Protein AF-0000000085928790 (afdb_homodimer)

Radius of gyration: 25.13 Å; Cα contacts (8 Å, |Δi|>4): 1082; chains: 2; bounding box: 43×80×59 Å

Solvent-accessible surface area (backbone atoms only — not comparable to full-atom values): 25815 Å² total; per-residue (Å²): 95,44,25,39,31,41,57,24,36,58,92,37,48,43,69,57,38,50,56,58,53,62,75,43,98,55,47,29,37,28,41,43,35,44,82,54,38,49,70,48,97,84,52,45,66,64,52,40,54,50,29,61,74,63,64,37,49,37,32,36,31,48,63,61,61,83,44,26,47,18,43,84,45,61,65,50,19,49,47,31,46,48,54,49,51,52,45,50,52,52,36,42,75,59,63,32,71,35,35,38,41,72,58,32,47,58,37,74,58,32,65,76,34,54,68,61,26,51,53,40,30,47,51,40,51,47,48,49,36,53,51,29,61,72,64,63,43,51,43,21,43,34,44,28,42,64,46,92,47,53,38,34,44,44,56,68,48,40,52,59,65,35,56,97,48,83,46,29,25,24,46,31,53,33,22,30,39,27,55,77,52,55,59,68,57,35,42,69,76,37,50,95,37,51,61,31,32,37,43,27,13,24,75,39,77,47,88,61,24,30,28,53,86,71,40,66,66,62,54,75,63,51,59,72,64,48,75,99,41,46,32,27,41,47,19,63,33,56,70,27,46,56,48,25,53,52,46,49,54,50,54,56,67,66,98,95,44,25,40,30,42,59,22,37,57,91,37,48,44,68,57,39,50,56,59,53,62,74,44,98,57,47,29,36,28,41,43,34,43,81,54,38,49,70,48,97,86,52,45,66,65,52,41,54,50,28,60,75,63,63,36,47,39,31,37,30,47,66,58,59,82,44,25,48,18,42,82,45,61,66,50,19,48,47,30,46,48,55,49,51,52,44,49,51,51,35,42,76,59,61,32,72,34,35,37,40,71,57,32,46,58,38,74,57,32,64,76,35,53,68,60,24,50,54,40,30,48,52,42,51,47,51,49,37,54,50,28,60,73,65,63,43,49,43,20,44,34,45,28,43,64,47,93,47,52,39,33,42,45,56,68,48,40,51,60,67,36,56,98,51,82,45,29,25,24,46,30,54,32,22,31,38,28,54,75,51,56,58,69,59,36,42,69,76,38,49,95,38,50,61,31,31,37,42,26,13,25,76,39,78,48,88,63,25,30,27,52,85,72,40,65,66,62,55,74,64,50,59,72,64,47,75,98,40,46,33,27,41,48,18,62,32,57,71,27,47,56,49,24,51,52,45,49,53,51,54,57,68,67,97

Nearest PDB structures (foldseek):
  3wqo-assembly1_B  TM=9.405E-01  e=3.758E-26  Methanocaldococcus jannaschii DSM 2661
  3cqj-assembly1_B  TM=8.577E-01  e=1.373E-13  Escherichia coli
  3cqi-assembly1_B  TM=8.218E-01  e=8.563E-13  Escherichia coli
  3ayv-assembly4_D  TM=8.062E-01  e=4.729E-12  Thermus thermophilus HB8
  3cqk-assembly1_B  TM=7.980E-01  e=1.576E-12  Escherichia coli

Structure (mmCIF, N/CA/C/O backbone):
data_AF-0000000085928790-model_v1
#
loop_
_entity.id
_entity.type
_entity.pdbx_description
1 polymer 'Sugar phosphate isomerase/epimerase'
#
loop_
_atom_site.group_PDB
_atom_site.id
_atom_site.type_symbol
_atom_site.label_atom_id
_atom_site.label_alt_id
_atom_site.label_comp_id
_atom_site.label_asym_id
_atom_site.label_entity_id
_atom_site.label_seq_id
_atom_site.pdbx_PDB_ins_code
_atom_site.Cartn_x
_atom_site.Cartn_y
_atom_site.Cartn_z
_atom_site.occupancy
_atom_site.B_iso_or_equiv
_atom_site.auth_seq_id
_atom_site.auth_comp_id
_atom_site.auth_asym_id
_atom_site.auth_atom_id
_atom_site.pdbx_PDB_model_num
ATOM 1 N N . MET A 1 1 ? -2.896 31.156 12.695 1 95.62 1 MET A N 1
ATOM 2 C CA . MET A 1 1 ? -1.543 30.641 12.883 1 95.62 1 MET A CA 1
ATOM 3 C C . MET A 1 1 ? -1.057 29.922 11.625 1 95.62 1 MET A C 1
ATOM 5 O O . MET A 1 1 ? -1.808 29.172 11 1 95.62 1 MET A O 1
ATOM 9 N N . ILE A 1 2 ? 0.132 30.25 11.219 1 97.5 2 ILE A N 1
ATOM 10 C CA . ILE A 1 2 ? 0.727 29.656 10.023 1 97.5 2 ILE A CA 1
ATOM 11 C C . ILE A 1 2 ? 1.924 28.797 10.422 1 97.5 2 ILE A C 1
ATOM 13 O O . ILE A 1 2 ? 2.73 29.203 11.266 1 97.5 2 ILE A O 1
ATOM 17 N N . GLY A 1 3 ? 1.96 27.578 9.898 1 98.62 3 GLY A N 1
ATOM 18 C CA . GLY A 1 3 ? 3.086 26.688 10.109 1 98.62 3 GLY A CA 1
ATOM 19 C C . GLY A 1 3 ? 3.643 26.125 8.812 1 98.62 3 GLY A C 1
ATOM 20 O O . GLY A 1 3 ? 3.197 26.484 7.727 1 98.62 3 GLY A O 1
ATOM 21 N N . VAL A 1 4 ? 4.703 25.344 8.969 1 98.81 4 VAL A N 1
ATOM 22 C CA . VAL A 1 4 ? 5.387 24.734 7.832 1 98.81 4 VAL A CA 1
ATOM 23 C C . VAL A 1 4 ? 5.551 23.234 8.07 1 98.81 4 VAL A C 1
ATOM 25 O O . VAL A 1 4 ? 5.973 22.812 9.148 1 98.81 4 VAL A O 1
ATOM 28 N N . SER A 1 5 ? 5.176 22.469 7.062 1 98.88 5 SER A N 1
ATOM 29 C CA . SER A 1 5 ? 5.41 21.031 7.102 1 98.88 5 SER A CA 1
ATOM 30 C C . SER A 1 5 ? 6.863 20.703 6.789 1 98.88 5 SER A C 1
ATOM 32 O O . SER A 1 5 ? 7.453 21.281 5.871 1 98.88 5 SER A O 1
ATOM 34 N N . THR A 1 6 ? 7.375 19.734 7.496 1 98.81 6 THR A N 1
ATOM 35 C CA . THR A 1 6 ? 8.758 19.344 7.273 1 98.81 6 THR A CA 1
ATOM 36 C C . THR A 1 6 ? 8.891 18.562 5.965 1 98.81 6 THR A C 1
ATOM 38 O O . THR A 1 6 ? 10.008 18.25 5.531 1 98.81 6 THR A O 1
ATOM 41 N N . GLN A 1 7 ? 7.781 18.375 5.312 1 97.69 7 GLN A N 1
ATOM 42 C CA . GLN A 1 7 ? 7.797 17.703 4.016 1 97.69 7 GLN A CA 1
ATOM 43 C C . GLN A 1 7 ? 8.695 18.422 3.027 1 97.69 7 GLN A C 1
ATOM 45 O O . GLN A 1 7 ? 9.344 17.797 2.188 1 97.69 7 GLN A O 1
ATOM 50 N N . ALA A 1 8 ? 8.805 19.703 3.162 1 98.44 8 ALA A N 1
ATOM 51 C CA . ALA A 1 8 ? 9.594 20.531 2.256 1 98.44 8 ALA A CA 1
ATOM 52 C C . ALA A 1 8 ? 11.086 20.297 2.457 1 98.44 8 ALA A C 1
ATOM 54 O O . ALA A 1 8 ? 11.906 20.719 1.63 1 98.44 8 ALA A O 1
ATOM 55 N N . LEU A 1 9 ? 11.43 19.562 3.525 1 98.69 9 LEU A N 1
ATOM 56 C CA . LEU A 1 9 ? 12.812 19.297 3.893 1 98.69 9 LEU A CA 1
ATOM 57 C C . LEU A 1 9 ? 13.023 17.812 4.203 1 98.69 9 LEU A C 1
ATOM 59 O O . LEU A 1 9 ? 13.758 17.469 5.129 1 98.69 9 LEU A O 1
ATOM 63 N N . TYR A 1 10 ? 12.367 16.953 3.438 1 98 10 TYR A N 1
ATOM 64 C CA . TYR A 1 10 ? 12.305 15.523 3.725 1 98 10 TYR A CA 1
ATOM 65 C C . TYR A 1 10 ? 13.688 14.891 3.639 1 98 10 TYR A C 1
ATOM 67 O O . TYR A 1 10 ? 13.938 13.844 4.23 1 98 10 TYR A O 1
ATOM 75 N N . ASP A 1 11 ? 14.625 15.508 2.908 1 97.5 11 ASP A N 1
ATOM 76 C CA . ASP A 1 11 ? 15.938 14.93 2.648 1 97.5 11 ASP A CA 1
ATOM 77 C C . ASP A 1 11 ? 16.969 15.414 3.668 1 97.5 11 ASP A C 1
ATOM 79 O O . ASP A 1 11 ? 18.156 15.156 3.523 1 97.5 11 ASP A O 1
ATOM 83 N N . LYS A 1 12 ? 16.5 16.125 4.684 1 98.38 12 LYS A N 1
ATOM 84 C CA . LYS A 1 12 ? 17.328 16.594 5.793 1 98.38 12 LYS A CA 1
ATOM 85 C C . LYS A 1 12 ? 16.953 15.891 7.094 1 98.38 12 LYS A C 1
ATOM 87 O O . LYS A 1 12 ? 15.836 15.367 7.223 1 98.38 12 LYS A O 1
ATOM 92 N N . SER A 1 13 ? 17.922 15.898 7.988 1 98 13 SER A N 1
ATOM 93 C CA . SER A 1 13 ? 17.562 15.422 9.32 1 98 13 SER A CA 1
ATOM 94 C C . SER A 1 13 ? 16.5 16.312 9.945 1 98 13 SER A C 1
ATOM 96 O O . SER A 1 13 ? 16.359 17.484 9.594 1 98 13 SER A O 1
ATOM 98 N N . LEU A 1 14 ? 15.742 15.797 10.844 1 98.25 14 LEU A N 1
ATOM 99 C CA . LEU A 1 14 ? 14.703 16.578 11.5 1 98.25 14 LEU A CA 1
ATOM 100 C C . LEU A 1 14 ? 15.305 17.797 12.211 1 98.25 14 LEU A C 1
ATOM 102 O O . LEU A 1 14 ? 14.742 18.891 12.156 1 98.25 14 LEU A O 1
ATOM 106 N N . SER A 1 15 ? 16.438 17.594 12.852 1 97.62 15 SER A N 1
ATOM 107 C CA . SER A 1 15 ? 17.109 18.703 13.539 1 97.62 15 SER A CA 1
ATOM 108 C C . SER A 1 15 ? 17.422 19.844 12.578 1 97.62 15 SER A C 1
ATOM 110 O O . SER A 1 15 ? 17.172 21.016 12.898 1 97.62 15 SER A O 1
ATOM 112 N N . LEU A 1 16 ? 17.938 19.5 11.469 1 98.12 16 LEU A N 1
ATOM 113 C CA . LEU A 1 16 ? 18.281 20.516 10.484 1 98.12 16 LEU A CA 1
ATOM 114 C C . LEU A 1 16 ? 17.016 21.172 9.922 1 98.12 16 LEU A C 1
ATOM 116 O O . LEU A 1 16 ? 17 22.375 9.68 1 98.12 16 LEU A O 1
ATOM 120 N N . ALA A 1 17 ? 16 20.375 9.672 1 98.56 17 ALA A N 1
ATOM 121 C CA . ALA A 1 17 ? 14.734 20.922 9.195 1 98.56 17 ALA A CA 1
ATOM 122 C C . ALA A 1 17 ? 14.156 21.922 10.188 1 98.56 17 ALA A C 1
ATOM 124 O O . ALA A 1 17 ? 13.734 23.016 9.797 1 98.56 17 ALA A O 1
ATOM 125 N N . LEU A 1 18 ? 14.188 21.531 11.43 1 98.19 18 LEU A N 1
ATOM 126 C CA . LEU A 1 18 ? 13.664 22.406 12.477 1 98.19 18 LEU A CA 1
ATOM 127 C C . LEU A 1 18 ? 14.484 23.688 12.578 1 98.19 18 LEU A C 1
ATOM 129 O O . LEU A 1 18 ? 13.93 24.766 12.773 1 98.19 18 LEU A O 1
ATOM 133 N N . TYR A 1 19 ? 15.734 23.547 12.445 1 97.56 19 TYR A N 1
ATOM 134 C CA . TYR A 1 19 ? 16.625 24.719 12.484 1 97.56 19 TYR A CA 1
ATOM 135 C C . TYR A 1 19 ? 16.297 25.688 11.359 1 97.56 19 TYR A C 1
ATOM 137 O O . TYR A 1 19 ? 16.219 26.906 11.578 1 97.56 19 TYR A O 1
ATOM 145 N N . LYS A 1 20 ? 16.078 25.188 10.211 1 98.38 20 LYS A N 1
ATOM 146 C CA . LYS A 1 20 ? 15.75 26.031 9.062 1 98.38 20 LYS A CA 1
ATOM 147 C C . LYS A 1 20 ? 14.391 26.688 9.242 1 98.38 20 LYS A C 1
ATOM 149 O O . LYS A 1 20 ? 14.219 27.875 8.938 1 98.38 20 LYS A O 1
ATOM 154 N N . ILE A 1 21 ? 13.438 25.969 9.711 1 98.25 21 ILE A N 1
ATOM 155 C CA . ILE A 1 21 ? 12.07 26.469 9.828 1 98.25 21 ILE A CA 1
ATOM 156 C C . ILE A 1 21 ? 11.992 27.516 10.93 1 98.25 21 ILE A C 1
ATOM 158 O O . ILE A 1 21 ? 11.25 28.5 10.812 1 98.25 21 ILE A O 1
ATOM 162 N N . ARG A 1 22 ? 12.781 27.344 12.008 1 96.75 22 ARG A N 1
ATOM 163 C CA . ARG A 1 22 ? 12.758 28.297 13.117 1 96.75 22 ARG A CA 1
ATOM 164 C C . ARG A 1 22 ? 13.18 29.688 12.656 1 96.75 22 ARG A C 1
ATOM 166 O O . ARG A 1 22 ? 12.836 30.688 13.297 1 96.75 22 ARG A O 1
ATOM 173 N N . GLN A 1 23 ? 13.945 29.734 11.594 1 96.94 23 GLN A N 1
ATOM 174 C CA . GLN A 1 23 ? 14.414 31.016 11.078 1 96.94 23 GLN A CA 1
ATOM 175 C C . GLN A 1 23 ? 13.297 31.781 10.375 1 96.94 23 GLN A C 1
ATOM 177 O O . GLN A 1 23 ? 13.438 32.969 10.078 1 96.94 23 GLN A O 1
ATOM 182 N N . LEU A 1 24 ? 12.234 31.062 10.148 1 97.06 24 LEU A N 1
ATOM 183 C CA . LEU A 1 24 ? 11.086 31.672 9.484 1 97.06 24 LEU A CA 1
ATOM 184 C C . LEU A 1 24 ? 10.133 32.281 10.508 1 97.06 24 LEU A C 1
ATOM 186 O O . LEU A 1 24 ? 10.156 31.922 11.68 1 97.06 24 LEU A O 1
ATOM 190 N N . LYS A 1 25 ? 9.398 33.312 10.117 1 92.94 25 LYS A N 1
ATOM 191 C CA . LYS A 1 25 ? 8.375 33.906 10.961 1 92.94 25 LYS A CA 1
ATOM 192 C C . LYS A 1 25 ? 7.074 33.125 10.906 1 92.94 25 LYS A C 1
ATOM 194 O O . LYS A 1 25 ? 6.074 33.594 10.367 1 92.94 25 LYS A O 1
ATOM 199 N N . VAL A 1 26 ? 7.086 31.906 11.555 1 97.75 26 VAL A N 1
ATOM 200 C CA . VAL A 1 26 ? 5.91 31.031 11.562 1 97.75 26 VAL A CA 1
ATOM 201 C C . VAL A 1 26 ? 5.578 30.641 13 1 97.75 26 VAL A C 1
ATOM 203 O O . VAL A 1 26 ? 6.383 30.828 13.914 1 97.75 26 VAL A O 1
ATOM 206 N N . ASN A 1 27 ? 4.418 30.109 13.188 1 98 27 ASN A N 1
ATOM 207 C CA . ASN A 1 27 ? 3.889 29.859 14.523 1 98 27 ASN A CA 1
ATOM 208 C C . ASN A 1 27 ? 4.148 28.422 14.961 1 98 27 ASN A C 1
ATOM 210 O O . ASN A 1 27 ? 4.258 28.141 16.156 1 98 27 ASN A O 1
ATOM 214 N N . PHE A 1 28 ? 4.215 27.484 14.023 1 98.69 28 PHE A N 1
ATOM 215 C CA . PHE A 1 28 ? 4.371 26.078 14.383 1 98.69 28 PHE A CA 1
ATOM 216 C C . PHE A 1 28 ? 4.996 25.297 13.242 1 98.69 28 PHE A C 1
ATOM 218 O O . PHE A 1 28 ? 5.141 25.812 12.133 1 98.69 28 PHE A O 1
ATOM 225 N N . VAL A 1 29 ? 5.461 24.109 13.547 1 98.81 29 VAL A N 1
ATOM 226 C CA . VAL A 1 29 ? 5.988 23.156 12.57 1 98.81 29 VAL A CA 1
ATOM 227 C C . VAL A 1 29 ? 5.129 21.891 12.555 1 98.81 29 VAL A C 1
ATOM 229 O O . VAL A 1 29 ? 4.684 21.438 13.602 1 98.81 29 VAL A O 1
ATOM 232 N N . GLU A 1 30 ? 4.82 21.422 11.367 1 98.94 30 GLU A N 1
ATOM 233 C CA . GLU A 1 30 ? 4.223 20.094 11.211 1 98.94 30 GLU A CA 1
ATOM 234 C C . GLU A 1 30 ? 5.285 19.047 10.875 1 98.94 30 GLU A C 1
ATOM 236 O O . GLU A 1 30 ? 5.828 19.047 9.766 1 98.94 30 GLU A O 1
ATOM 241 N N . ILE A 1 31 ? 5.5 18.172 11.75 1 98.88 31 ILE A N 1
ATOM 242 C CA . ILE A 1 31 ? 6.516 17.141 11.562 1 98.88 31 ILE A CA 1
ATOM 243 C C . ILE A 1 31 ? 5.895 15.93 10.891 1 98.88 31 ILE A C 1
ATOM 245 O O . ILE A 1 31 ? 4.996 15.289 11.445 1 98.88 31 ILE A O 1
ATOM 249 N N . VAL A 1 32 ? 6.328 15.648 9.68 1 98.81 32 VAL A N 1
ATOM 250 C CA . VAL A 1 32 ? 5.91 14.422 9.008 1 98.81 32 VAL A CA 1
ATOM 251 C C . VAL A 1 32 ? 6.684 13.234 9.57 1 98.81 32 VAL A C 1
ATOM 253 O O . VAL A 1 32 ? 7.867 13.055 9.273 1 98.81 32 VAL A O 1
ATOM 256 N N . ASN A 1 33 ? 6.02 12.445 10.297 1 98.62 33 ASN A N 1
ATOM 257 C CA . ASN A 1 33 ? 6.633 11.375 11.078 1 98.62 33 ASN A CA 1
ATOM 258 C C . ASN A 1 33 ? 7.016 10.188 10.203 1 98.62 33 ASN A C 1
ATOM 260 O O . ASN A 1 33 ? 6.539 9.07 10.422 1 98.62 33 ASN A O 1
ATOM 264 N N . GLU A 1 34 ? 7.957 10.398 9.242 1 97.44 34 GLU A N 1
ATOM 265 C CA . GLU A 1 34 ? 8.484 9.391 8.336 1 97.44 34 GLU A CA 1
ATOM 266 C C . GLU A 1 34 ? 9.953 9.664 8 1 97.44 34 GLU A C 1
ATOM 268 O O . GLU A 1 34 ? 10.414 10.797 8.094 1 97.44 34 GLU A O 1
ATOM 273 N N . GLY A 1 35 ? 10.641 8.586 7.539 1 97.06 35 GLY A N 1
ATOM 274 C CA . GLY A 1 35 ? 12 8.75 7.043 1 97.06 35 GLY A CA 1
ATOM 275 C C . GLY A 1 35 ? 12.922 9.414 8.047 1 97.06 35 GLY A C 1
ATOM 276 O O . GLY A 1 35 ? 12.992 8.992 9.203 1 97.06 35 GLY A O 1
ATOM 277 N N . TYR A 1 36 ? 13.586 10.492 7.621 1 97.44 36 TYR A N 1
ATOM 278 C CA . TYR A 1 36 ? 14.562 11.188 8.453 1 97.44 36 TYR A CA 1
ATOM 279 C C . TYR A 1 36 ? 13.875 11.984 9.555 1 97.44 36 TYR A C 1
ATOM 281 O O . TYR A 1 36 ? 14.531 12.484 10.469 1 97.44 36 TYR A O 1
ATOM 289 N N . HIS A 1 37 ? 12.547 12.055 9.5 1 98.5 37 HIS A N 1
ATOM 290 C CA . HIS A 1 37 ? 11.82 12.867 10.469 1 98.5 37 HIS A CA 1
ATOM 291 C C . HIS A 1 37 ? 11.031 11.992 11.438 1 98.5 37 HIS A C 1
ATOM 293 O O . HIS A 1 37 ? 10.219 12.5 12.219 1 98.5 37 HIS A O 1
ATOM 299 N N . ALA A 1 38 ? 11.25 10.68 11.312 1 98.25 38 ALA A N 1
ATOM 300 C CA . ALA A 1 38 ? 10.531 9.75 12.18 1 98.25 38 ALA A CA 1
ATOM 301 C C . ALA A 1 38 ? 10.828 10.031 13.648 1 98.25 38 ALA A C 1
ATOM 303 O O . ALA A 1 38 ? 11.977 10.273 14.023 1 98.25 38 ALA A O 1
ATOM 304 N N . LEU A 1 39 ? 9.773 9.984 14.414 1 98.19 39 LEU A N 1
ATOM 305 C CA . LEU A 1 39 ? 9.859 10.18 15.859 1 98.19 39 LEU A CA 1
ATOM 306 C C . LEU A 1 39 ? 9.695 8.852 16.594 1 98.19 39 LEU A C 1
ATOM 308 O O . LEU A 1 39 ? 8.93 7.988 16.172 1 98.19 39 LEU A O 1
ATOM 312 N N . ASN A 1 40 ? 10.422 8.656 17.641 1 94.81 40 ASN A N 1
ATOM 313 C CA . ASN A 1 40 ? 10.305 7.496 18.5 1 94.81 40 ASN A CA 1
ATOM 314 C C . ASN A 1 40 ? 10.641 7.84 19.953 1 94.81 40 ASN A C 1
ATOM 316 O O . ASN A 1 40 ? 10.938 8.992 20.266 1 94.81 40 ASN A O 1
ATOM 320 N N . LYS A 1 41 ? 10.539 6.812 20.812 1 94 41 LYS A N 1
ATOM 321 C CA . LYS A 1 41 ? 10.703 7.008 22.25 1 94 41 LYS A CA 1
ATOM 322 C C . LYS A 1 41 ? 12.125 7.453 22.578 1 94 41 LYS A C 1
ATOM 324 O O . LYS A 1 41 ? 12.367 8 23.656 1 94 41 LYS A O 1
ATOM 329 N N . TYR A 1 42 ? 12.977 7.324 21.609 1 93.62 42 TYR A N 1
ATOM 330 C CA . TYR A 1 42 ? 14.383 7.578 21.906 1 93.62 42 TYR A CA 1
ATOM 331 C C . TYR A 1 42 ? 14.797 8.977 21.453 1 93.62 42 TYR A C 1
ATOM 333 O O . TYR A 1 42 ? 15.812 9.508 21.891 1 93.62 42 TYR A O 1
ATOM 341 N N . ASN A 1 43 ? 13.984 9.57 20.531 1 95.31 43 ASN A N 1
ATOM 342 C CA . ASN A 1 43 ? 14.531 10.797 19.938 1 95.31 43 ASN A CA 1
ATOM 343 C C . ASN A 1 43 ? 13.594 11.984 20.141 1 95.31 43 ASN A C 1
ATOM 345 O O . ASN A 1 43 ? 14 13.133 19.984 1 95.31 43 ASN A O 1
ATOM 349 N N . TYR A 1 44 ? 12.336 11.766 20.562 1 96.81 44 TYR A N 1
ATOM 350 C CA . TYR A 1 44 ? 11.367 12.852 20.562 1 96.81 44 TYR A CA 1
ATOM 351 C C . TYR A 1 44 ? 11.766 13.938 21.562 1 96.81 44 TYR A C 1
ATOM 353 O O . TYR A 1 44 ? 11.484 15.117 21.344 1 96.81 44 TYR A O 1
ATOM 361 N N . LYS A 1 45 ? 12.453 13.68 22.672 1 96.5 45 LYS A N 1
ATOM 362 C CA . LYS A 1 45 ? 12.781 14.617 23.734 1 96.5 45 LYS A CA 1
ATOM 363 C C . LYS A 1 45 ? 13.688 15.734 23.234 1 96.5 45 LYS A C 1
ATOM 365 O O . LYS A 1 45 ? 13.531 16.891 23.625 1 96.5 45 LYS A O 1
ATOM 370 N N . THR A 1 46 ? 14.625 15.32 22.422 1 95.62 46 THR A N 1
ATOM 371 C CA . THR A 1 46 ? 15.539 16.312 21.875 1 95.62 46 THR A CA 1
ATOM 372 C C . THR A 1 46 ? 14.781 17.344 21.047 1 95.62 46 THR A C 1
ATOM 374 O O . THR A 1 46 ? 15.125 18.531 21.062 1 95.62 46 THR A O 1
ATOM 377 N N . HIS A 1 47 ? 13.797 16.922 20.375 1 96.06 47 HIS A N 1
ATOM 378 C CA . HIS A 1 47 ? 13.047 17.828 19.516 1 96.06 47 HIS A CA 1
ATOM 379 C C . HIS A 1 47 ? 12.078 18.688 20.328 1 96.06 47 HIS A C 1
ATOM 381 O O . HIS A 1 47 ? 11.805 19.828 19.969 1 96.06 47 HIS A O 1
ATOM 387 N N . VAL A 1 48 ? 11.617 18.172 21.453 1 96.94 48 VAL A N 1
ATOM 388 C CA . VAL A 1 48 ? 10.789 18.969 22.359 1 96.94 48 VAL A CA 1
ATOM 389 C C . VAL A 1 48 ? 11.578 20.172 22.875 1 96.94 48 VAL A C 1
ATOM 391 O O . VAL A 1 48 ? 11.078 21.297 22.859 1 96.94 48 VAL A O 1
ATOM 394 N N . GLU A 1 49 ? 12.758 19.953 23.297 1 96.5 49 GLU A N 1
ATOM 395 C CA . GLU A 1 49 ? 13.609 21.031 23.812 1 96.5 49 GLU A CA 1
ATOM 396 C C . GLU A 1 49 ? 13.867 22.094 22.75 1 96.5 49 GLU A C 1
ATOM 398 O O . GLU A 1 49 ? 13.797 23.281 23.047 1 96.5 49 GLU A O 1
ATOM 403 N N . PHE A 1 50 ? 14.156 21.609 21.641 1 96.31 50 PHE A N 1
ATOM 404 C CA . PHE A 1 50 ? 14.406 22.531 20.547 1 96.31 50 PHE A CA 1
ATOM 405 C C . PHE A 1 50 ? 13.18 23.406 20.281 1 96.31 50 PHE A C 1
ATOM 407 O O . PHE A 1 50 ? 13.297 24.625 20.109 1 96.31 50 PHE A O 1
ATOM 414 N N . LEU A 1 51 ? 12.008 22.781 20.172 1 97.56 51 LEU A N 1
ATOM 415 C CA . LEU A 1 51 ? 10.758 23.469 19.875 1 97.56 51 LEU A CA 1
ATOM 416 C C . LEU A 1 51 ? 10.445 24.5 20.953 1 97.56 51 LEU A C 1
ATOM 418 O O . LEU A 1 51 ? 9.992 25.609 20.641 1 97.56 51 LEU A O 1
ATOM 422 N N . GLU A 1 52 ? 10.688 24.156 22.188 1 96.81 52 GLU A N 1
ATOM 423 C CA . GLU A 1 52 ? 10.469 25.078 23.297 1 96.81 52 GLU A CA 1
ATOM 424 C C . GLU A 1 52 ? 11.375 26.297 23.188 1 96.81 52 GLU A C 1
ATOM 426 O O . GLU A 1 52 ? 10.914 27.438 23.328 1 96.81 52 GLU A O 1
ATOM 431 N N . GLU A 1 53 ? 12.562 26.062 22.891 1 96.06 53 GLU A N 1
ATOM 432 C CA . GLU A 1 53 ? 13.531 27.141 22.75 1 96.06 53 GLU A CA 1
ATOM 433 C C . GLU A 1 53 ? 13.172 28.047 21.578 1 96.06 53 GLU A C 1
ATOM 435 O O . GLU A 1 53 ? 13.352 29.266 21.656 1 96.06 53 GLU A O 1
ATOM 440 N N . ALA A 1 54 ? 12.68 27.469 20.578 1 95.94 54 ALA A N 1
ATOM 441 C CA . ALA A 1 54 ? 12.367 28.188 19.359 1 95.94 54 ALA A CA 1
ATOM 442 C C . ALA A 1 54 ? 10.984 28.828 19.438 1 95.94 54 ALA A C 1
ATOM 444 O O . ALA A 1 54 ? 10.586 29.594 18.547 1 95.94 54 ALA A O 1
ATOM 445 N N . LYS A 1 55 ? 10.234 28.469 20.484 1 96.06 55 LYS A N 1
ATOM 446 C CA . LYS A 1 55 ? 8.859 28.938 20.656 1 96.06 55 LYS A CA 1
ATOM 447 C C . LYS A 1 55 ? 7.996 28.562 19.469 1 96.06 55 LYS A C 1
ATOM 449 O O . LYS A 1 55 ? 7.273 29.391 18.922 1 96.06 55 LYS A O 1
ATOM 454 N N . LEU A 1 56 ? 8.195 27.375 19.031 1 97.62 56 LEU A N 1
ATOM 455 C CA . LEU A 1 56 ? 7.406 26.781 17.953 1 97.62 56 LEU A CA 1
ATOM 456 C C . LEU A 1 56 ? 6.477 25.703 18.5 1 97.62 56 LEU A C 1
ATOM 458 O O . LEU A 1 56 ? 6.906 24.828 19.234 1 97.62 56 LEU A O 1
ATOM 462 N N . LYS A 1 57 ? 5.207 25.812 18.219 1 98.44 57 LYS A N 1
ATOM 463 C CA . LYS A 1 57 ? 4.289 24.703 18.469 1 98.44 57 LYS A CA 1
ATOM 464 C C . LYS A 1 57 ? 4.484 23.594 17.438 1 98.44 57 LYS A C 1
ATOM 466 O O . LYS A 1 57 ? 5.215 23.75 16.469 1 98.44 57 LYS A O 1
ATOM 471 N N . SER A 1 58 ? 3.908 22.422 17.734 1 98.62 58 SER A N 1
ATOM 472 C CA . SER A 1 58 ? 4.102 21.328 16.797 1 98.62 58 SER A CA 1
ATOM 473 C C . SER A 1 58 ? 2.783 20.641 16.469 1 98.62 58 SER A C 1
ATOM 475 O O . SER A 1 58 ? 1.867 20.625 17.297 1 98.62 58 SER A O 1
ATOM 477 N N . VAL A 1 59 ? 2.648 20.203 15.289 1 98.88 59 VAL A N 1
ATOM 478 C CA . VAL A 1 59 ? 1.689 19.219 14.781 1 98.88 59 VAL A CA 1
ATOM 479 C C . VAL A 1 59 ? 2.432 18 14.25 1 98.88 59 VAL A C 1
ATOM 481 O O . VAL A 1 59 ? 3.539 18.125 13.719 1 98.88 59 VAL A O 1
ATOM 484 N N . ILE A 1 60 ? 1.883 16.844 14.43 1 98.94 60 ILE A N 1
ATOM 485 C CA . ILE A 1 60 ? 2.527 15.664 13.875 1 98.94 60 ILE A CA 1
ATOM 486 C C . ILE A 1 60 ? 1.646 15.062 12.781 1 98.94 60 ILE A C 1
ATOM 488 O O . ILE A 1 60 ? 0.456 14.82 13 1 98.94 60 ILE A O 1
ATOM 492 N N . HIS A 1 61 ? 2.166 14.984 11.617 1 98.94 61 HIS A N 1
ATOM 493 C CA . HIS A 1 61 ? 1.572 14.156 10.57 1 98.94 61 HIS A CA 1
ATOM 494 C C . HIS A 1 61 ? 1.993 12.703 10.719 1 98.94 61 HIS A C 1
ATOM 496 O O . HIS A 1 61 ? 3.154 12.359 10.492 1 98.94 61 HIS A O 1
ATOM 502 N N . ALA A 1 62 ? 1.076 11.875 11.055 1 98.88 62 ALA A N 1
ATOM 503 C CA . ALA A 1 62 ? 1.39 10.469 11.273 1 98.88 62 ALA A CA 1
ATOM 504 C C . ALA A 1 62 ? 1.948 9.82 10.016 1 98.88 62 ALA A C 1
ATOM 506 O O . ALA A 1 62 ? 1.721 10.312 8.906 1 98.88 62 ALA A O 1
ATOM 507 N N . PRO A 1 63 ? 2.709 8.742 10.25 1 98.5 63 PRO A N 1
ATOM 508 C CA . PRO A 1 63 ? 3.166 8.031 9.047 1 98.5 63 PRO A CA 1
ATOM 509 C C . PRO A 1 63 ? 2.014 7.582 8.156 1 98.5 63 PRO A C 1
ATOM 511 O O . PRO A 1 63 ? 0.95 7.207 8.648 1 98.5 63 PRO A O 1
ATOM 514 N N . PHE A 1 64 ? 2.279 7.621 6.844 1 98.31 64 PHE A N 1
ATOM 515 C CA . PHE A 1 64 ? 1.198 7.262 5.938 1 98.31 64 PHE A CA 1
ATOM 516 C C . PHE A 1 64 ? 1.711 6.363 4.816 1 98.31 64 PHE A C 1
ATOM 518 O O . PHE A 1 64 ? 0.921 5.793 4.059 1 98.31 64 PHE A O 1
ATOM 525 N N . SER A 1 65 ? 3.031 6.203 4.699 1 98.19 65 SER A N 1
ATOM 526 C CA . SER A 1 65 ? 3.578 5.297 3.695 1 98.19 65 SER A CA 1
ATOM 527 C C . SER A 1 65 ? 3.428 3.84 4.125 1 98.19 65 SER A C 1
ATOM 529 O O . SER A 1 65 ? 3.938 3.441 5.172 1 98.19 65 SER A O 1
ATOM 531 N N . ASP A 1 66 ? 2.701 3.055 3.336 1 97.94 66 ASP A N 1
ATOM 532 C CA . ASP A 1 66 ? 2.512 1.621 3.529 1 97.94 66 ASP A CA 1
ATOM 533 C C . ASP A 1 66 ? 1.595 1.344 4.719 1 97.94 66 ASP A C 1
ATOM 535 O O . ASP A 1 66 ? 1.514 0.21 5.195 1 97.94 66 ASP A O 1
ATOM 539 N N . ILE A 1 67 ? 0.953 2.422 5.219 1 98.38 67 ILE A N 1
ATOM 540 C CA . ILE A 1 67 ? 0.006 2.307 6.32 1 98.38 67 ILE A CA 1
ATOM 541 C C . ILE A 1 67 ? -1.411 2.16 5.773 1 98.38 67 ILE A C 1
ATOM 543 O O . ILE A 1 67 ? -1.813 2.898 4.871 1 98.38 67 ILE A O 1
ATOM 547 N N . ASN A 1 68 ? -2.131 1.155 6.27 1 98.75 68 ASN A N 1
ATOM 548 C CA . ASN A 1 68 ? -3.512 1 5.82 1 98.75 68 ASN A CA 1
ATOM 549 C C . ASN A 1 68 ? -4.418 0.538 6.957 1 98.75 68 ASN A C 1
ATOM 551 O O . ASN A 1 68 ? -4.477 -0.654 7.266 1 98.75 68 ASN A O 1
ATOM 555 N N . ILE A 1 69 ? -5.215 1.41 7.449 1 98.94 69 ILE A N 1
ATOM 556 C CA . ILE A 1 69 ? -6.074 1.124 8.594 1 98.94 69 ILE A CA 1
ATOM 557 C C . ILE A 1 69 ? -7.324 0.386 8.125 1 98.94 69 ILE A C 1
ATOM 559 O O . ILE A 1 69 ? -8.141 -0.049 8.945 1 98.94 69 ILE A O 1
ATOM 563 N N . GLY A 1 70 ? -7.504 0.267 6.824 1 98.81 70 GLY A N 1
ATOM 564 C CA . GLY A 1 70 ? -8.609 -0.486 6.262 1 98.81 70 GLY A CA 1
ATOM 565 C C . GLY A 1 70 ? -8.188 -1.821 5.676 1 98.81 70 GLY A C 1
ATOM 566 O O . GLY A 1 70 ? -8.945 -2.445 4.93 1 98.81 70 GLY A O 1
ATOM 567 N N . SER A 1 71 ? -6.957 -2.242 5.969 1 98.75 71 SER A N 1
ATOM 568 C CA . SER A 1 71 ? -6.465 -3.514 5.445 1 98.75 71 SER A CA 1
ATOM 569 C C . SER A 1 71 ? -7.324 -4.68 5.93 1 98.75 71 SER A C 1
ATOM 571 O O . SER A 1 71 ? -7.676 -4.75 7.109 1 98.75 71 SER A O 1
ATOM 573 N N . LEU A 1 72 ? -7.609 -5.594 5.027 1 98.44 72 LEU A N 1
ATOM 574 C CA . LEU A 1 72 ? -8.344 -6.801 5.406 1 98.44 72 LEU A CA 1
ATOM 575 C C . LEU A 1 72 ? -7.387 -7.883 5.902 1 98.44 72 LEU A C 1
ATOM 577 O O . LEU A 1 72 ? -7.824 -8.945 6.352 1 98.44 72 LEU A O 1
ATOM 581 N N . ASN A 1 73 ? -6.129 -7.617 5.805 1 97.19 73 ASN A N 1
ATOM 582 C CA . ASN A 1 73 ? -5.113 -8.398 6.5 1 97.19 73 ASN A CA 1
ATOM 583 C C . ASN A 1 73 ? -4.891 -7.898 7.922 1 97.19 73 ASN A C 1
ATOM 585 O O . ASN A 1 73 ? -4.297 -6.84 8.125 1 97.19 73 ASN A O 1
ATOM 589 N N . GLU A 1 74 ? -5.297 -8.648 8.828 1 97 74 GLU A N 1
ATOM 590 C CA . GLU A 1 74 ? -5.34 -8.195 10.219 1 97 74 GLU A CA 1
ATOM 591 C C . GLU A 1 74 ? -3.943 -7.855 10.734 1 97 74 GLU A C 1
ATOM 593 O O . GLU A 1 74 ? -3.779 -6.918 11.516 1 97 74 GLU A O 1
ATOM 598 N N . LYS A 1 75 ? -2.941 -8.586 10.375 1 96.88 75 LYS A N 1
ATOM 599 C CA . LYS A 1 75 ? -1.581 -8.305 10.828 1 96.88 75 LYS A CA 1
ATOM 600 C C . LYS A 1 75 ? -1.107 -6.941 10.328 1 96.88 75 LYS A C 1
ATOM 602 O O . LYS A 1 75 ? -0.456 -6.199 11.062 1 96.88 75 LYS A O 1
ATOM 607 N N . ILE A 1 76 ? -1.451 -6.672 9.094 1 98.5 76 ILE A N 1
ATOM 608 C CA . ILE A 1 76 ? -1.062 -5.391 8.516 1 98.5 76 ILE A CA 1
ATOM 609 C C . ILE A 1 76 ? -1.865 -4.266 9.164 1 98.5 76 ILE A C 1
ATOM 611 O O . ILE A 1 76 ? -1.314 -3.213 9.5 1 98.5 76 ILE A O 1
ATOM 615 N N . ARG A 1 77 ? -3.168 -4.477 9.359 1 98.62 77 ARG A N 1
ATOM 616 C CA . ARG A 1 77 ? -4.008 -3.48 10.008 1 98.62 77 ARG A CA 1
ATOM 617 C C . ARG A 1 77 ? -3.496 -3.166 11.414 1 98.62 77 ARG A C 1
ATOM 619 O O . ARG A 1 77 ? -3.373 -1.997 11.781 1 98.62 77 ARG A O 1
ATOM 626 N N . ARG A 1 78 ? -3.133 -4.203 12.125 1 98.44 78 ARG A N 1
ATOM 627 C CA . ARG A 1 78 ? -2.668 -4.027 13.492 1 98.44 78 ARG A CA 1
ATOM 628 C C . ARG A 1 78 ? -1.339 -3.279 13.531 1 98.44 78 ARG A C 1
ATOM 630 O O . ARG A 1 78 ? -1.136 -2.402 14.367 1 98.44 78 ARG A O 1
ATOM 637 N N . ALA A 1 79 ? -0.45 -3.66 12.656 1 98.62 79 ALA A N 1
ATOM 638 C CA . ALA A 1 79 ? 0.819 -2.941 12.578 1 98.62 79 ALA A CA 1
ATOM 639 C C . ALA A 1 79 ? 0.595 -1.467 12.258 1 98.62 79 ALA A C 1
ATOM 641 O O . ALA A 1 79 ? 1.268 -0.596 12.82 1 98.62 79 ALA A O 1
ATOM 642 N N . SER A 1 80 ? -0.353 -1.199 11.367 1 98.81 80 SER A N 1
ATOM 643 C CA . SER A 1 80 ? -0.698 0.171 11 1 98.81 80 SER A CA 1
ATOM 644 C C . SER A 1 80 ? -1.237 0.944 12.203 1 98.81 80 SER A C 1
ATOM 646 O O . SER A 1 80 ? -0.792 2.059 12.477 1 98.81 80 SER A O 1
ATOM 648 N N . LEU A 1 81 ? -2.111 0.297 12.938 1 98.88 81 LEU A N 1
ATOM 649 C CA . LEU A 1 81 ? -2.707 0.938 14.109 1 98.88 81 LEU A CA 1
ATOM 650 C C . LEU A 1 81 ? -1.662 1.162 15.195 1 98.88 81 LEU A C 1
ATOM 652 O O . LEU A 1 81 ? -1.653 2.209 15.844 1 98.88 81 LEU A O 1
ATOM 656 N N . GLU A 1 82 ? -0.823 0.24 15.344 1 98.56 82 GLU A N 1
ATOM 657 C CA . GLU A 1 82 ? 0.219 0.375 16.359 1 98.56 82 GLU A CA 1
ATOM 658 C C . GLU A 1 82 ? 1.114 1.577 16.078 1 98.56 82 GLU A C 1
ATOM 660 O O . GLU A 1 82 ? 1.484 2.312 16.984 1 98.56 82 GLU A O 1
ATOM 665 N N . LEU A 1 83 ? 1.431 1.745 14.836 1 98.56 83 LEU A N 1
ATOM 666 C CA . LEU A 1 83 ? 2.244 2.891 14.445 1 98.56 83 LEU A CA 1
ATOM 667 C C . LEU A 1 83 ? 1.522 4.199 14.75 1 98.56 83 LEU A C 1
ATOM 669 O O . LEU A 1 83 ? 2.137 5.156 15.227 1 98.56 83 LEU A O 1
ATOM 673 N N . LEU A 1 84 ? 0.245 4.203 14.523 1 98.81 84 LEU A N 1
ATOM 674 C CA . LEU A 1 84 ? -0.546 5.395 14.812 1 98.81 84 LEU A CA 1
ATOM 675 C C . LEU A 1 84 ? -0.639 5.637 16.312 1 98.81 84 LEU A C 1
ATOM 677 O O . LEU A 1 84 ? -0.514 6.773 16.766 1 98.81 84 LEU A O 1
ATOM 681 N N . PHE A 1 85 ? -0.804 4.594 17.078 1 98.81 85 PHE A N 1
ATOM 682 C CA . PHE A 1 85 ? -0.905 4.719 18.531 1 98.81 85 PHE A CA 1
ATOM 683 C C . PHE A 1 85 ? 0.407 5.223 19.125 1 98.81 85 PHE A C 1
ATOM 685 O O . PHE A 1 85 ? 0.406 6.07 20.016 1 98.81 85 PHE A O 1
ATOM 692 N N . GLU A 1 86 ? 1.484 4.711 18.594 1 98.56 86 GLU A N 1
ATOM 693 C CA . GLU A 1 86 ? 2.789 5.207 19.016 1 98.56 86 GLU A CA 1
ATOM 694 C C . GLU A 1 86 ? 2.943 6.691 18.703 1 98.56 86 GLU A C 1
ATOM 696 O O . GLU A 1 86 ? 3.484 7.449 19.516 1 98.56 86 GLU A O 1
ATOM 701 N N . THR A 1 87 ? 2.463 7.07 17.562 1 98.81 87 THR A N 1
ATOM 702 C CA . THR A 1 87 ? 2.521 8.469 17.156 1 98.81 87 THR A CA 1
ATOM 703 C C 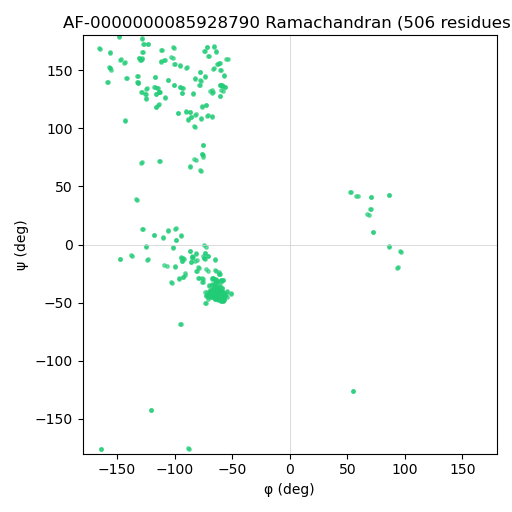. THR A 1 87 ? 1.682 9.344 18.078 1 98.81 87 THR A C 1
ATOM 705 O O . THR A 1 87 ? 2.109 10.43 18.469 1 98.81 87 THR A O 1
ATOM 708 N N . LEU A 1 88 ? 0.501 8.852 18.453 1 98.81 88 LEU A N 1
ATOM 709 C CA . LEU A 1 88 ? -0.368 9.594 19.359 1 98.81 88 LEU A CA 1
ATOM 710 C C . LEU A 1 88 ? 0.308 9.797 20.719 1 98.81 88 LEU A C 1
ATOM 712 O O . LEU A 1 88 ? 0.248 10.898 21.281 1 98.81 88 LEU A O 1
ATOM 716 N N . LYS A 1 89 ? 0.942 8.82 21.188 1 98.62 89 LYS A N 1
ATOM 717 C CA . LYS A 1 89 ? 1.635 8.914 22.469 1 98.62 89 LYS A CA 1
ATOM 718 C C . LYS A 1 89 ? 2.773 9.922 22.406 1 98.62 89 LYS A C 1
ATOM 720 O O . LYS A 1 89 ? 2.922 10.758 23.312 1 98.62 89 LYS A O 1
ATOM 725 N N . ILE A 1 90 ? 3.52 9.82 21.344 1 98.69 90 ILE A N 1
ATOM 726 C CA . ILE A 1 90 ? 4.641 10.742 21.172 1 98.69 90 ILE A CA 1
ATOM 727 C C . ILE A 1 90 ? 4.125 12.172 21.078 1 98.69 90 ILE A C 1
ATOM 729 O O . ILE A 1 90 ? 4.699 13.086 21.672 1 98.69 90 ILE A O 1
ATOM 733 N N . ALA A 1 91 ? 3.057 12.328 20.312 1 98.75 91 ALA A N 1
ATOM 734 C CA . ALA A 1 91 ? 2.457 13.656 20.172 1 98.75 91 ALA A CA 1
ATOM 735 C C . ALA A 1 91 ? 2.021 14.219 21.516 1 98.75 91 ALA A C 1
ATOM 737 O O . ALA A 1 91 ? 2.199 15.406 21.781 1 98.75 91 ALA A O 1
ATOM 738 N N . HIS A 1 92 ? 1.453 13.383 22.328 1 98.44 92 HIS A N 1
ATOM 739 C CA . HIS A 1 92 ? 1.047 13.781 23.672 1 98.44 92 HIS A CA 1
ATOM 740 C C . HIS A 1 92 ? 2.244 14.242 24.5 1 98.44 92 HIS A C 1
ATOM 742 O O . HIS A 1 92 ? 2.205 15.312 25.109 1 98.44 92 HIS A O 1
ATOM 748 N N . TYR A 1 93 ? 3.281 13.477 24.453 1 97.94 93 TYR A N 1
ATOM 749 C CA . TYR A 1 93 ? 4.477 13.797 25.219 1 97.94 93 TYR A CA 1
ATOM 750 C C . TYR A 1 93 ? 5.113 15.086 24.734 1 97.94 93 TYR A C 1
ATOM 752 O O . TYR A 1 93 ? 5.691 15.836 25.516 1 97.94 93 TYR A O 1
ATOM 760 N N . MET A 1 94 ? 4.977 15.375 23.5 1 98.31 94 MET A N 1
ATOM 761 C CA . MET A 1 94 ? 5.59 16.562 22.906 1 98.31 94 MET A CA 1
ATOM 762 C C . MET A 1 94 ? 4.707 17.797 23.094 1 98.31 94 MET A C 1
ATOM 764 O O . MET A 1 94 ? 5.141 18.922 22.844 1 98.31 94 MET A O 1
ATOM 768 N N . GLY A 1 95 ? 3.502 17.531 23.531 1 98.06 95 GLY A N 1
ATOM 769 C CA . GLY A 1 95 ? 2.566 18.641 23.656 1 98.06 95 GLY A CA 1
ATOM 770 C C . GLY A 1 95 ? 2.119 19.188 22.312 1 98.06 95 GLY A C 1
ATOM 771 O O . GLY A 1 95 ? 1.884 20.391 22.172 1 98.06 95 GLY A O 1
ATOM 772 N N . SER A 1 96 ? 2.072 18.312 21.328 1 98.75 96 SER A N 1
ATOM 773 C CA . SER A 1 96 ? 1.658 18.719 19.984 1 98.75 96 SER A CA 1
ATOM 774 C C . SER A 1 96 ? 0.191 19.125 19.953 1 98.75 96 SER A C 1
ATOM 776 O O . SER A 1 96 ? -0.612 18.625 20.75 1 98.75 96 SER A O 1
ATOM 778 N N . MET A 1 97 ? -0.128 20.016 19.062 1 98.81 97 MET A N 1
ATOM 779 C CA . MET A 1 97 ? -1.487 20.531 18.969 1 98.81 97 MET A CA 1
ATOM 780 C C . MET A 1 97 ? -2.459 19.438 18.516 1 98.81 97 MET A C 1
ATOM 782 O O . MET A 1 97 ? -3.592 19.375 19 1 98.81 97 MET A O 1
ATOM 786 N N . LEU A 1 98 ? -2.066 18.641 17.578 1 98.88 98 LEU A N 1
ATOM 787 C CA . LEU A 1 98 ? -2.893 17.578 17.031 1 98.88 98 LEU A CA 1
ATOM 788 C C . LEU A 1 98 ? -2.049 16.594 16.219 1 98.88 98 LEU A C 1
ATOM 790 O O . LEU A 1 98 ? -0.865 16.844 15.977 1 98.88 98 LEU A O 1
ATOM 794 N N . VAL A 1 99 ? -2.621 15.484 15.875 1 98.94 99 VAL A N 1
ATOM 795 C CA . VAL A 1 99 ? -2.043 14.516 14.953 1 98.94 99 VAL A CA 1
ATOM 796 C C . VAL A 1 99 ? -2.914 14.398 13.703 1 98.94 99 VAL A C 1
ATOM 798 O O . VAL A 1 99 ? -4.137 14.266 13.797 1 98.94 99 VAL A O 1
ATOM 801 N N . VAL A 1 100 ? -2.275 14.508 12.531 1 99 100 VAL A N 1
ATOM 802 C CA . VAL A 1 100 ? -2.953 14.305 11.258 1 99 100 VAL A CA 1
ATOM 803 C C . VAL A 1 100 ? -2.805 12.852 10.812 1 99 100 VAL A C 1
ATOM 805 O O . VAL A 1 100 ? -1.716 12.281 10.891 1 99 100 VAL A O 1
ATOM 808 N N . ILE A 1 101 ? -3.895 12.258 10.367 1 98.94 101 ILE A N 1
ATOM 809 C CA . ILE A 1 101 ? -3.834 10.898 9.836 1 98.94 101 ILE A CA 1
ATOM 810 C C . ILE A 1 101 ? -4.516 10.844 8.469 1 98.94 101 ILE A C 1
ATOM 812 O O . ILE A 1 101 ? -5.316 11.727 8.133 1 98.94 101 ILE A O 1
ATOM 816 N N . HIS A 1 102 ? -4.172 9.836 7.699 1 98.94 102 HIS A N 1
ATOM 817 C CA . HIS A 1 102 ? -4.844 9.555 6.438 1 98.94 102 HIS A CA 1
ATOM 818 C C . HIS A 1 102 ? -5.945 8.516 6.621 1 98.94 102 HIS A C 1
ATOM 820 O O . HIS A 1 102 ? -5.871 7.68 7.523 1 98.94 102 HIS A O 1
ATOM 826 N N . PRO A 1 103 ? -6.973 8.586 5.703 1 98.88 103 PRO A N 1
ATOM 827 C CA . PRO A 1 103 ? -7.879 7.434 5.609 1 98.88 103 PRO A CA 1
ATOM 828 C C . PRO A 1 103 ? -7.184 6.176 5.09 1 98.88 103 PRO A C 1
ATOM 830 O O . PRO A 1 103 ? -6.012 6.23 4.703 1 98.88 103 PRO A O 1
ATOM 833 N N . ALA A 1 104 ? -7.895 5.117 5.184 1 98.81 104 ALA A N 1
ATOM 834 C CA . ALA A 1 104 ? -7.449 3.879 4.547 1 98.81 104 ALA A CA 1
ATOM 835 C C . ALA A 1 104 ? -7.402 4.031 3.027 1 98.81 104 ALA A C 1
ATOM 837 O O . ALA A 1 104 ? -7.867 5.035 2.484 1 98.81 104 ALA A O 1
ATOM 838 N N . HIS A 1 105 ? -6.758 3.082 2.381 1 98.44 105 HIS A N 1
ATOM 839 C CA . HIS A 1 105 ? -6.773 3.025 0.923 1 98.44 105 HIS A CA 1
ATOM 840 C C . HIS A 1 105 ? -7.113 1.623 0.43 1 98.44 105 HIS A C 1
ATOM 842 O O . HIS A 1 105 ? -7.012 0.653 1.185 1 98.44 105 HIS A O 1
ATOM 848 N N . HIS A 1 106 ? -7.52 1.521 -0.765 1 97.5 106 HIS A N 1
ATOM 849 C CA . HIS A 1 106 ? -7.93 0.245 -1.339 1 97.5 106 HIS A CA 1
ATOM 850 C C . HIS A 1 106 ? -6.723 -0.604 -1.721 1 97.5 106 HIS A C 1
ATOM 852 O O . HIS A 1 106 ? -5.66 -0.069 -2.047 1 97.5 106 HIS A O 1
ATOM 858 N N . SER A 1 107 ? -6.902 -1.876 -1.625 1 97.06 107 SER A N 1
ATOM 859 C CA . SER A 1 107 ? -5.973 -2.906 -2.08 1 97.06 107 SER A CA 1
ATOM 860 C C . SER A 1 107 ? -6.668 -3.916 -2.986 1 97.06 107 SER A C 1
ATOM 862 O O . SER A 1 107 ? -7.891 -3.869 -3.154 1 97.06 107 SER A O 1
ATOM 864 N N . PRO A 1 108 ? -5.918 -4.859 -3.621 1 96.06 108 PRO A N 1
ATOM 865 C CA . PRO A 1 108 ? -6.59 -5.875 -4.434 1 96.06 108 PRO A CA 1
ATOM 866 C C . PRO A 1 108 ? -7.672 -6.629 -3.662 1 96.06 108 PRO A C 1
ATOM 868 O O . PRO A 1 108 ? -8.773 -6.84 -4.18 1 96.06 108 PRO A O 1
ATOM 871 N N . LEU A 1 109 ? -7.406 -6.945 -2.455 1 97.75 109 LEU A N 1
ATOM 872 C CA . LEU A 1 109 ? -8.359 -7.711 -1.658 1 97.75 109 LEU A CA 1
ATOM 873 C C . LEU A 1 109 ? -9.547 -6.848 -1.253 1 97.75 109 LEU A C 1
ATOM 875 O O . LEU A 1 109 ? -10.703 -7.242 -1.441 1 97.75 109 LEU A O 1
ATOM 879 N N . SER A 1 110 ? -9.227 -5.684 -0.708 1 97.5 110 SER A N 1
ATOM 880 C CA . SER A 1 110 ? -10.328 -4.852 -0.223 1 97.5 110 SER A CA 1
ATOM 881 C C . SER A 1 110 ? -11.188 -4.344 -1.375 1 97.5 110 SER A C 1
ATOM 883 O O . SER A 1 110 ? -12.383 -4.102 -1.203 1 97.5 110 SER A O 1
ATOM 885 N N . GLY A 1 111 ? -10.594 -4.164 -2.547 1 96.44 111 GLY A N 1
ATOM 886 C CA . GLY A 1 111 ? -11.375 -3.811 -3.721 1 96.44 111 GLY A CA 1
ATOM 887 C C . GLY A 1 111 ? -12.43 -4.844 -4.07 1 96.44 111 GLY A C 1
ATOM 888 O O . GLY A 1 111 ? -13.492 -4.5 -4.594 1 96.44 111 GLY A O 1
ATOM 889 N N . ARG A 1 112 ? -12.156 -6.113 -3.76 1 96.31 112 ARG A N 1
ATOM 890 C CA . ARG A 1 112 ? -13.078 -7.207 -4.039 1 96.31 112 ARG A CA 1
ATOM 891 C C . ARG A 1 112 ? -14.164 -7.293 -2.971 1 96.31 112 ARG A C 1
ATOM 893 O O . ARG A 1 112 ? -15.227 -7.883 -3.197 1 96.31 112 ARG A O 1
ATOM 900 N N . PHE A 1 113 ? -13.828 -6.742 -1.799 1 97.88 113 PHE A N 1
ATOM 901 C CA . PHE A 1 113 ? -14.75 -6.824 -0.67 1 97.88 113 PHE A CA 1
ATOM 902 C C . PHE A 1 113 ? -14.984 -5.449 -0.059 1 97.88 113 PHE A C 1
ATOM 904 O O . PHE A 1 113 ? -14.648 -5.215 1.104 1 97.88 113 PHE A O 1
ATOM 911 N N . PRO A 1 114 ? -15.719 -4.562 -0.776 1 97.5 114 PRO A N 1
ATOM 912 C CA . PRO A 1 114 ? -15.859 -3.172 -0.339 1 97.5 114 PRO A CA 1
ATOM 913 C C . PRO A 1 114 ? -16.625 -3.041 0.977 1 97.5 114 PRO A C 1
ATOM 915 O O . PRO A 1 114 ? -16.328 -2.152 1.78 1 97.5 114 PRO A O 1
ATOM 918 N N . LYS A 1 115 ? -17.578 -3.879 1.237 1 98.25 115 LYS A N 1
ATOM 919 C CA . LYS A 1 115 ? -18.344 -3.801 2.484 1 98.25 115 LYS A CA 1
ATOM 920 C C . LYS A 1 115 ? -17.469 -4.148 3.682 1 98.25 115 LYS A C 1
ATOM 922 O O . LYS A 1 115 ? -17.531 -3.496 4.723 1 98.25 115 LYS A O 1
ATOM 927 N N . ALA A 1 116 ? -16.656 -5.203 3.504 1 98.5 116 ALA A N 1
ATOM 928 C CA . ALA A 1 116 ? -15.711 -5.566 4.566 1 98.5 116 ALA A CA 1
ATOM 929 C C . ALA A 1 116 ? -14.703 -4.449 4.809 1 98.5 116 ALA A C 1
ATOM 931 O O . ALA A 1 116 ? -14.383 -4.129 5.957 1 98.5 116 ALA A O 1
ATOM 932 N N . TYR A 1 117 ? -14.273 -3.881 3.742 1 98.69 117 TYR A N 1
ATOM 933 C CA . TYR A 1 117 ? -13.352 -2.752 3.805 1 98.69 117 TYR A CA 1
ATOM 934 C C . TYR A 1 117 ? -13.945 -1.608 4.617 1 98.69 117 TYR A C 1
ATOM 936 O O . TYR A 1 117 ? -13.289 -1.062 5.508 1 98.69 117 TYR A O 1
ATOM 944 N N . GLU A 1 118 ? -15.156 -1.264 4.324 1 98.62 118 GLU A N 1
ATOM 945 C CA . GLU A 1 118 ? -15.844 -0.181 5.023 1 98.62 118 GLU A CA 1
ATOM 946 C C . GLU A 1 118 ? -15.945 -0.462 6.52 1 98.62 118 GLU A C 1
ATOM 948 O O . GLU A 1 118 ? -15.656 0.41 7.34 1 98.62 118 GLU A O 1
ATOM 953 N N . LYS A 1 119 ? -16.312 -1.621 6.828 1 98.75 119 LYS A N 1
ATOM 954 C CA . LYS A 1 119 ? -16.484 -2.002 8.227 1 98.75 119 LYS A CA 1
ATOM 955 C C . LYS A 1 119 ? -15.164 -1.945 8.984 1 98.75 119 LYS A C 1
ATOM 957 O O . LYS A 1 119 ? -15.102 -1.443 10.102 1 98.75 119 LYS A O 1
ATOM 962 N N . ILE A 1 120 ? -14.148 -2.412 8.328 1 98.88 120 ILE A N 1
ATOM 963 C CA . ILE A 1 120 ? -12.844 -2.502 8.977 1 98.88 120 ILE A CA 1
ATOM 964 C C . ILE A 1 120 ? -12.266 -1.103 9.164 1 98.88 120 ILE A C 1
ATOM 966 O O . ILE A 1 120 ? -11.719 -0.789 10.227 1 98.88 120 ILE A O 1
ATOM 970 N N . GLN A 1 121 ? -12.367 -0.254 8.18 1 98.88 121 GLN A N 1
ATOM 971 C CA . GLN A 1 121 ? -11.852 1.105 8.328 1 98.88 121 GLN A CA 1
ATOM 972 C C . GLN A 1 121 ? -12.594 1.86 9.422 1 98.88 121 GLN A C 1
ATOM 974 O O . GLN A 1 121 ? -11.977 2.574 10.219 1 98.88 121 GLN A O 1
ATOM 979 N N . LYS A 1 122 ? -13.883 1.702 9.469 1 98.75 122 LYS A N 1
ATOM 980 C CA . LYS A 1 122 ? -14.664 2.367 10.508 1 98.75 122 LYS A CA 1
ATOM 981 C C . LYS A 1 122 ? -14.25 1.894 11.898 1 98.75 122 LYS A C 1
ATOM 983 O O . LYS A 1 122 ? -14.102 2.703 12.812 1 98.75 122 LYS A O 1
ATOM 988 N N . ARG A 1 123 ? -14.078 0.641 12.031 1 98.81 123 ARG A N 1
ATOM 989 C CA . ARG A 1 123 ? -13.625 0.087 13.305 1 98.81 123 ARG A CA 1
ATOM 990 C C . ARG A 1 123 ? -12.266 0.662 13.695 1 98.81 123 ARG A C 1
ATOM 992 O O . ARG A 1 123 ? -12.031 0.986 14.859 1 98.81 123 ARG A O 1
ATOM 999 N N . SER A 1 124 ? -11.359 0.718 12.727 1 98.94 124 SER A N 1
ATOM 1000 C CA . SER A 1 124 ? -10.039 1.276 12.977 1 98.94 124 SER A CA 1
ATOM 1001 C C . SER A 1 124 ? -10.125 2.734 13.414 1 98.94 124 SER A C 1
ATOM 1003 O O . SER A 1 124 ? -9.43 3.152 14.344 1 98.94 124 SER A O 1
ATOM 1005 N N . LEU A 1 125 ? -10.992 3.488 12.773 1 98.94 125 LEU A N 1
ATOM 1006 C CA . LEU A 1 125 ? -11.164 4.891 13.141 1 98.94 125 LEU A CA 1
ATOM 1007 C C . LEU A 1 125 ? -11.734 5.016 14.547 1 98.94 125 LEU A C 1
ATOM 1009 O O . LEU A 1 125 ? -11.336 5.898 15.312 1 98.94 125 LEU A O 1
ATOM 1013 N N . GLU A 1 126 ? -12.633 4.137 14.875 1 98.88 126 GLU A N 1
ATOM 1014 C CA . GLU A 1 126 ? -13.18 4.117 16.234 1 98.88 126 GLU A CA 1
ATOM 1015 C C . GLU A 1 126 ? -12.094 3.795 17.266 1 98.88 126 GLU A C 1
ATOM 1017 O O . GLU A 1 126 ? -12.039 4.41 18.328 1 98.88 126 GLU A O 1
ATOM 1022 N N . GLU A 1 127 ? -11.273 2.848 16.938 1 98.88 127 GLU A N 1
ATOM 1023 C CA . GLU A 1 127 ? -10.172 2.486 17.828 1 98.88 127 GLU A CA 1
ATOM 1024 C C . GLU A 1 127 ? -9.203 3.648 18 1 98.88 127 GLU A C 1
ATOM 1026 O O . GLU A 1 127 ? -8.742 3.922 19.109 1 98.88 127 GLU A O 1
ATOM 1031 N N . ILE A 1 128 ? -8.898 4.293 16.922 1 98.94 128 ILE A N 1
ATOM 1032 C CA . ILE A 1 128 ? -8 5.441 16.969 1 98.94 128 ILE A CA 1
ATOM 1033 C C . ILE A 1 128 ? -8.609 6.539 17.828 1 98.94 128 ILE A C 1
ATOM 1035 O O . ILE A 1 128 ? -7.918 7.137 18.656 1 98.94 128 ILE A O 1
ATOM 1039 N N . ASP A 1 129 ? -9.883 6.785 17.656 1 98.88 129 ASP A N 1
ATOM 1040 C CA . ASP A 1 129 ? -10.594 7.797 18.422 1 98.88 129 ASP A CA 1
ATOM 1041 C C . ASP A 1 129 ? -10.516 7.496 19.922 1 98.88 129 ASP A C 1
ATOM 1043 O O . ASP A 1 129 ? -10.203 8.383 20.719 1 98.88 129 ASP A O 1
ATOM 1047 N N . LYS A 1 130 ? -10.766 6.273 20.281 1 98.88 130 LYS A N 1
ATOM 1048 C CA . LYS A 1 130 ? -10.742 5.867 21.688 1 98.88 130 LYS A CA 1
ATOM 1049 C C . LYS A 1 130 ? -9.352 6.059 22.281 1 98.88 130 LYS A C 1
ATOM 1051 O O . LYS A 1 130 ? -9.219 6.582 23.391 1 98.88 130 LYS A O 1
ATOM 1056 N N . VAL A 1 131 ? -8.359 5.672 21.562 1 98.88 131 VAL A N 1
ATOM 1057 C CA . VAL A 1 131 ? -6.992 5.789 22.062 1 98.88 131 VAL A CA 1
ATOM 1058 C C . VAL A 1 131 ? -6.602 7.262 22.156 1 98.88 131 VAL A C 1
ATOM 1060 O O . VAL A 1 131 ? -5.941 7.672 23.109 1 98.88 131 VAL A O 1
ATOM 1063 N N . ALA A 1 132 ? -6.996 8.016 21.156 1 98.88 132 ALA A N 1
ATOM 1064 C CA . ALA A 1 132 ? -6.703 9.453 21.156 1 98.88 132 ALA A CA 1
ATOM 1065 C C . ALA A 1 132 ? -7.316 10.133 22.391 1 98.88 132 ALA A C 1
ATOM 1067 O O . ALA A 1 132 ? -6.676 10.977 23.016 1 98.88 132 ALA A O 1
ATOM 1068 N N . GLN A 1 133 ? -8.531 9.789 22.75 1 98.56 133 GLN A N 1
ATOM 1069 C CA . GLN A 1 133 ? -9.211 10.336 23.906 1 98.56 133 GLN A CA 1
ATOM 1070 C C . GLN A 1 133 ? -8.484 9.961 25.203 1 98.56 133 GLN A C 1
ATOM 1072 O O . GLN A 1 133 ? -8.289 10.805 26.078 1 98.56 133 GLN A O 1
ATOM 1077 N N . LYS A 1 134 ? -8.078 8.773 25.234 1 98.69 134 LYS A N 1
ATOM 1078 C CA . LYS A 1 134 ? -7.371 8.297 26.422 1 98.69 134 LYS A CA 1
ATOM 1079 C C . LYS A 1 134 ? -6.031 9.008 26.578 1 98.69 134 LYS A C 1
ATOM 1081 O O . LYS A 1 134 ? -5.641 9.367 27.688 1 98.69 134 LYS A O 1
ATOM 1086 N N . VAL A 1 135 ? -5.348 9.188 25.484 1 98.31 135 VAL A N 1
ATOM 1087 C CA . VAL A 1 135 ? -4.027 9.805 25.469 1 98.31 135 VAL A CA 1
ATOM 1088 C C . VAL A 1 135 ? -4.16 11.312 25.672 1 98.31 135 VAL A C 1
ATOM 1090 O O . VAL A 1 135 ? -3.27 11.953 26.234 1 98.31 135 VAL A O 1
ATOM 1093 N N . GLY A 1 136 ? -5.262 11.867 25.234 1 98.38 136 GLY A N 1
ATOM 1094 C CA . GLY A 1 136 ? -5.508 13.297 25.344 1 98.38 136 GLY A CA 1
ATOM 1095 C C . GLY A 1 136 ? -4.926 14.086 24.188 1 98.38 136 GLY A C 1
ATOM 1096 O O . GLY A 1 136 ? -4.281 15.125 24.391 1 98.38 136 GLY A O 1
ATOM 1097 N N . ILE A 1 137 ? -5.059 13.609 23.016 1 98.69 137 ILE A N 1
ATOM 1098 C CA . ILE A 1 137 ? -4.566 14.297 21.828 1 98.69 137 ILE A CA 1
ATOM 1099 C C . ILE A 1 137 ? -5.66 14.336 20.766 1 98.69 137 ILE A C 1
ATOM 1101 O O . ILE A 1 137 ? -6.426 13.383 20.625 1 98.69 137 ILE A O 1
ATOM 1105 N N . LYS A 1 138 ? -5.793 15.445 20.078 1 98.81 138 LYS A N 1
ATOM 1106 C CA . LYS A 1 138 ? -6.742 15.562 18.969 1 98.81 138 LYS A CA 1
ATOM 1107 C C . LYS A 1 138 ? -6.199 14.898 17.719 1 98.81 138 LYS A C 1
ATOM 1109 O O . LYS A 1 138 ? -5.008 15.016 17.406 1 98.81 138 LYS A O 1
ATOM 1114 N N . VAL A 1 139 ? -7.07 14.188 17.062 1 98.94 139 VAL A N 1
ATOM 1115 C CA . VAL A 1 139 ? -6.738 13.562 15.781 1 98.94 139 VAL A CA 1
ATOM 1116 C C . VAL A 1 139 ? -7.582 14.18 14.672 1 98.94 139 VAL A C 1
ATOM 1118 O O . VAL A 1 139 ? -8.773 14.422 14.852 1 98.94 139 VAL A O 1
ATOM 1121 N N . ALA A 1 140 ? -6.961 14.5 13.555 1 98.94 140 ALA A N 1
ATOM 1122 C CA . ALA A 1 140 ? -7.668 15.062 12.414 1 98.94 140 ALA A CA 1
ATOM 1123 C C . ALA A 1 140 ? -7.43 14.234 11.156 1 98.94 140 ALA A C 1
ATOM 1125 O O . ALA A 1 140 ? -6.281 13.984 10.773 1 98.94 140 ALA A O 1
ATOM 1126 N N . LEU A 1 141 ? -8.477 13.797 10.523 1 98.94 141 LEU A N 1
ATOM 1127 C CA . LEU A 1 141 ? -8.445 13.016 9.289 1 98.94 141 LEU A CA 1
ATOM 1128 C C . LEU A 1 141 ? -8.32 13.922 8.07 1 98.94 141 LEU A C 1
ATOM 1130 O O . LEU A 1 141 ? -9.102 14.859 7.91 1 98.94 141 LEU A O 1
ATOM 1134 N N . GLU A 1 142 ? -7.402 13.625 7.23 1 98.94 142 GLU A N 1
ATOM 1135 C CA . GLU A 1 142 ? -7.086 14.461 6.07 1 98.94 142 GLU A CA 1
ATOM 1136 C C . GLU A 1 142 ? -7.816 13.969 4.824 1 98.94 142 GLU A C 1
ATOM 1138 O O . GLU A 1 142 ? -7.859 12.773 4.551 1 98.94 142 GLU A O 1
ATOM 1143 N N . ASN A 1 143 ? -8.398 14.922 4.055 1 98.88 143 ASN A N 1
ATOM 1144 C CA . ASN A 1 143 ? -8.938 14.508 2.762 1 98.88 143 ASN A CA 1
ATOM 1145 C C . ASN A 1 143 ? -7.828 14.242 1.752 1 98.88 143 ASN A C 1
ATOM 1147 O O . ASN A 1 143 ? -6.812 14.945 1.739 1 98.88 143 ASN A O 1
ATOM 1151 N N . MET A 1 144 ? -8.062 13.242 0.906 1 98.81 144 MET A N 1
ATOM 1152 C CA . MET A 1 144 ? -7.012 12.742 0.021 1 98.81 144 MET A CA 1
ATOM 1153 C C . MET A 1 144 ? -7.168 13.312 -1.385 1 98.81 144 MET A C 1
ATOM 1155 O O . MET A 1 144 ? -8.258 13.758 -1.763 1 98.81 144 MET A O 1
ATOM 1159 N N . PRO A 1 145 ? -6.07 13.359 -2.121 1 98.5 145 PRO A N 1
ATOM 1160 C CA . PRO A 1 145 ? -6.16 13.789 -3.52 1 98.5 145 PRO A CA 1
ATOM 1161 C C . PRO A 1 145 ? -6.82 12.742 -4.414 1 98.5 145 PRO A C 1
ATOM 1163 O O . PRO A 1 145 ? -7.043 11.609 -3.984 1 98.5 145 PRO A O 1
ATOM 1166 N N . SER A 1 146 ? -7.078 13.195 -5.586 1 97.56 146 SER A N 1
ATOM 1167 C CA . SER A 1 146 ? -7.648 12.273 -6.562 1 97.56 146 SER A CA 1
ATOM 1168 C C . SER A 1 146 ? -6.648 11.195 -6.953 1 97.56 146 SER A C 1
ATOM 1170 O O . SER A 1 146 ? -5.586 11.492 -7.5 1 97.56 146 SER A O 1
ATOM 1172 N N . PHE A 1 147 ? -6.949 10.016 -6.535 1 93.94 147 PHE A N 1
ATOM 1173 C CA . PHE A 1 147 ? -6.211 8.805 -6.887 1 93.94 147 PHE A CA 1
ATOM 1174 C C . PHE A 1 147 ? -7.07 7.566 -6.68 1 93.94 147 PHE A C 1
ATOM 1176 O O . PHE A 1 147 ? -7.789 7.465 -5.684 1 93.94 147 PHE A O 1
ATOM 1183 N N . TRP A 1 148 ? -7.02 6.645 -7.508 1 90.75 148 TRP A N 1
ATOM 1184 C CA . TRP A 1 148 ? -8.039 5.609 -7.613 1 90.75 148 TRP A CA 1
ATOM 1185 C C . TRP A 1 148 ? -8.055 4.727 -6.371 1 90.75 148 TRP A C 1
ATOM 1187 O O . TRP A 1 148 ? -9.102 4.191 -5.996 1 90.75 148 TRP A O 1
ATOM 1197 N N . ILE A 1 149 ? -6.887 4.621 -5.758 1 94.06 149 ILE A N 1
ATOM 1198 C CA . ILE A 1 149 ? -6.891 3.68 -4.645 1 94.06 149 ILE A CA 1
ATOM 1199 C C . ILE A 1 149 ? -7.188 4.422 -3.342 1 94.06 149 ILE A C 1
ATOM 1201 O O . ILE A 1 149 ? -7.434 3.799 -2.307 1 94.06 149 ILE A O 1
ATOM 1205 N N . LEU A 1 150 ? -7.109 5.727 -3.355 1 97.81 150 LEU A N 1
ATOM 1206 C CA . LEU A 1 150 ? -7.242 6.484 -2.119 1 97.81 150 LEU A CA 1
ATOM 1207 C C . LEU A 1 150 ? -8.711 6.695 -1.767 1 97.81 150 LEU A C 1
ATOM 1209 O O . LEU A 1 150 ? -9.547 6.871 -2.654 1 97.81 150 LEU A O 1
ATOM 1213 N N . ASP A 1 151 ? -8.961 6.629 -0.508 1 98.44 151 ASP A N 1
ATOM 1214 C CA . ASP A 1 151 ? -10.273 6.91 0.052 1 98.44 151 ASP A CA 1
ATOM 1215 C C . ASP A 1 151 ? -10.328 8.32 0.644 1 98.44 151 ASP A C 1
ATOM 1217 O O . ASP A 1 151 ? -9.32 9.023 0.682 1 98.44 151 ASP A O 1
ATOM 1221 N N . GLY A 1 152 ? -11.539 8.773 0.985 1 98.62 152 GLY A N 1
ATOM 1222 C CA . GLY A 1 152 ? -11.688 10.047 1.675 1 98.62 152 GLY A CA 1
ATOM 1223 C C . GLY A 1 152 ? -11.375 11.242 0.796 1 98.62 152 GLY A C 1
ATOM 1224 O O . GLY A 1 152 ? -10.719 12.188 1.235 1 98.62 152 GLY A O 1
ATOM 1225 N N . GLN A 1 153 ? -11.805 11.227 -0.44 1 98.62 153 GLN A N 1
ATOM 1226 C CA . GLN A 1 153 ? -11.414 12.258 -1.398 1 98.62 153 GLN A CA 1
ATOM 1227 C C . GLN A 1 153 ? -12.43 13.398 -1.418 1 98.62 153 GLN A C 1
ATOM 1229 O O . GLN A 1 153 ? -12.078 14.539 -1.724 1 98.62 153 GLN A O 1
ATOM 1234 N N . THR A 1 154 ? -13.703 13.094 -1.089 1 98.12 154 THR A N 1
ATOM 1235 C CA . THR A 1 154 ? -14.773 14.078 -1.189 1 98.12 154 THR A CA 1
ATOM 1236 C C . THR A 1 154 ? -15.25 14.508 0.197 1 98.12 154 THR A C 1
ATOM 1238 O O . THR A 1 154 ? -15.023 13.797 1.181 1 98.12 154 THR A O 1
ATOM 1241 N N . PRO A 1 155 ? -15.883 15.68 0.218 1 97.81 155 PRO A N 1
ATOM 1242 C CA . PRO A 1 155 ? -16.406 16.125 1.508 1 97.81 155 PRO A CA 1
ATOM 1243 C C . PRO A 1 155 ? -17.391 15.125 2.121 1 97.81 155 PRO A C 1
ATOM 1245 O O . PRO A 1 155 ? -17.344 14.867 3.326 1 97.81 155 PRO A O 1
ATOM 1248 N N . GLU A 1 156 ? -18.266 14.547 1.3 1 98.19 156 GLU A N 1
ATOM 1249 C CA . GLU A 1 156 ? -19.25 13.602 1.793 1 98.19 156 GLU A CA 1
ATOM 1250 C C . GLU A 1 156 ? -18.594 12.352 2.375 1 98.19 156 GLU A C 1
ATOM 1252 O O . GLU A 1 156 ? -19.016 11.852 3.416 1 98.19 156 GLU A O 1
ATOM 1257 N N . ARG A 1 157 ? -17.578 11.945 1.699 1 98.5 157 ARG A N 1
ATOM 1258 C CA . ARG A 1 157 ? -16.906 10.727 2.145 1 98.5 157 ARG A CA 1
ATOM 1259 C C . ARG A 1 157 ? -16.156 10.961 3.457 1 98.5 157 ARG A C 1
ATOM 1261 O O . ARG A 1 157 ? -16.188 10.117 4.352 1 98.5 157 ARG A O 1
ATOM 1268 N N . ILE A 1 158 ? -15.523 12.086 3.578 1 98.75 158 ILE A N 1
ATOM 1269 C CA . ILE A 1 158 ? -14.844 12.438 4.82 1 98.75 158 ILE A CA 1
ATOM 1270 C C . ILE A 1 158 ? -15.859 12.516 5.961 1 98.75 158 ILE A C 1
ATOM 1272 O O . ILE A 1 158 ? -15.609 12.008 7.059 1 98.75 158 ILE A O 1
ATOM 1276 N N . LYS A 1 159 ? -16.969 13.172 5.691 1 98.56 159 LYS A N 1
ATOM 1277 C CA . LYS A 1 159 ? -18.016 13.273 6.699 1 98.56 159 LYS A CA 1
ATOM 1278 C C . LYS A 1 159 ? -18.453 11.891 7.18 1 98.56 159 LYS A C 1
ATOM 1280 O O . LYS A 1 159 ? -18.594 11.664 8.383 1 98.56 159 LYS A O 1
ATOM 1285 N N . GLU A 1 160 ? -18.625 11.016 6.234 1 98.69 160 GLU A N 1
ATOM 1286 C CA . GLU A 1 160 ? -19.031 9.648 6.559 1 98.69 160 GLU A CA 1
ATOM 1287 C C . GLU A 1 160 ? -17.984 8.969 7.438 1 98.69 160 GLU A C 1
ATOM 1289 O O . GLU A 1 160 ? -18.328 8.266 8.391 1 98.69 160 GLU A O 1
ATOM 1294 N N . LEU A 1 161 ? -16.75 9.133 7.129 1 98.81 161 LEU A N 1
ATOM 1295 C CA . LEU A 1 161 ? -15.664 8.445 7.812 1 98.81 161 LEU A CA 1
ATOM 1296 C C . LEU A 1 161 ? -15.539 8.922 9.258 1 98.81 161 LEU A C 1
ATOM 1298 O O . LEU A 1 161 ? -15.242 8.125 10.148 1 98.81 161 LEU A O 1
ATOM 1302 N N . VAL A 1 162 ? -15.805 10.188 9.523 1 98.56 162 VAL A N 1
ATOM 1303 C CA . VAL A 1 162 ? -15.562 10.703 10.867 1 98.56 162 VAL A CA 1
ATOM 1304 C C . VAL A 1 162 ? -16.844 10.617 11.688 1 98.56 162 VAL A C 1
ATOM 1306 O O . VAL A 1 162 ? -16.828 10.828 12.906 1 98.56 162 VAL A O 1
ATOM 1309 N N . GLU A 1 163 ? -17.953 10.328 11.016 1 97.88 163 GLU A N 1
ATOM 1310 C CA . GLU A 1 163 ? -19.219 10.242 11.719 1 97.88 163 GLU A CA 1
ATOM 1311 C C . GLU A 1 163 ? -19.156 9.227 12.852 1 97.88 163 GLU A C 1
ATOM 1313 O O . GLU A 1 163 ? -18.609 8.133 12.688 1 97.88 163 GLU A O 1
ATOM 1318 N N . GLY A 1 164 ? -19.672 9.57 14.008 1 97.56 164 GLY A N 1
ATOM 1319 C CA . GLY A 1 164 ? -19.719 8.664 15.141 1 97.56 164 GLY A CA 1
ATOM 1320 C C . GLY A 1 164 ? -18.469 8.68 15.977 1 97.56 164 GLY A C 1
ATOM 1321 O O . GLY A 1 164 ? -18.344 7.945 16.953 1 97.56 164 GLY A O 1
ATOM 1322 N N . THR A 1 165 ? -17.484 9.453 15.578 1 98.62 165 THR A N 1
ATOM 1323 C CA . THR A 1 165 ? -16.25 9.602 16.344 1 98.62 165 THR A CA 1
ATOM 1324 C C . THR A 1 165 ? -16 11.07 16.688 1 98.62 165 THR A C 1
ATOM 1326 O O . THR A 1 165 ? -16.719 11.953 16.234 1 98.62 165 THR A O 1
ATOM 1329 N N . ASP A 1 166 ? -15.016 11.305 17.5 1 98.5 166 ASP A N 1
ATOM 1330 C CA . ASP A 1 166 ? -14.602 12.664 17.828 1 98.5 166 ASP A CA 1
ATOM 1331 C C . ASP A 1 166 ? -13.391 13.086 17 1 98.5 166 ASP A C 1
ATOM 1333 O O . ASP A 1 166 ? -12.688 14.031 17.344 1 98.5 166 ASP A O 1
ATOM 1337 N N . ILE A 1 167 ? -13.117 12.297 15.961 1 98.88 167 ILE A N 1
ATOM 1338 C CA . ILE A 1 167 ? -12.031 12.633 15.055 1 98.88 167 ILE A CA 1
ATOM 1339 C C . ILE A 1 167 ? -12.375 13.898 14.273 1 98.88 167 ILE A C 1
ATOM 1341 O O . ILE A 1 167 ? -13.5 14.039 13.781 1 98.88 167 ILE A O 1
ATOM 1345 N N . PHE A 1 168 ? -11.453 14.82 14.258 1 98.94 168 PHE A N 1
ATOM 1346 C CA . PHE A 1 168 ? -11.594 16.062 13.516 1 98.94 168 PHE A CA 1
ATOM 1347 C C . PHE A 1 168 ? -11.109 15.906 12.086 1 98.94 168 PHE A C 1
ATOM 1349 O O . PHE A 1 168 ? -10.844 14.789 11.633 1 98.94 168 PHE A O 1
ATOM 1356 N N . VAL A 1 169 ? -11.133 17.078 11.359 1 98.88 169 VAL A N 1
ATOM 1357 C CA . VAL A 1 169 ? -10.781 17.016 9.945 1 98.88 169 VAL A CA 1
ATOM 1358 C C . VAL A 1 169 ? -9.648 17.984 9.648 1 98.88 169 VAL A C 1
ATOM 1360 O O . VAL A 1 169 ? -9.656 19.125 10.141 1 98.88 169 VAL A O 1
ATOM 1363 N N . THR A 1 170 ? -8.609 17.5 8.992 1 98.88 170 THR A N 1
ATOM 1364 C CA . THR A 1 170 ? -7.652 18.344 8.289 1 98.88 170 THR A CA 1
ATOM 1365 C C . THR A 1 170 ? -8.117 18.641 6.867 1 98.88 170 THR A C 1
ATOM 1367 O O . THR A 1 170 ? -8.258 17.719 6.059 1 98.88 170 THR A O 1
ATOM 1370 N N . PHE A 1 171 ? -8.398 19.891 6.688 1 98.75 171 PHE A N 1
ATOM 1371 C CA . PHE A 1 171 ? -8.781 20.297 5.34 1 98.75 171 PHE A CA 1
ATOM 1372 C C . PHE A 1 171 ? -7.551 20.547 4.477 1 98.75 171 PHE A C 1
ATOM 1374 O O . PHE A 1 171 ? -6.898 21.578 4.59 1 98.75 171 PHE A O 1
ATOM 1381 N N . ASP A 1 172 ? -7.234 19.578 3.611 1 98.81 172 ASP A N 1
ATOM 1382 C CA . ASP A 1 172 ? -6.18 19.781 2.625 1 98.81 172 ASP A CA 1
ATOM 1383 C C . ASP A 1 172 ? -6.738 20.406 1.348 1 98.81 172 ASP A C 1
ATOM 1385 O O . ASP A 1 172 ? -7.34 19.719 0.525 1 98.81 172 ASP A O 1
ATOM 1389 N N . ILE A 1 173 ? -6.434 21.609 1.172 1 98.5 173 ILE A N 1
ATOM 1390 C CA . ILE A 1 173 ? -7.012 22.422 0.097 1 98.5 173 ILE A CA 1
ATOM 1391 C C . ILE A 1 173 ? -6.461 21.953 -1.248 1 98.5 173 ILE A C 1
ATOM 1393 O O . ILE A 1 173 ? -7.215 21.797 -2.213 1 98.5 173 ILE A O 1
ATOM 1397 N N . GLY A 1 174 ? -5.16 21.734 -1.328 1 98.56 174 GLY A N 1
ATOM 1398 C CA . GLY A 1 174 ? -4.566 21.234 -2.557 1 98.56 174 GLY A CA 1
ATOM 1399 C C . GLY A 1 174 ? -5.133 19.891 -2.988 1 98.56 174 GLY A C 1
ATOM 1400 O O . GLY A 1 174 ? -5.383 19.672 -4.176 1 98.56 174 GLY A O 1
ATOM 1401 N N . HIS A 1 175 ? -5.316 18.984 -2.035 1 98.81 175 HIS A N 1
ATOM 1402 C CA . HIS A 1 175 ? -5.91 17.688 -2.348 1 98.81 175 HIS A CA 1
ATOM 1403 C C . HIS A 1 175 ? -7.289 17.859 -2.977 1 98.81 175 HIS A C 1
ATOM 1405 O O . HIS A 1 175 ? -7.586 17.25 -4.004 1 98.81 175 HIS A O 1
ATOM 1411 N N . LEU A 1 176 ? -8.102 18.672 -2.375 1 98.69 176 LEU A N 1
ATOM 1412 C CA . LEU A 1 176 ? -9.469 18.828 -2.861 1 98.69 176 LEU A CA 1
ATOM 1413 C C . LEU A 1 176 ? -9.484 19.422 -4.266 1 98.69 176 LEU A C 1
ATOM 1415 O O . LEU A 1 176 ? -10.344 19.094 -5.078 1 98.69 176 LEU A O 1
ATOM 1419 N N . ASN A 1 177 ? -8.516 20.266 -4.555 1 98.69 177 ASN A N 1
ATOM 1420 C CA . ASN A 1 177 ? -8.414 20.859 -5.883 1 98.69 177 ASN A CA 1
ATOM 1421 C C . ASN A 1 177 ? -8.234 19.797 -6.965 1 98.69 177 ASN A C 1
ATOM 1423 O O . ASN A 1 177 ? -8.664 19.984 -8.102 1 98.69 177 ASN A O 1
ATOM 1427 N N . THR A 1 178 ? -7.699 18.641 -6.637 1 98.69 178 THR A N 1
ATOM 1428 C CA . THR A 1 178 ? -7.469 17.562 -7.605 1 98.69 178 THR A CA 1
ATOM 1429 C C . THR A 1 178 ? -8.719 16.703 -7.766 1 98.69 178 THR A C 1
ATOM 1431 O O . THR A 1 178 ? -8.781 15.852 -8.648 1 98.69 178 THR A O 1
ATOM 1434 N N . VAL A 1 179 ? -9.641 16.812 -6.906 1 97.88 179 VAL A N 1
ATOM 1435 C CA . VAL A 1 179 ? -10.812 15.945 -6.891 1 97.88 179 VAL A CA 1
ATOM 1436 C C . VAL A 1 179 ? -11.961 16.625 -7.637 1 97.88 179 VAL A C 1
ATOM 1438 O O . VAL A 1 179 ? -12.266 16.25 -8.773 1 97.88 179 VAL A O 1
ATOM 1441 N N . ASN A 1 180 ? -12.508 17.734 -7.055 1 93 180 ASN A N 1
ATOM 1442 C CA . ASN A 1 180 ? -13.648 18.422 -7.66 1 93 180 ASN A CA 1
ATOM 1443 C C . ASN A 1 180 ? -13.602 19.922 -7.395 1 93 180 ASN A C 1
ATOM 1445 O O . ASN A 1 180 ? -14.398 20.672 -7.945 1 93 180 ASN A O 1
ATOM 1449 N N . GLY A 1 181 ? -12.781 20.359 -6.516 1 92.31 181 GLY A N 1
ATOM 1450 C CA . GLY A 1 181 ? -12.625 21.766 -6.211 1 92.31 181 GLY A CA 1
ATOM 1451 C C . GLY A 1 181 ? -13.844 22.359 -5.527 1 92.31 181 GLY A C 1
ATOM 1452 O O . GLY A 1 181 ? -14.102 23.562 -5.641 1 92.31 181 GLY A O 1
ATOM 1453 N N . GLU A 1 182 ? -14.586 21.562 -4.875 1 94.75 182 GLU A N 1
ATOM 1454 C CA . GLU A 1 182 ? -15.781 22.031 -4.18 1 94.75 182 GLU A CA 1
ATOM 1455 C C . GLU A 1 182 ? -15.445 22.531 -2.781 1 94.75 182 GLU A C 1
ATOM 1457 O O . GLU A 1 182 ? -15.945 22.016 -1.786 1 94.75 182 GLU A O 1
ATOM 1462 N N . PHE A 1 183 ? -14.711 23.609 -2.781 1 97.81 183 PHE A N 1
ATOM 1463 C CA . PHE A 1 183 ? -14.188 24.156 -1.538 1 97.81 183 PHE A CA 1
ATOM 1464 C C . PHE A 1 183 ? -15.328 24.609 -0.624 1 97.81 183 PHE A C 1
ATOM 1466 O O . PHE A 1 183 ? -15.336 24.281 0.566 1 97.81 183 PHE A O 1
ATOM 1473 N N . THR A 1 184 ? -16.281 25.297 -1.176 1 97.31 184 THR A N 1
ATOM 1474 C CA . THR A 1 184 ? -17.406 25.812 -0.391 1 97.31 184 THR A CA 1
ATOM 1475 C C . THR A 1 184 ? -18.188 24.672 0.256 1 97.31 184 THR A C 1
ATOM 1477 O O . THR A 1 184 ? -18.547 24.75 1.432 1 97.31 184 THR A O 1
ATOM 1480 N N . GLU A 1 185 ? -18.391 23.656 -0.505 1 97.06 185 GLU A N 1
ATOM 1481 C CA . GLU A 1 185 ? -19.141 22.5 0.008 1 97.06 185 GLU A CA 1
ATOM 1482 C C . GLU A 1 185 ? -18.375 21.812 1.127 1 97.06 185 GLU A C 1
ATOM 1484 O O . GLU A 1 185 ? -18.953 21.391 2.127 1 97.06 185 GLU A O 1
ATOM 1489 N N . PHE A 1 186 ? -17.078 21.641 0.923 1 98.12 186 PHE A N 1
ATOM 1490 C CA . PHE A 1 186 ? -16.25 21.016 1.941 1 98.12 186 PHE A CA 1
ATOM 1491 C C . PHE A 1 186 ? -16.344 21.766 3.262 1 98.12 186 PHE A C 1
ATOM 1493 O O . PHE A 1 186 ? -16.562 21.172 4.312 1 98.12 186 PHE A O 1
ATOM 1500 N N . ILE A 1 187 ? -16.234 23.062 3.191 1 97.81 187 ILE A N 1
ATOM 1501 C CA . ILE A 1 187 ? -16.219 23.922 4.371 1 97.81 187 ILE A CA 1
ATOM 1502 C C . ILE A 1 187 ? -17.594 23.938 5.023 1 97.81 187 ILE A C 1
ATOM 1504 O O . ILE A 1 187 ? -17.719 23.797 6.246 1 97.81 187 ILE A O 1
ATOM 1508 N N . LYS A 1 188 ? -18.594 24.031 4.227 1 97.12 188 LYS A N 1
ATOM 1509 C CA . LYS A 1 188 ? -19.969 24.094 4.75 1 97.12 188 LYS A CA 1
ATOM 1510 C C . LYS A 1 188 ? -20.328 22.781 5.457 1 97.12 188 LYS A C 1
ATOM 1512 O O . LYS A 1 188 ? -20.906 22.812 6.547 1 97.12 188 LYS A O 1
ATOM 1517 N N . LEU A 1 189 ? -19.984 21.703 4.895 1 97.75 189 LEU A N 1
ATOM 1518 C CA . LEU A 1 189 ? -20.391 20.391 5.387 1 97.75 189 LEU A CA 1
ATOM 1519 C C . LEU A 1 189 ? -19.594 20 6.629 1 97.75 189 LEU A C 1
ATOM 1521 O O . LEU A 1 189 ? -20.109 19.312 7.508 1 97.75 189 LEU A O 1
ATOM 1525 N N . LEU A 1 190 ? -18.312 20.453 6.715 1 98 190 LEU A N 1
ATOM 1526 C CA . LEU A 1 190 ? -17.406 19.938 7.734 1 98 190 LEU A CA 1
ATOM 1527 C C . LEU A 1 190 ? -16.953 21.031 8.68 1 98 190 LEU A C 1
ATOM 1529 O O . LEU A 1 190 ? -16.047 20.828 9.484 1 98 190 LEU A O 1
ATOM 1533 N N . LYS A 1 191 ? -17.531 22.188 8.578 1 92.69 191 LYS A N 1
ATOM 1534 C CA . LYS A 1 191 ? -17.047 23.391 9.25 1 92.69 191 LYS A CA 1
ATOM 1535 C C . LYS A 1 191 ? -16.812 23.141 10.734 1 92.69 191 LYS A C 1
ATOM 1537 O O . LYS A 1 191 ? -15.773 23.531 11.281 1 92.69 191 LYS A O 1
ATOM 1542 N N . ASP A 1 192 ? -17.672 22.453 11.398 1 95.25 192 ASP A N 1
ATOM 1543 C CA . ASP A 1 192 ? -17.562 22.234 12.836 1 95.25 192 ASP A CA 1
ATOM 1544 C C . ASP A 1 192 ? -16.484 21.203 13.164 1 95.25 192 ASP A C 1
ATOM 1546 O O . ASP A 1 192 ? -16.062 21.094 14.312 1 95.25 192 ASP A O 1
ATOM 1550 N N . ARG A 1 193 ? -15.977 20.531 12.102 1 98.12 193 ARG A N 1
ATOM 1551 C CA . ARG A 1 193 ? -15.008 19.469 12.328 1 98.12 193 ARG A CA 1
ATOM 1552 C C . ARG A 1 193 ? -13.617 19.891 11.867 1 98.12 193 ARG A C 1
ATOM 1554 O O . ARG A 1 193 ? -12.617 19.281 12.25 1 98.12 193 ARG A O 1
ATOM 1561 N N . ILE A 1 194 ? -13.555 20.891 11.062 1 98.69 194 ILE A N 1
ATOM 1562 C CA . ILE A 1 194 ? -12.266 21.328 10.547 1 98.69 194 ILE A CA 1
ATOM 1563 C C . ILE A 1 194 ? -11.477 22.016 11.656 1 98.69 194 ILE A C 1
ATOM 1565 O O . ILE A 1 194 ? -11.906 23.047 12.18 1 98.69 194 ILE A O 1
ATOM 1569 N N . ILE A 1 195 ? -10.281 21.469 11.992 1 98.75 195 ILE A N 1
ATOM 1570 C CA . ILE A 1 195 ? -9.508 22.109 13.047 1 98.75 195 ILE A CA 1
ATOM 1571 C C . ILE A 1 195 ? -8.109 22.453 12.531 1 98.75 195 ILE A C 1
ATOM 1573 O O . ILE A 1 195 ? -7.277 22.984 13.273 1 98.75 195 ILE A O 1
ATOM 1577 N N . TYR A 1 196 ? -7.836 22.094 11.312 1 98.75 196 TYR A N 1
ATOM 1578 C CA . TYR A 1 196 ? -6.516 22.219 10.711 1 98.75 196 TYR A CA 1
ATOM 1579 C C . TYR A 1 196 ? -6.613 22.281 9.188 1 98.75 196 TYR A C 1
ATOM 1581 O O . TYR A 1 196 ? -7.57 21.766 8.602 1 98.75 196 TYR A O 1
ATOM 1589 N N . ALA A 1 197 ? -5.652 22.938 8.516 1 98.69 197 ALA A N 1
ATOM 1590 C CA . ALA A 1 197 ? -5.684 22.969 7.055 1 98.69 197 ALA A CA 1
ATOM 1591 C C . ALA A 1 197 ? -4.277 22.859 6.473 1 98.69 197 ALA A C 1
ATOM 1593 O O . ALA A 1 197 ? -3.316 23.359 7.059 1 98.69 197 ALA A O 1
ATOM 1594 N N . HIS A 1 198 ? -4.18 22.156 5.359 1 98.81 198 HIS A N 1
ATOM 1595 C CA . HIS A 1 198 ? -2.967 22.109 4.555 1 98.81 198 HIS A CA 1
ATOM 1596 C C . HIS A 1 198 ? -3.07 23.031 3.342 1 98.81 198 HIS A C 1
ATOM 1598 O O . HIS A 1 198 ? -4.094 23.047 2.656 1 98.81 198 HIS A O 1
ATOM 1604 N N . LEU A 1 199 ? -1.961 23.734 3.102 1 98.5 199 LEU A N 1
ATOM 1605 C CA . LEU A 1 199 ? -1.898 24.641 1.958 1 98.5 199 LEU A CA 1
ATOM 1606 C C . LEU A 1 199 ? -0.834 24.188 0.964 1 98.5 199 LEU A C 1
ATOM 1608 O O . LEU A 1 199 ? 0.347 24.094 1.309 1 98.5 199 LEU A O 1
ATOM 1612 N N . SER A 1 200 ? -1.183 23.891 -0.16 1 98.69 200 SER A N 1
ATOM 1613 C CA . SER A 1 200 ? -0.338 23.672 -1.331 1 98.69 200 SER A CA 1
ATOM 1614 C C . SER A 1 200 ? -1.112 23.906 -2.623 1 98.69 200 SER A C 1
ATOM 1616 O O . SER A 1 200 ? -2.34 23.812 -2.643 1 98.69 200 SER A O 1
ATOM 1618 N N . ASP A 1 201 ? -0.422 24.328 -3.656 1 98.69 201 ASP A N 1
ATOM 1619 C CA . ASP A 1 201 ? -1.068 24.594 -4.938 1 98.69 201 ASP A CA 1
ATOM 1620 C C . ASP A 1 201 ? -0.829 23.453 -5.926 1 98.69 201 ASP A C 1
ATOM 1622 O O . ASP A 1 201 ? -0.031 22.547 -5.66 1 98.69 201 ASP A O 1
ATOM 1626 N N . ASN A 1 202 ? -1.651 23.375 -6.945 1 98.62 202 ASN A N 1
ATOM 1627 C CA . ASN A 1 202 ? -1.487 22.438 -8.047 1 98.62 202 ASN A CA 1
ATOM 1628 C C . ASN A 1 202 ? -2.328 22.828 -9.258 1 98.62 202 ASN A C 1
ATOM 1630 O O . ASN A 1 202 ? -2.98 23.875 -9.25 1 98.62 202 ASN A O 1
ATOM 1634 N N . ASP A 1 203 ? -2.342 22.016 -10.312 1 98 203 ASP A N 1
ATOM 1635 C CA . ASP A 1 203 ? -3.01 22.375 -11.562 1 98 203 ASP A CA 1
ATOM 1636 C C . ASP A 1 203 ? -4.391 21.734 -11.648 1 98 203 ASP A C 1
ATOM 1638 O O . ASP A 1 203 ? -5.051 21.781 -12.688 1 98 203 ASP A O 1
ATOM 1642 N N . GLY A 1 204 ? -4.809 21.062 -10.625 1 97.81 204 GLY A N 1
ATOM 1643 C CA . GLY A 1 204 ? -6.109 20.406 -10.617 1 97.81 204 GLY A CA 1
ATOM 1644 C C . GLY A 1 204 ? -6.055 18.953 -11.047 1 97.81 204 GLY A C 1
ATOM 1645 O O . GLY A 1 204 ? -6.969 18.172 -10.75 1 97.81 204 GLY A O 1
ATOM 1646 N N . ALA A 1 205 ? -5.004 18.594 -11.727 1 96.19 205 ALA A N 1
ATOM 1647 C CA . ALA A 1 205 ? -4.887 17.234 -12.266 1 96.19 205 ALA A CA 1
ATOM 1648 C C . ALA A 1 205 ? -3.941 16.391 -11.422 1 96.19 205 ALA A C 1
ATOM 1650 O O . ALA A 1 205 ? -4.145 15.18 -11.273 1 96.19 205 ALA A O 1
ATOM 1651 N N . HIS A 1 206 ? -2.955 17.031 -10.867 1 96.19 206 HIS A N 1
ATOM 1652 C CA . HIS A 1 206 ? -1.912 16.312 -10.148 1 96.19 206 HIS A CA 1
ATOM 1653 C C . HIS A 1 206 ? -1.648 16.953 -8.781 1 96.19 206 HIS A C 1
ATOM 1655 O O . HIS A 1 206 ? -1.638 18.172 -8.656 1 96.19 206 HIS A O 1
ATOM 1661 N N . ASP A 1 207 ? -1.461 16.172 -7.789 1 97.19 207 ASP A N 1
ATOM 1662 C CA . ASP A 1 207 ? -1.097 16.609 -6.449 1 97.19 207 ASP A CA 1
ATOM 1663 C C . ASP A 1 207 ? 0.374 17.016 -6.387 1 97.19 207 ASP A C 1
ATOM 1665 O O . ASP A 1 207 ? 1.181 16.359 -5.734 1 97.19 207 ASP A O 1
ATOM 1669 N N . SER A 1 208 ? 0.717 18.172 -6.91 1 97.81 208 SER A N 1
ATOM 1670 C CA . SER A 1 208 ? 2.102 18.547 -7.18 1 97.81 208 SER A CA 1
ATOM 1671 C C . SER A 1 208 ? 2.715 19.297 -6 1 97.81 208 SER A C 1
ATOM 1673 O O . SER A 1 208 ? 3.934 19.484 -5.945 1 97.81 208 SER A O 1
ATOM 1675 N N . HIS A 1 209 ? 1.907 19.734 -5.023 1 98.5 209 HIS A N 1
ATOM 1676 C CA . HIS A 1 209 ? 2.377 20.453 -3.846 1 98.5 209 HIS A CA 1
ATOM 1677 C C . HIS A 1 209 ? 3.23 21.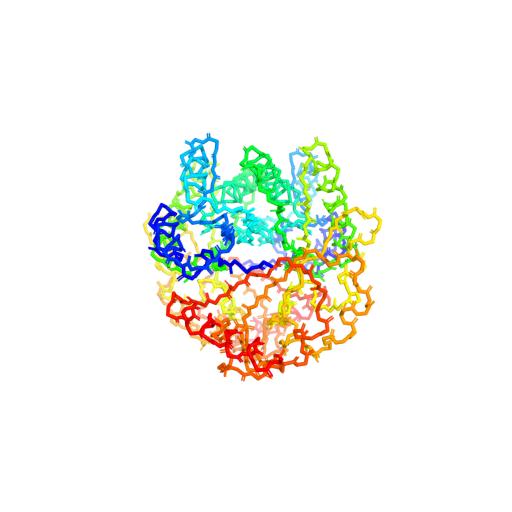656 -4.238 1 98.5 209 HIS A C 1
ATOM 1679 O O . HIS A 1 209 ? 4.281 21.891 -3.645 1 98.5 209 HIS A O 1
ATOM 1685 N N . LEU A 1 210 ? 2.754 22.391 -5.207 1 98.75 210 LEU A N 1
ATOM 1686 C CA . LEU A 1 210 ? 3.426 23.609 -5.652 1 98.75 210 LEU A CA 1
ATOM 1687 C C . LEU A 1 210 ? 3.311 24.719 -4.602 1 98.75 210 LEU A C 1
ATOM 1689 O O . LEU A 1 210 ? 2.471 24.641 -3.703 1 98.75 210 LEU A O 1
ATOM 1693 N N . ALA A 1 211 ? 4.168 25.703 -4.73 1 98.75 211 ALA A N 1
ATOM 1694 C CA . ALA A 1 211 ? 4.027 26.922 -3.93 1 98.75 211 ALA A CA 1
ATOM 1695 C C . ALA A 1 211 ? 2.697 27.609 -4.211 1 98.75 211 ALA A C 1
ATOM 1697 O O . ALA A 1 211 ? 2.154 27.5 -5.312 1 98.75 211 ALA A O 1
ATOM 1698 N N . LEU A 1 212 ? 2.217 28.297 -3.166 1 98.5 212 LEU A N 1
ATOM 1699 C CA . LEU A 1 212 ? 0.978 29.047 -3.352 1 98.5 212 LEU A CA 1
ATOM 1700 C C . LEU A 1 212 ? 1.121 30.062 -4.477 1 98.5 212 LEU A C 1
ATOM 1702 O O . LEU A 1 212 ? 2.135 30.766 -4.562 1 98.5 212 LEU A O 1
ATOM 1706 N N . GLY A 1 213 ? 0.1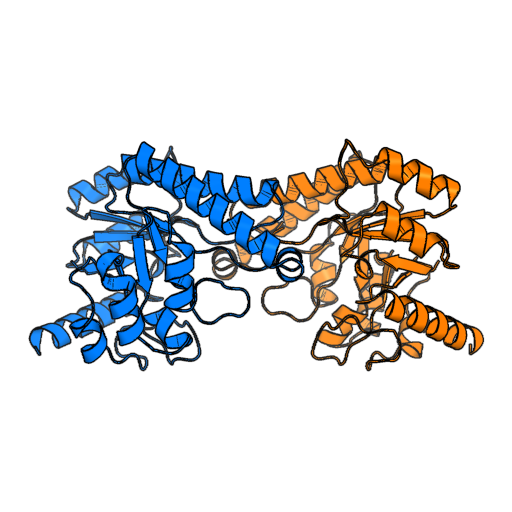48 30.078 -5.352 1 97.62 213 GLY A N 1
ATOM 1707 C CA . GLY A 1 213 ? 0.151 31.016 -6.465 1 97.62 213 GLY A CA 1
ATOM 1708 C C . GLY A 1 213 ? 0.716 30.422 -7.738 1 97.62 213 GLY A C 1
ATOM 1709 O O . GLY A 1 213 ? 0.633 31.031 -8.805 1 97.62 213 GLY A O 1
ATOM 1710 N N . GLU A 1 214 ? 1.237 29.188 -7.684 1 98.44 214 GLU A N 1
ATOM 1711 C CA . GLU A 1 214 ? 1.878 28.578 -8.844 1 98.44 214 GLU A CA 1
ATOM 1712 C C . GLU A 1 214 ? 0.949 27.578 -9.531 1 98.44 214 GLU A C 1
ATOM 1714 O O . GLU A 1 214 ? 1.339 26.922 -10.5 1 98.44 214 GLU A O 1
ATOM 1719 N N . GLY A 1 215 ? -0.173 27.391 -8.984 1 98.25 215 GLY A N 1
ATOM 1720 C CA . GLY A 1 215 ? -1.182 26.531 -9.578 1 98.25 215 GLY A CA 1
ATOM 1721 C C . GLY A 1 215 ? -2.48 27.25 -9.883 1 98.25 215 GLY A C 1
ATOM 1722 O O . GLY A 1 215 ? -2.467 28.375 -10.375 1 98.25 215 GLY A O 1
ATOM 1723 N N . ASN A 1 216 ? -3.658 26.594 -9.688 1 98.31 216 ASN A N 1
ATOM 1724 C CA . ASN A 1 216 ? -4.922 27.219 -10.062 1 98.31 216 ASN A CA 1
ATOM 1725 C C . ASN A 1 216 ? -5.922 27.203 -8.906 1 98.31 216 ASN A C 1
ATOM 1727 O O . ASN A 1 216 ? -7.121 27.391 -9.117 1 98.31 216 ASN A O 1
ATOM 1731 N N . VAL A 1 217 ? -5.477 26.906 -7.723 1 98.19 217 VAL A N 1
ATOM 1732 C CA . VAL A 1 217 ? -6.348 27.031 -6.559 1 98.19 217 VAL A CA 1
ATOM 1733 C C . VAL A 1 217 ? -6.797 28.484 -6.402 1 98.19 217 VAL A C 1
ATOM 1735 O O . VAL A 1 217 ? -5.977 29.391 -6.43 1 98.19 217 VAL A O 1
ATOM 1738 N N . PRO A 1 218 ? -8.062 28.719 -6.293 1 97 218 PRO A N 1
ATOM 1739 C CA . PRO A 1 218 ? -8.531 30.094 -6.066 1 97 218 PRO A CA 1
ATOM 1740 C C . PRO A 1 218 ? -8.32 30.562 -4.629 1 97 218 PRO A C 1
ATOM 1742 O O . PRO A 1 218 ? -9.281 30.703 -3.875 1 97 218 PRO A O 1
ATOM 1745 N N . TRP A 1 219 ? -7.145 30.922 -4.273 1 96.88 219 TRP A N 1
ATOM 1746 C CA . TRP A 1 219 ? -6.691 31.109 -2.898 1 96.88 219 TRP A CA 1
ATOM 1747 C C . TRP A 1 219 ? -7.492 32.219 -2.219 1 96.88 219 TRP A C 1
ATOM 1749 O O . TRP A 1 219 ? -7.895 32.094 -1.062 1 96.88 219 TRP A O 1
ATOM 1759 N N . LYS A 1 220 ? -7.703 33.344 -2.859 1 93.31 220 LYS A N 1
ATOM 1760 C CA . LYS A 1 220 ? -8.43 34.438 -2.244 1 93.31 220 LYS A CA 1
ATOM 1761 C C . LYS A 1 220 ? -9.797 34 -1.751 1 93.31 220 LYS A C 1
ATOM 1763 O O . LYS A 1 220 ? -10.18 34.281 -0.611 1 93.31 220 LYS A O 1
ATOM 1768 N N . ASP A 1 221 ? -10.453 33.25 -2.564 1 93.75 221 ASP A N 1
ATOM 1769 C CA . ASP A 1 221 ? -11.789 32.781 -2.227 1 93.75 221 ASP A CA 1
ATOM 1770 C C . ASP A 1 221 ? -11.742 31.703 -1.149 1 93.75 221 ASP A C 1
ATOM 1772 O O . ASP A 1 221 ? -12.531 31.719 -0.206 1 93.75 221 ASP A O 1
ATOM 1776 N N . VAL A 1 222 ? -10.82 30.781 -1.278 1 94.94 222 VAL A N 1
ATOM 1777 C CA . VAL A 1 222 ? -10.758 29.625 -0.39 1 94.94 222 VAL A CA 1
ATOM 1778 C C . VAL A 1 222 ? -10.344 30.078 1.012 1 94.94 222 VAL A C 1
ATOM 1780 O O . VAL A 1 222 ? -10.938 29.641 2.006 1 94.94 222 VAL A O 1
ATOM 1783 N N . ILE A 1 223 ? -9.391 30.891 1.078 1 91.19 223 ILE A N 1
ATOM 1784 C CA . ILE A 1 223 ? -8.883 31.328 2.375 1 91.19 223 ILE A CA 1
ATOM 1785 C C . ILE A 1 223 ? -9.945 32.156 3.105 1 91.19 223 ILE A C 1
ATOM 1787 O O . ILE A 1 223 ? -10.102 32.031 4.324 1 91.19 223 ILE A O 1
ATOM 1791 N N . ARG A 1 224 ? -10.664 32.938 2.385 1 91.06 224 ARG A N 1
ATOM 1792 C CA . ARG A 1 224 ? -11.727 33.75 2.967 1 91.06 224 ARG A CA 1
ATOM 1793 C C . ARG A 1 224 ? -12.805 32.875 3.602 1 91.06 224 ARG A C 1
ATOM 1795 O O . ARG A 1 224 ? -13.398 33.25 4.617 1 91.06 224 ARG A O 1
ATOM 1802 N N . GLN A 1 225 ? -12.992 31.719 3.047 1 94.25 225 GLN A N 1
ATOM 1803 C CA . GLN A 1 225 ? -14.07 30.844 3.492 1 94.25 225 GLN A CA 1
ATOM 1804 C C . GLN A 1 225 ? -13.594 29.906 4.586 1 94.25 225 GLN A C 1
ATOM 1806 O O . GLN A 1 225 ? -14.406 29.328 5.324 1 94.25 225 GLN A O 1
ATOM 1811 N N . THR A 1 226 ? -12.328 29.641 4.57 1 93.12 226 THR A N 1
ATOM 1812 C CA . THR A 1 226 ? -11.781 28.656 5.5 1 93.12 226 THR A CA 1
ATOM 1813 C C . THR A 1 226 ? -11.859 29.172 6.938 1 93.12 226 THR A C 1
ATOM 1815 O O . THR A 1 226 ? -11.555 30.328 7.207 1 93.12 226 THR A O 1
ATOM 1818 N N . PRO A 1 227 ? -12.359 28.281 7.812 1 93.5 227 PRO A N 1
ATOM 1819 C CA . PRO A 1 227 ? -12.383 28.703 9.219 1 93.5 227 PRO A CA 1
ATOM 1820 C C . PRO A 1 227 ? -11.008 29.125 9.727 1 93.5 227 PRO A C 1
ATOM 1822 O O . PRO A 1 227 ? -9.984 28.766 9.133 1 93.5 227 PRO A O 1
ATOM 1825 N N . ASN A 1 228 ? -11.055 29.938 10.875 1 95.44 228 ASN A N 1
ATOM 1826 C CA . ASN A 1 228 ? -9.812 30.375 11.5 1 95.44 228 ASN A CA 1
ATOM 1827 C C . ASN A 1 228 ? -9.148 29.25 12.281 1 95.44 228 ASN A C 1
ATOM 1829 O O . ASN A 1 228 ? -9.359 29.109 13.484 1 95.44 228 ASN A O 1
ATOM 1833 N N . VAL A 1 229 ? -8.375 28.453 11.648 1 97.94 229 VAL A N 1
ATOM 1834 C CA . VAL A 1 229 ? -7.652 27.312 12.219 1 97.94 229 VAL A CA 1
ATOM 1835 C C . VAL A 1 229 ? -6.176 27.406 11.844 1 97.94 229 VAL A C 1
ATOM 1837 O O . VAL A 1 229 ? -5.809 28.125 10.914 1 97.94 229 VAL A O 1
ATOM 1840 N N . PRO A 1 230 ? -5.324 26.703 12.594 1 98.44 230 PRO A N 1
ATOM 1841 C CA . PRO A 1 230 ? -3.93 26.641 12.148 1 98.44 230 PRO A CA 1
ATOM 1842 C C . PRO A 1 230 ? -3.783 26.047 10.742 1 98.44 230 PRO A C 1
ATOM 1844 O O . PRO A 1 230 ? -4.484 25.109 10.391 1 98.44 230 PRO A O 1
ATOM 1847 N N . MET A 1 231 ? -2.941 26.672 9.93 1 98.31 231 MET A N 1
ATOM 1848 C CA . MET A 1 231 ? -2.727 26.25 8.555 1 98.31 231 MET A CA 1
ATOM 1849 C C . MET A 1 231 ? -1.248 25.984 8.289 1 98.31 231 MET A C 1
ATOM 1851 O O . MET A 1 231 ? -0.39 26.766 8.711 1 98.31 231 MET A O 1
ATOM 1855 N N . SER A 1 232 ? -1.008 24.875 7.648 1 98.75 232 SER A N 1
ATOM 1856 C CA . SER A 1 232 ? 0.378 24.5 7.387 1 98.75 232 SER A CA 1
ATOM 1857 C C . SER A 1 232 ? 0.692 24.547 5.895 1 98.75 232 SER A C 1
ATOM 1859 O O . SER A 1 232 ? -0.064 24.016 5.078 1 98.75 232 SER A O 1
ATOM 1861 N N . LEU A 1 233 ? 1.812 25.203 5.551 1 98.81 233 LEU A N 1
ATOM 1862 C CA . LEU A 1 233 ? 2.357 25.094 4.203 1 98.81 233 LEU A CA 1
ATOM 1863 C C . LEU A 1 233 ? 2.959 23.719 3.967 1 98.81 233 LEU A C 1
ATOM 1865 O O . LEU A 1 233 ? 3.975 23.359 4.57 1 98.81 233 LEU A O 1
ATOM 1869 N N . GLU A 1 234 ? 2.336 22.969 3.141 1 98.75 234 GLU A N 1
ATOM 1870 C CA . GLU A 1 234 ? 2.803 21.641 2.764 1 98.75 234 GLU A CA 1
ATOM 1871 C C . GLU A 1 234 ? 3.217 21.594 1.296 1 98.75 234 GLU A C 1
ATOM 1873 O O . GLU A 1 234 ? 2.543 20.969 0.472 1 98.75 234 GLU A O 1
ATOM 1878 N N . VAL A 1 235 ? 4.328 22.219 1.005 1 98.62 235 VAL A N 1
ATOM 1879 C CA . VAL A 1 235 ? 4.809 22.359 -0.367 1 98.62 235 VAL A CA 1
ATOM 1880 C C . VAL A 1 235 ? 6.074 21.531 -0.56 1 98.62 235 VAL A C 1
ATOM 1882 O O . VAL A 1 235 ? 6.664 21.047 0.412 1 98.62 235 VAL A O 1
ATOM 1885 N N . LYS A 1 236 ? 6.477 21.344 -1.773 1 97.19 236 LYS A N 1
ATOM 1886 C CA . LYS A 1 236 ? 7.422 20.297 -2.135 1 97.19 236 LYS A CA 1
ATOM 1887 C C . LYS A 1 236 ? 8.852 20.703 -1.812 1 97.19 236 LYS A C 1
ATOM 1889 O O . LYS A 1 236 ? 9.742 19.859 -1.688 1 97.19 236 LYS A O 1
ATOM 1894 N N . SER A 1 237 ? 9.148 22.062 -1.624 1 98.12 237 SER A N 1
ATOM 1895 C CA . SER A 1 237 ? 10.516 22.516 -1.408 1 98.12 237 SER A CA 1
ATOM 1896 C C . SER A 1 237 ? 10.57 23.688 -0.425 1 98.12 237 SER A C 1
ATOM 1898 O O . SER A 1 237 ? 9.562 24.359 -0.198 1 98.12 237 SER A O 1
ATOM 1900 N N . PHE A 1 238 ? 11.727 23.797 0.151 1 98.62 238 PHE A N 1
ATOM 1901 C CA . PHE A 1 238 ? 11.906 24.922 1.074 1 98.62 238 PHE A CA 1
ATOM 1902 C C . PHE A 1 238 ? 11.758 26.25 0.349 1 98.62 238 PHE A C 1
ATOM 1904 O O . PHE A 1 238 ? 11.195 27.203 0.897 1 98.62 238 PHE A O 1
ATOM 1911 N N . ASP A 1 239 ? 12.266 26.312 -0.94 1 98.5 239 ASP A N 1
ATOM 1912 C CA . ASP A 1 239 ? 12.039 27.5 -1.753 1 98.5 239 ASP A CA 1
ATOM 1913 C C . ASP A 1 239 ? 10.547 27.766 -1.929 1 98.5 239 ASP A C 1
ATOM 1915 O O . ASP A 1 239 ? 10.109 28.922 -1.923 1 98.5 239 ASP A O 1
ATOM 1919 N N . GLY A 1 240 ? 9.805 26.703 -2.066 1 98.69 240 GLY A N 1
ATOM 1920 C CA . GLY A 1 240 ? 8.359 26.844 -2.166 1 98.69 240 GLY A CA 1
ATOM 1921 C C . GLY A 1 240 ? 7.723 27.406 -0.912 1 98.69 240 GLY A C 1
ATOM 1922 O O . GLY A 1 240 ? 6.719 28.125 -0.986 1 98.69 240 GLY A O 1
ATOM 1923 N N . VAL A 1 241 ? 8.32 27.094 0.223 1 98.81 241 VAL A N 1
ATOM 1924 C CA . VAL A 1 241 ? 7.84 27.641 1.489 1 98.81 241 VAL A CA 1
ATOM 1925 C C . VAL A 1 241 ? 8.031 29.156 1.506 1 98.81 241 VAL A C 1
ATOM 1927 O O . VAL A 1 241 ? 7.109 29.891 1.837 1 98.81 241 VAL A O 1
ATOM 1930 N N . LEU A 1 242 ? 9.203 29.562 1.108 1 98.56 242 LEU A N 1
ATOM 1931 C CA . LEU A 1 242 ? 9.523 30.984 1.105 1 98.56 242 LEU A CA 1
ATOM 1932 C C . LEU A 1 242 ? 8.594 31.75 0.164 1 98.56 242 LEU A C 1
ATOM 1934 O O . LEU A 1 242 ? 8.047 32.781 0.531 1 98.56 242 LEU A O 1
ATOM 1938 N N . LYS A 1 243 ? 8.406 31.188 -0.983 1 98.38 243 LYS A N 1
ATOM 1939 C CA . LYS A 1 243 ? 7.516 31.797 -1.961 1 98.38 243 LYS A CA 1
ATOM 1940 C C . LYS A 1 243 ? 6.086 31.859 -1.434 1 98.38 243 LYS A C 1
ATOM 1942 O O . LYS A 1 243 ? 5.379 32.844 -1.653 1 98.38 243 LYS A O 1
ATOM 1947 N N . SER A 1 244 ? 5.719 30.844 -0.765 1 98.5 244 SER A N 1
ATOM 1948 C CA . SER A 1 244 ? 4.355 30.75 -0.249 1 98.5 244 SER A CA 1
ATOM 1949 C C . SER A 1 244 ? 4.129 31.766 0.873 1 98.5 244 SER A C 1
ATOM 1951 O O . SER A 1 244 ? 3.049 32.344 0.976 1 98.5 244 SER A O 1
ATOM 1953 N N . LEU A 1 245 ? 5.117 31.922 1.738 1 98.06 245 LEU A N 1
ATOM 1954 C CA . LEU A 1 245 ? 5.016 32.906 2.807 1 98.06 245 LEU A CA 1
ATOM 1955 C C . LEU A 1 245 ? 4.891 34.312 2.234 1 98.06 245 LEU A C 1
ATOM 1957 O O . LEU A 1 245 ? 4.102 35.125 2.729 1 98.06 245 LEU A O 1
ATOM 1961 N N . GLU A 1 246 ? 5.645 34.562 1.2 1 97 246 GLU A N 1
ATOM 1962 C CA . GLU A 1 246 ? 5.543 35.875 0.522 1 97 246 GLU A CA 1
ATOM 1963 C C . GLU A 1 246 ? 4.156 36.062 -0.083 1 97 246 GLU A C 1
ATOM 1965 O O . GLU A 1 246 ? 3.584 37.156 0.005 1 97 246 GLU A O 1
ATOM 1970 N N . PHE A 1 247 ? 3.701 35.062 -0.684 1 97.19 247 PHE A N 1
ATOM 1971 C CA . PHE A 1 247 ? 2.379 35.062 -1.3 1 97.19 247 PHE A CA 1
ATOM 1972 C C . PHE A 1 247 ? 1.305 35.375 -0.264 1 97.19 247 PHE A C 1
ATOM 1974 O O . PHE A 1 247 ? 0.415 36.188 -0.512 1 97.19 247 PHE A O 1
ATOM 1981 N N . LEU A 1 248 ? 1.37 34.75 0.913 1 95.31 248 LEU A N 1
ATOM 1982 C CA . LEU A 1 248 ? 0.399 34.938 1.983 1 95.31 248 LEU A CA 1
ATOM 1983 C C . LEU A 1 248 ? 0.48 36.344 2.537 1 95.31 248 LEU A C 1
ATOM 1985 O O . LEU A 1 248 ? -0.541 36.938 2.898 1 95.31 248 LEU A O 1
ATOM 1989 N N . ASP A 1 249 ? 1.695 36.844 2.631 1 92.62 249 ASP A N 1
ATOM 1990 C CA . ASP A 1 249 ? 1.894 38.219 3.119 1 92.62 249 ASP A CA 1
ATOM 1991 C C . ASP A 1 249 ? 1.206 39.219 2.209 1 92.62 249 ASP A C 1
ATOM 1993 O O . ASP A 1 249 ? 0.616 40.188 2.689 1 92.62 249 ASP A O 1
ATOM 1997 N N . VAL A 1 250 ? 1.274 38.938 0.963 1 89.81 250 VAL A N 1
ATOM 1998 C CA . VAL A 1 250 ? 0.675 39.844 -0.02 1 89.81 250 VAL A CA 1
ATOM 1999 C C . VAL A 1 250 ? -0.847 39.719 0.031 1 89.81 250 VAL A C 1
ATOM 2001 O O . VAL A 1 250 ? -1.558 40.719 -0.066 1 89.81 250 VAL A O 1
ATOM 2004 N N . MET A 1 251 ? -1.339 38.531 0.169 1 86.06 251 MET A N 1
ATOM 2005 C CA . MET A 1 251 ? -2.775 38.281 0.193 1 86.06 251 MET A CA 1
ATOM 2006 C C . MET A 1 251 ? -3.416 38.906 1.436 1 86.06 251 MET A C 1
ATOM 2008 O O . MET A 1 251 ? -4.5 39.469 1.359 1 86.06 251 MET A O 1
ATOM 2012 N N . ILE A 1 252 ? -2.816 38.719 2.543 1 73.19 252 ILE A N 1
ATOM 2013 C CA . ILE A 1 252 ? -3.344 39.219 3.803 1 73.19 252 ILE A CA 1
ATOM 2014 C C . ILE A 1 252 ? -3.291 40.75 3.801 1 73.19 252 ILE A C 1
ATOM 2016 O O . ILE A 1 252 ? -4.227 41.406 4.258 1 73.19 252 ILE A O 1
ATOM 2020 N N . ASN A 1 253 ? -2.225 41.25 3.348 1 67.81 253 ASN A N 1
ATOM 2021 C CA . ASN A 1 253 ? -2.096 42.688 3.299 1 67.81 253 ASN A CA 1
ATOM 2022 C C . ASN A 1 253 ? -2.994 43.312 2.229 1 67.81 253 ASN A C 1
ATOM 2024 O O . ASN A 1 253 ? -3.252 44.5 2.238 1 67.81 253 ASN A O 1
ATOM 2028 N N . ALA A 1 254 ? -3.252 42.469 1.392 1 61.03 254 ALA A N 1
ATOM 2029 C CA . ALA A 1 254 ? -4.141 43 0.349 1 61.03 254 ALA A CA 1
ATOM 2030 C C . ALA A 1 254 ? -5.594 43 0.815 1 61.03 254 ALA A C 1
ATOM 2032 O O . ALA A 1 254 ? -6.449 43.625 0.208 1 61.03 254 ALA A O 1
ATOM 2033 N N . VAL A 1 255 ? -5.926 42.375 1.816 1 50.03 255 VAL A N 1
ATOM 2034 C CA . VAL A 1 255 ? -7.289 42.406 2.332 1 50.03 255 VAL A CA 1
ATOM 2035 C C . VAL A 1 255 ? -7.406 43.5 3.398 1 50.03 255 VAL A C 1
ATOM 2037 O O . VAL A 1 255 ? -6.465 43.719 4.164 1 50.03 255 VAL A O 1
ATOM 2040 N N . MET B 1 1 ? 2.068 -29.781 -16.703 1 95.75 1 MET B N 1
ATOM 2041 C CA . MET B 1 1 ? 1.003 -29.812 -15.711 1 95.75 1 MET B CA 1
ATOM 2042 C C . MET B 1 1 ? 0.204 -28.516 -15.734 1 95.75 1 MET B C 1
ATOM 2044 O O . MET B 1 1 ? 0.778 -27.422 -15.836 1 95.75 1 MET B O 1
ATOM 2048 N N . ILE B 1 2 ? -1.078 -28.656 -15.75 1 97.56 2 ILE B N 1
ATOM 2049 C CA . ILE B 1 2 ? -1.97 -27.5 -15.773 1 97.56 2 ILE B CA 1
ATOM 2050 C C . ILE B 1 2 ? -2.754 -27.422 -14.461 1 97.56 2 ILE B C 1
ATOM 2052 O O . ILE B 1 2 ? -3.23 -28.453 -13.961 1 97.56 2 ILE B O 1
ATOM 2056 N N . GLY B 1 3 ? -2.768 -26.25 -13.859 1 98.62 3 GLY B N 1
ATOM 2057 C CA . GLY B 1 3 ? -3.547 -26 -12.656 1 98.62 3 GLY B CA 1
ATOM 2058 C C . GLY B 1 3 ? -4.441 -24.781 -12.766 1 98.62 3 GLY B C 1
ATOM 2059 O O . GLY B 1 3 ? -4.516 -24.156 -13.82 1 98.62 3 GLY B O 1
ATOM 2060 N N . VAL B 1 4 ? -5.199 -24.578 -11.711 1 98.81 4 VAL B N 1
ATOM 2061 C CA . VAL B 1 4 ? -6.145 -23.469 -11.648 1 98.81 4 VAL B CA 1
ATOM 2062 C C . VAL B 1 4 ? -5.934 -22.672 -10.359 1 98.81 4 VAL B C 1
ATOM 2064 O O . VAL B 1 4 ? -5.828 -23.25 -9.281 1 98.81 4 VAL B O 1
ATOM 2067 N N . SER B 1 5 ? -5.844 -21.375 -10.523 1 98.88 5 SER B N 1
ATOM 2068 C CA . SER B 1 5 ? -5.785 -20.484 -9.367 1 98.88 5 SER B CA 1
ATOM 2069 C C . SER B 1 5 ? -7.164 -20.297 -8.742 1 98.88 5 SER B C 1
ATOM 2071 O O . SER B 1 5 ? -8.148 -20.109 -9.453 1 98.88 5 SER B O 1
ATOM 2073 N N . THR B 1 6 ? -7.184 -20.266 -7.445 1 98.75 6 THR B N 1
ATOM 2074 C CA . THR B 1 6 ? -8.453 -20.078 -6.75 1 98.75 6 THR B CA 1
ATOM 2075 C C . THR B 1 6 ? -8.938 -18.641 -6.887 1 98.75 6 THR B C 1
ATOM 2077 O O . THR B 1 6 ? -10.055 -18.312 -6.48 1 98.75 6 THR B O 1
ATOM 2080 N N . GLN B 1 7 ? -8.148 -17.844 -7.543 1 97.62 7 GLN B N 1
ATOM 2081 C CA . GLN B 1 7 ? -8.547 -16.453 -7.785 1 97.62 7 GLN B CA 1
ATOM 2082 C C . GLN B 1 7 ? -9.875 -16.391 -8.539 1 97.62 7 GLN B C 1
ATOM 2084 O O . GLN B 1 7 ? -10.672 -15.477 -8.312 1 97.62 7 GLN B O 1
ATOM 2089 N N . ALA B 1 8 ? -10.148 -17.344 -9.336 1 98.5 8 ALA B N 1
ATOM 2090 C CA . ALA B 1 8 ? -11.359 -17.391 -10.156 1 98.5 8 ALA B CA 1
ATOM 2091 C C . ALA B 1 8 ? -12.594 -17.641 -9.305 1 98.5 8 ALA B C 1
ATOM 2093 O O . ALA B 1 8 ? -13.719 -17.469 -9.766 1 98.5 8 ALA B O 1
ATOM 2094 N N . LEU B 1 9 ? -12.359 -17.984 -8.023 1 98.69 9 LEU B N 1
ATOM 2095 C CA . LEU B 1 9 ? -13.43 -18.328 -7.086 1 98.69 9 LEU B CA 1
ATOM 2096 C C . LEU B 1 9 ? -13.227 -17.609 -5.754 1 98.69 9 LEU B C 1
ATOM 2098 O O . LEU B 1 9 ? -13.484 -18.188 -4.691 1 98.69 9 LEU B O 1
ATOM 2102 N N . TYR B 1 10 ? -12.781 -16.344 -5.824 1 98 10 TYR B N 1
ATOM 2103 C CA . TYR B 1 10 ? -12.359 -15.594 -4.645 1 98 10 TYR B CA 1
ATOM 2104 C C . TYR B 1 10 ? -13.539 -15.359 -3.703 1 98 10 TYR B C 1
ATOM 2106 O O . TYR B 1 10 ? -13.344 -15.133 -2.506 1 98 10 TYR B O 1
ATOM 2114 N N . ASP B 1 11 ? -14.766 -15.414 -4.195 1 97.5 11 ASP B N 1
ATOM 2115 C CA . ASP B 1 11 ? -15.953 -15.078 -3.414 1 97.5 11 ASP B CA 1
ATOM 2116 C C . ASP B 1 11 ? -16.578 -16.328 -2.795 1 97.5 11 ASP B C 1
ATOM 2118 O O . ASP B 1 11 ? -17.672 -16.266 -2.229 1 97.5 11 ASP B O 1
ATOM 2122 N N . LYS B 1 12 ? -15.891 -17.438 -2.916 1 98.38 12 LYS B N 1
ATOM 2123 C CA . LYS B 1 12 ? -16.297 -18.703 -2.303 1 98.38 12 LYS B CA 1
ATOM 2124 C C . LYS B 1 12 ? -15.328 -19.109 -1.199 1 98.38 12 LYS B C 1
ATOM 2126 O O . LYS B 1 12 ? -14.18 -18.672 -1.18 1 98.38 12 LYS B O 1
ATOM 2131 N N . SER B 1 13 ? -15.867 -19.953 -0.321 1 97.94 13 SER B N 1
ATOM 2132 C CA . SER B 1 13 ? -14.938 -20.531 0.641 1 97.94 13 SER B CA 1
ATOM 2133 C C . SER B 1 13 ? -13.891 -21.391 -0.057 1 97.94 13 SER B C 1
ATOM 2135 O O . SER B 1 13 ? -14.117 -21.891 -1.16 1 97.94 13 SER B O 1
ATOM 2137 N N . LEU B 1 14 ? -12.773 -21.562 0.535 1 98.19 14 LEU B N 1
ATOM 2138 C CA . LEU B 1 14 ? -11.727 -22.391 -0.061 1 98.19 14 LEU B CA 1
ATOM 2139 C C . LEU B 1 14 ? -12.219 -23.812 -0.304 1 98.19 14 LEU B C 1
ATOM 2141 O O . LEU B 1 14 ? -11.922 -24.406 -1.345 1 98.19 14 LEU B O 1
ATOM 2145 N N . SER B 1 15 ? -12.961 -24.344 0.644 1 97.56 15 SER B N 1
ATOM 2146 C CA . SER B 1 15 ? -13.5 -25.703 0.49 1 97.56 15 SER B CA 1
ATOM 2147 C C . SER B 1 15 ? -14.352 -25.812 -0.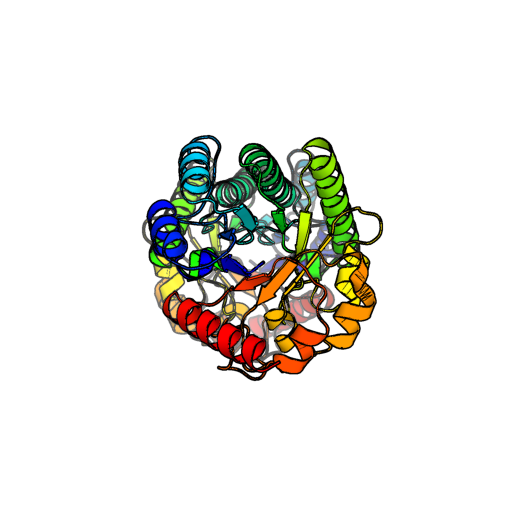768 1 97.56 15 SER B C 1
ATOM 2149 O O . SER B 1 15 ? -14.211 -26.766 -1.535 1 97.56 15 SER B O 1
ATOM 2151 N N . LEU B 1 16 ? -15.188 -24.859 -0.943 1 98.12 16 LEU B N 1
ATOM 2152 C CA . LEU B 1 16 ? -16.062 -24.891 -2.117 1 98.12 16 LEU B CA 1
ATOM 2153 C C . LEU B 1 16 ? -15.25 -24.688 -3.395 1 98.12 16 LEU B C 1
ATOM 2155 O O . LEU B 1 16 ? -15.539 -25.312 -4.418 1 98.12 16 LEU B O 1
ATOM 2159 N N . ALA B 1 17 ? -14.289 -23.812 -3.352 1 98.56 17 ALA B N 1
ATOM 2160 C CA . ALA B 1 17 ? -13.422 -23.594 -4.504 1 98.56 17 ALA B CA 1
ATOM 2161 C C . ALA B 1 17 ? -12.688 -24.875 -4.895 1 98.56 17 ALA B C 1
ATOM 2163 O O . ALA B 1 17 ? -12.656 -25.25 -6.07 1 98.56 17 ALA B O 1
ATOM 2164 N N . LEU B 1 18 ? -12.172 -25.531 -3.885 1 98.19 18 LEU B N 1
ATOM 2165 C CA . LEU B 1 18 ? -11.445 -26.766 -4.129 1 98.19 18 LEU B CA 1
ATOM 2166 C C . LEU B 1 18 ? -12.383 -27.844 -4.684 1 98.19 18 LEU B C 1
ATOM 2168 O O . LEU B 1 18 ? -12 -28.609 -5.578 1 98.19 18 LEU B O 1
ATOM 2172 N N . TYR B 1 19 ? -13.547 -27.875 -4.191 1 97.56 19 TYR B N 1
ATOM 2173 C CA . TYR B 1 19 ? -14.539 -28.828 -4.672 1 97.56 19 TYR B CA 1
ATOM 2174 C C . TYR B 1 19 ? -14.844 -28.609 -6.148 1 97.56 19 TYR B C 1
ATOM 2176 O O . TYR B 1 19 ? -14.922 -29.562 -6.926 1 97.56 19 TYR B O 1
ATOM 2184 N N . LYS B 1 20 ? -15.008 -27.391 -6.512 1 98.38 20 LYS B N 1
ATOM 2185 C CA . LYS B 1 20 ? -15.297 -27.062 -7.902 1 98.38 20 LYS B CA 1
ATOM 2186 C C . LYS B 1 20 ? -14.109 -27.391 -8.805 1 98.38 20 LYS B C 1
ATOM 2188 O O . LYS B 1 20 ? -14.289 -27.922 -9.898 1 98.38 20 LYS B O 1
ATOM 2193 N N . ILE B 1 21 ? -12.953 -27.094 -8.391 1 98.25 21 ILE B N 1
ATOM 2194 C CA . ILE B 1 21 ? -11.75 -27.25 -9.203 1 98.25 21 ILE B CA 1
ATOM 2195 C C . ILE B 1 21 ? -11.453 -28.75 -9.375 1 98.25 21 ILE B C 1
ATOM 2197 O O . ILE B 1 21 ? -11 -29.172 -10.438 1 98.25 21 ILE B O 1
ATOM 2201 N N . ARG B 1 22 ? -11.719 -29.547 -8.328 1 96.75 22 ARG B N 1
ATOM 2202 C CA . ARG B 1 22 ? -11.43 -30.984 -8.398 1 96.75 22 ARG B CA 1
ATOM 2203 C C . ARG B 1 22 ? -12.242 -31.641 -9.508 1 96.75 22 ARG B C 1
ATOM 2205 O O . ARG B 1 22 ? -11.867 -32.719 -9.992 1 96.75 22 ARG B O 1
ATOM 2212 N N . GLN B 1 23 ? -13.344 -31.031 -9.859 1 96.94 23 GLN B N 1
ATOM 2213 C CA . GLN B 1 23 ? -14.203 -31.594 -10.898 1 96.94 23 GLN B CA 1
ATOM 2214 C C . GLN B 1 23 ? -13.594 -31.391 -12.281 1 96.94 23 GLN B C 1
ATOM 2216 O O . GLN B 1 23 ? -14.047 -31.984 -13.258 1 96.94 23 GLN B O 1
ATOM 2221 N N . LEU B 1 24 ? -12.602 -30.578 -12.305 1 97.06 24 LEU B N 1
ATOM 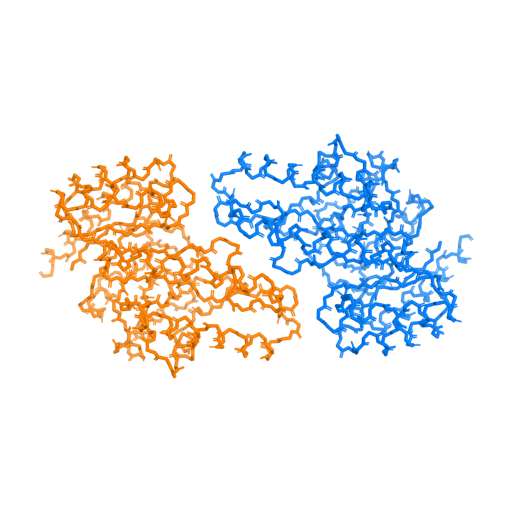2222 C CA . LEU B 1 24 ? -11.922 -30.297 -13.562 1 97.06 24 LEU B CA 1
ATOM 2223 C C . LEU B 1 24 ? -10.781 -31.281 -13.797 1 97.06 24 LEU B C 1
ATOM 2225 O O . LEU B 1 24 ? -10.281 -31.891 -12.852 1 97.06 24 LEU B O 1
ATOM 2229 N N . LYS B 1 25 ? -10.438 -31.531 -15.031 1 93.12 25 LYS B N 1
ATOM 2230 C CA . LYS B 1 25 ? -9.289 -32.375 -15.375 1 93.12 25 LYS B CA 1
ATOM 2231 C C . LYS B 1 25 ? -7.992 -31.562 -15.328 1 93.12 25 LYS B C 1
ATOM 2233 O O . LYS B 1 25 ? -7.379 -31.297 -16.375 1 93.12 25 LYS B O 1
ATOM 2238 N N . VAL B 1 26 ? -7.535 -31.234 -14.078 1 97.75 26 VAL B N 1
ATOM 2239 C CA . VAL B 1 26 ? -6.316 -30.453 -13.898 1 97.75 26 VAL B CA 1
ATOM 2240 C C . VAL B 1 26 ? -5.391 -31.172 -12.914 1 97.75 26 VAL B C 1
ATOM 2242 O O . VAL B 1 26 ? -5.809 -32.094 -12.227 1 97.75 26 VAL B O 1
ATOM 2245 N N . ASN B 1 27 ? -4.176 -30.75 -12.883 1 98 27 ASN B N 1
ATOM 2246 C CA . ASN B 1 27 ? -3.139 -31.469 -12.141 1 98 27 ASN B CA 1
ATOM 2247 C C . ASN B 1 27 ? -2.949 -30.875 -10.75 1 98 27 ASN B C 1
ATOM 2249 O O . ASN B 1 27 ? -2.537 -31.578 -9.82 1 98 27 ASN B O 1
ATOM 2253 N N . PHE B 1 28 ? -3.207 -29.594 -10.578 1 98.69 28 PHE B N 1
ATOM 2254 C CA . PHE B 1 28 ? -2.955 -28.953 -9.289 1 98.69 28 PHE B CA 1
ATOM 2255 C C . PHE B 1 28 ? -3.824 -27.703 -9.125 1 98.69 28 PHE B C 1
ATOM 2257 O O . PHE B 1 28 ? -4.473 -27.266 -10.078 1 98.69 28 PHE B O 1
ATOM 2264 N N . VAL B 1 29 ? -3.908 -27.219 -7.902 1 98.81 29 VAL B N 1
ATOM 2265 C CA . VAL B 1 29 ? -4.594 -25.969 -7.57 1 98.81 29 VAL B CA 1
ATOM 2266 C C . VAL B 1 29 ? -3.594 -24.969 -6.992 1 98.81 29 VAL B C 1
ATOM 2268 O O . VAL B 1 29 ? -2.699 -25.344 -6.23 1 98.81 29 VAL B O 1
ATOM 2271 N N . GLU B 1 30 ? -3.689 -23.734 -7.449 1 98.94 30 GLU B N 1
ATOM 2272 C CA . GLU B 1 30 ? -2.973 -22.641 -6.805 1 98.94 30 GLU B CA 1
ATOM 2273 C C . GLU B 1 30 ? -3.873 -21.891 -5.828 1 98.94 30 GLU B C 1
ATOM 2275 O O . GLU B 1 30 ? -4.785 -21.172 -6.246 1 98.94 30 GLU B O 1
ATOM 2280 N N . ILE B 1 31 ? -3.578 -21.984 -4.613 1 98.88 31 ILE B N 1
ATOM 2281 C CA . ILE B 1 31 ? -4.383 -21.344 -3.578 1 98.88 31 ILE B CA 1
ATOM 2282 C C . ILE B 1 31 ? -3.865 -19.938 -3.318 1 98.88 31 ILE B C 1
ATOM 2284 O O . ILE B 1 31 ? -2.723 -19.75 -2.885 1 98.88 31 ILE B O 1
ATOM 2288 N N . VAL B 1 32 ? -4.672 -18.953 -3.639 1 98.81 32 VAL B N 1
ATOM 2289 C CA . VAL B 1 32 ? -4.336 -17.578 -3.293 1 98.81 32 VAL B CA 1
ATOM 2290 C C . VAL B 1 32 ? -4.609 -17.328 -1.812 1 98.81 32 VAL B C 1
ATOM 2292 O O . VAL B 1 32 ? -5.766 -17.203 -1.398 1 98.81 32 VAL B O 1
ATOM 2295 N N . ASN B 1 33 ? -3.592 -17.203 -1.084 1 98.62 33 ASN B N 1
ATOM 2296 C CA . ASN B 1 33 ? -3.658 -17.172 0.374 1 98.62 33 ASN B CA 1
ATOM 2297 C C . ASN B 1 33 ? -4.129 -15.82 0.884 1 98.62 33 ASN B C 1
ATOM 2299 O O . ASN B 1 33 ? -3.408 -15.148 1.627 1 98.62 33 ASN B O 1
ATOM 2303 N N . GLU B 1 34 ? -5.398 -15.438 0.548 1 97.31 34 GLU B N 1
ATOM 2304 C CA . GLU B 1 34 ? -6.043 -14.195 0.967 1 97.31 34 GLU B CA 1
ATOM 2305 C C . GLU B 1 34 ? -7.547 -14.391 1.144 1 97.31 34 GLU B C 1
ATOM 2307 O O . GLU B 1 34 ? -8.133 -15.297 0.549 1 97.31 34 GLU B O 1
ATOM 2312 N N . GLY B 1 35 ? -8.156 -13.469 1.932 1 97 35 GLY B N 1
ATOM 2313 C CA . GLY B 1 35 ? -9.602 -13.461 2.055 1 97 35 GLY B CA 1
ATOM 2314 C C . GLY B 1 35 ? -10.18 -14.789 2.5 1 97 35 GLY B C 1
ATOM 2315 O O . GLY B 1 35 ? -9.719 -15.367 3.49 1 97 35 GLY B O 1
ATOM 2316 N N . TYR B 1 36 ? -11.125 -15.312 1.727 1 97.44 36 TYR B N 1
ATOM 2317 C CA . TYR B 1 36 ? -11.812 -16.547 2.072 1 97.44 36 TYR B CA 1
ATOM 2318 C C . TYR B 1 36 ? -10.906 -17.766 1.855 1 97.44 36 TYR B C 1
ATOM 2320 O O . TYR B 1 36 ? -11.234 -18.875 2.275 1 97.44 36 TYR B O 1
ATOM 2328 N N . HIS B 1 37 ? -9.742 -17.531 1.265 1 98.44 37 HIS B N 1
ATOM 2329 C CA . HIS B 1 37 ? -8.859 -18.641 0.945 1 98.44 37 HIS B CA 1
ATOM 2330 C C . HIS B 1 37 ? -7.613 -18.641 1.829 1 98.44 37 HIS B C 1
ATOM 2332 O O . HIS B 1 37 ? -6.676 -19.391 1.597 1 98.44 37 HIS B O 1
ATOM 2338 N N . ALA B 1 38 ? -7.633 -17.719 2.791 1 98.19 38 ALA B N 1
ATOM 2339 C CA . ALA B 1 38 ? -6.484 -17.594 3.686 1 98.19 38 ALA B CA 1
ATOM 2340 C C . ALA B 1 38 ? -6.234 -18.906 4.43 1 98.19 38 ALA B C 1
ATOM 2342 O O . ALA B 1 38 ? -7.176 -19.547 4.91 1 98.19 38 ALA B O 1
ATOM 2343 N N . LEU B 1 39 ? -4.977 -19.234 4.496 1 98.12 39 LEU B N 1
ATOM 2344 C CA . LEU B 1 39 ? -4.531 -20.438 5.211 1 98.12 39 LEU B CA 1
ATOM 2345 C C . LEU B 1 39 ? -3.867 -20.062 6.531 1 98.12 39 LEU B C 1
ATOM 2347 O O . LEU B 1 39 ? -3.193 -19.031 6.625 1 98.12 39 LEU B O 1
ATOM 2351 N N . ASN B 1 40 ? -4.094 -20.828 7.531 1 94.62 40 ASN B N 1
ATOM 2352 C CA . ASN B 1 40 ? -3.447 -20.672 8.828 1 94.62 40 ASN B CA 1
ATOM 2353 C C . ASN B 1 40 ? -3.262 -22 9.531 1 94.62 40 ASN B C 1
ATOM 2355 O O . ASN B 1 40 ? -3.619 -23.047 8.992 1 94.62 40 ASN B O 1
ATOM 2359 N N . LYS B 1 41 ? -2.648 -21.938 10.727 1 93.69 41 LYS B N 1
ATOM 2360 C CA . LYS B 1 41 ? -2.277 -23.141 11.461 1 93.69 41 LYS B CA 1
ATOM 2361 C C . LYS B 1 41 ? -3.514 -23.938 11.883 1 93.69 41 LYS B C 1
ATOM 2363 O O . LYS B 1 41 ? -3.42 -25.125 12.195 1 93.69 41 LYS B O 1
ATOM 2368 N N . TYR B 1 42 ? -4.645 -23.297 11.75 1 93.31 42 TYR B N 1
ATOM 2369 C CA . TYR B 1 42 ? -5.848 -23.922 12.273 1 93.31 42 TYR B CA 1
ATOM 2370 C C . TYR B 1 42 ? -6.645 -24.594 11.156 1 93.31 42 TYR B C 1
ATOM 2372 O O . TYR B 1 42 ? -7.496 -25.438 11.414 1 93.31 42 TYR B O 1
ATOM 2380 N N . ASN B 1 43 ? -6.367 -24.188 9.883 1 95.06 43 ASN B N 1
ATOM 2381 C CA . ASN B 1 43 ? -7.305 -24.672 8.875 1 95.06 43 ASN B CA 1
ATOM 2382 C C . ASN B 1 43 ? -6.586 -25.438 7.766 1 95.06 43 ASN B C 1
ATOM 2384 O O . ASN B 1 43 ? -7.223 -26.156 6.992 1 95.06 43 ASN B O 1
ATOM 2388 N N . TYR B 1 44 ? -5.246 -25.359 7.68 1 96.62 44 TYR B N 1
ATOM 2389 C CA . TYR B 1 44 ? -4.562 -25.922 6.516 1 96.62 44 TYR B CA 1
ATOM 2390 C C . TYR B 1 44 ? -4.734 -27.422 6.445 1 96.62 44 TYR B C 1
ATOM 2392 O O . TYR B 1 44 ? -4.773 -28 5.355 1 96.62 44 TYR B O 1
ATOM 2400 N N . LYS B 1 45 ? -4.887 -28.172 7.527 1 96.38 45 LYS B N 1
ATOM 2401 C CA . LYS B 1 45 ? -4.938 -29.641 7.582 1 96.38 45 LYS B CA 1
ATOM 2402 C C . LYS B 1 45 ? -6.156 -30.172 6.832 1 96.38 45 LYS B C 1
ATOM 2404 O O . LYS B 1 45 ? -6.074 -31.203 6.156 1 96.38 45 LYS B O 1
ATOM 2409 N N . THR B 1 46 ? -7.234 -29.469 7.043 1 95.5 46 THR B N 1
ATOM 2410 C CA . THR B 1 46 ? -8.461 -29.891 6.363 1 95.5 46 THR B CA 1
ATOM 2411 C C . THR B 1 46 ? -8.273 -29.844 4.848 1 95.5 46 THR B C 1
ATOM 2413 O O . THR B 1 46 ? -8.797 -30.703 4.133 1 95.5 46 THR B O 1
ATOM 2416 N N . HIS B 1 47 ? -7.562 -28.922 4.395 1 95.94 47 HIS B N 1
ATOM 2417 C CA . HIS B 1 47 ? -7.383 -28.766 2.957 1 95.94 47 HIS B CA 1
ATOM 2418 C C . HIS B 1 47 ? -6.352 -29.75 2.42 1 95.94 47 HIS B C 1
ATOM 2420 O O . HIS B 1 47 ? -6.445 -30.188 1.271 1 95.94 47 HIS B O 1
ATOM 2426 N N . VAL B 1 48 ? -5.406 -30.141 3.25 1 96.81 48 VAL B N 1
ATOM 2427 C CA . VAL B 1 48 ? -4.441 -31.156 2.869 1 96.81 48 VAL B CA 1
ATOM 2428 C C . VAL B 1 48 ? -5.168 -32.469 2.592 1 96.81 48 VAL B C 1
ATOM 2430 O O . VAL B 1 48 ? -4.922 -33.125 1.574 1 96.81 48 VAL B O 1
ATOM 2433 N N . GLU B 1 49 ? -6.035 -32.875 3.439 1 96.25 49 GLU B N 1
ATOM 2434 C CA . GLU B 1 49 ? -6.797 -34.094 3.287 1 96.25 49 GLU B CA 1
ATOM 2435 C C . GLU B 1 49 ? -7.625 -34.062 2.004 1 96.25 49 GLU B C 1
ATOM 2437 O O . GLU B 1 49 ? -7.664 -35.062 1.271 1 96.25 49 GLU B O 1
ATOM 2442 N N . PHE B 1 50 ? -8.242 -33 1.843 1 96.12 50 PHE B N 1
ATOM 2443 C CA . PHE B 1 50 ? -9.055 -32.875 0.642 1 96.12 50 PHE B CA 1
ATOM 2444 C C . PHE B 1 50 ? -8.203 -33.031 -0.612 1 96.12 50 PHE B C 1
ATOM 2446 O O . PHE B 1 50 ? -8.594 -33.719 -1.549 1 96.12 50 PHE B O 1
ATOM 2453 N N . LEU B 1 51 ? -7.066 -32.312 -0.67 1 97.44 51 LEU B N 1
ATOM 2454 C CA . LEU B 1 51 ? -6.18 -32.344 -1.827 1 97.44 51 LEU B CA 1
ATOM 2455 C C . LEU B 1 51 ? -5.664 -33.75 -2.086 1 97.44 51 LEU B C 1
ATOM 2457 O O . LEU B 1 51 ? -5.574 -34.188 -3.236 1 97.44 51 LEU B O 1
ATOM 2461 N N . GLU B 1 52 ? -5.344 -34.469 -1.048 1 96.69 52 GLU B N 1
ATOM 2462 C CA . GLU B 1 52 ? -4.883 -35.844 -1.166 1 96.69 52 GLU B CA 1
ATOM 2463 C C . GLU B 1 52 ? -5.961 -36.719 -1.77 1 96.69 52 GLU B C 1
ATOM 2465 O O . GLU B 1 52 ? -5.691 -37.5 -2.695 1 96.69 52 GLU B O 1
ATOM 2470 N N . GLU B 1 53 ? -7.109 -36.562 -1.297 1 95.94 53 GLU B N 1
ATOM 2471 C CA . GLU B 1 53 ? -8.234 -37.375 -1.793 1 95.94 53 GLU B CA 1
ATOM 2472 C C . GLU B 1 53 ? -8.523 -37.062 -3.26 1 95.94 53 GLU B C 1
ATOM 2474 O O . GLU B 1 53 ? -8.867 -37.938 -4.031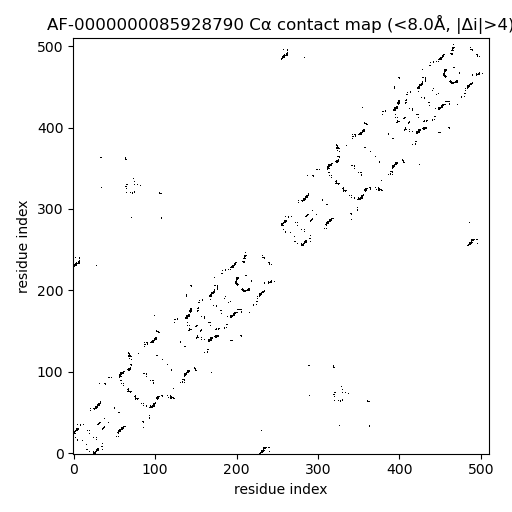 1 95.94 53 GLU B O 1
ATOM 2479 N N . ALA B 1 54 ? -8.359 -35.844 -3.582 1 95.81 54 ALA B N 1
ATOM 2480 C CA . ALA B 1 54 ? -8.672 -35.375 -4.93 1 95.81 54 ALA B CA 1
ATOM 2481 C C . ALA B 1 54 ? -7.5 -35.625 -5.879 1 95.81 54 ALA B C 1
ATOM 2483 O O . ALA B 1 54 ? -7.617 -35.406 -7.086 1 95.81 54 ALA B O 1
ATOM 2484 N N . LYS B 1 55 ? -6.348 -36 -5.312 1 95.94 55 LYS B N 1
ATOM 2485 C CA . LYS B 1 55 ? -5.125 -36.188 -6.086 1 95.94 55 LYS B CA 1
ATOM 2486 C C . LYS B 1 55 ? -4.73 -34.906 -6.812 1 95.94 55 LYS B C 1
ATOM 2488 O O . LYS B 1 55 ? -4.434 -34.938 -8.008 1 95.94 55 LYS B O 1
ATOM 2493 N N . LEU B 1 56 ? -4.867 -33.875 -6.121 1 97.56 56 LEU B N 1
ATOM 2494 C CA . LEU B 1 56 ? -4.457 -32.562 -6.602 1 97.56 56 LEU B CA 1
ATOM 2495 C C . LEU B 1 56 ? -3.213 -32.062 -5.867 1 97.56 56 LEU B C 1
ATOM 2497 O O . LEU B 1 56 ? -3.16 -32.094 -4.637 1 97.56 56 LEU B O 1
ATOM 2501 N N . LYS B 1 57 ? -2.191 -31.688 -6.59 1 98.44 57 LYS B N 1
ATOM 2502 C CA . LYS B 1 57 ? -1.067 -30.984 -5.992 1 98.44 57 LYS B CA 1
ATOM 2503 C C . LYS B 1 57 ? -1.437 -29.531 -5.684 1 98.44 57 LYS B C 1
ATOM 2505 O O . LYS B 1 57 ? -2.5 -29.062 -6.09 1 98.44 57 LYS B O 1
ATOM 2510 N N . SER B 1 58 ? -0.596 -28.859 -4.895 1 98.62 58 SER B N 1
ATOM 2511 C CA . SER B 1 58 ? -0.943 -27.484 -4.562 1 98.62 58 SER B CA 1
ATOM 2512 C C . SER B 1 58 ? 0.251 -26.562 -4.746 1 98.62 58 SER B C 1
ATOM 2514 O O . SER B 1 58 ? 1.401 -26.984 -4.602 1 98.62 58 SER B O 1
ATOM 2516 N N . VAL B 1 59 ? 0.005 -25.391 -5.16 1 98.88 59 VAL B N 1
ATOM 2517 C CA . VAL B 1 59 ? 0.852 -24.203 -5.109 1 98.88 59 VAL B CA 1
ATOM 2518 C C . VAL B 1 59 ? 0.195 -23.141 -4.238 1 98.88 59 VAL B C 1
ATOM 2520 O O . VAL B 1 59 ? -1.033 -23.016 -4.203 1 98.88 59 VAL B O 1
ATOM 2523 N N . ILE B 1 60 ? 0.966 -22.406 -3.512 1 98.94 60 ILE B N 1
ATOM 2524 C CA . ILE B 1 60 ? 0.38 -21.328 -2.723 1 98.94 60 ILE B CA 1
ATOM 2525 C C . ILE B 1 60 ? 0.866 -19.969 -3.248 1 98.94 60 ILE B C 1
ATOM 2527 O O . ILE B 1 60 ? 2.07 -19.766 -3.412 1 98.94 60 ILE B O 1
ATOM 2531 N N . HIS B 1 61 ? -0.04 -19.172 -3.662 1 98.94 61 HIS B N 1
ATOM 2532 C CA . HIS B 1 61 ? 0.246 -17.75 -3.881 1 98.94 61 HIS B CA 1
ATOM 2533 C C . HIS B 1 61 ? 0.18 -16.969 -2.576 1 98.94 61 HIS B C 1
ATOM 2535 O O . HIS B 1 61 ? -0.901 -16.781 -2.014 1 98.94 61 HIS B O 1
ATOM 2541 N N . ALA B 1 62 ? 1.28 -16.5 -2.139 1 98.88 62 ALA B N 1
ATOM 2542 C CA . ALA B 1 62 ? 1.332 -15.789 -0.868 1 98.88 62 ALA B CA 1
ATOM 2543 C C . ALA B 1 62 ? 0.456 -14.539 -0.906 1 98.88 62 ALA B C 1
ATOM 2545 O O . ALA B 1 62 ? 0.145 -14.023 -1.982 1 98.88 62 ALA B O 1
ATOM 2546 N N . PRO B 1 63 ? 0.055 -14.125 0.302 1 98.5 63 PRO B N 1
ATOM 2547 C CA . PRO B 1 63 ? -0.693 -12.867 0.31 1 98.5 63 PRO B CA 1
ATOM 2548 C C . PRO B 1 63 ? 0.086 -11.711 -0.319 1 98.5 63 PRO B C 1
ATOM 2550 O O . PRO B 1 63 ? 1.309 -11.641 -0.174 1 98.5 63 PRO B O 1
ATOM 2553 N N . PHE B 1 64 ? -0.663 -10.828 -0.979 1 98.31 64 PHE B N 1
ATOM 2554 C CA . PHE B 1 64 ? 0.033 -9.734 -1.651 1 98.31 64 PHE B CA 1
ATOM 2555 C C . PHE B 1 64 ? -0.701 -8.414 -1.443 1 98.31 64 PHE B C 1
ATOM 2557 O O . PHE B 1 64 ? -0.176 -7.348 -1.771 1 98.31 64 PHE B O 1
ATOM 2564 N N . SER B 1 65 ? -1.919 -8.461 -0.88 1 98.19 65 SER B N 1
ATOM 2565 C CA . SER B 1 65 ? -2.639 -7.227 -0.585 1 98.19 65 SER B CA 1
ATOM 2566 C C . SER B 1 65 ? -2.08 -6.543 0.658 1 98.19 65 SER B C 1
ATOM 2568 O O . SER B 1 65 ? -2.072 -7.125 1.743 1 98.19 65 SER B O 1
ATOM 2570 N N . ASP B 1 66 ? -1.575 -5.324 0.49 1 97.94 66 ASP B N 1
ATOM 2571 C CA . ASP B 1 66 ? -1.071 -4.477 1.568 1 97.94 66 ASP B CA 1
ATOM 2572 C C . ASP B 1 66 ? 0.264 -4.996 2.096 1 97.94 66 ASP B C 1
ATOM 2574 O O . ASP B 1 66 ? 0.734 -4.562 3.148 1 97.94 66 ASP B O 1
ATOM 2578 N N . ILE B 1 67 ? 0.837 -5.969 1.359 1 98.38 67 ILE B N 1
ATOM 2579 C CA . ILE B 1 67 ? 2.139 -6.527 1.708 1 98.38 67 ILE B CA 1
ATOM 2580 C C . ILE B 1 67 ? 3.238 -5.785 0.957 1 98.38 67 ILE B C 1
ATOM 2582 O O . ILE B 1 67 ? 3.129 -5.551 -0.249 1 98.38 67 ILE B O 1
ATOM 2586 N N . ASN B 1 68 ? 4.262 -5.355 1.696 1 98.75 68 ASN B N 1
ATOM 2587 C CA . ASN B 1 68 ? 5.367 -4.68 1.021 1 98.75 68 ASN B CA 1
ATOM 2588 C C . ASN B 1 68 ? 6.711 -5.039 1.653 1 98.75 68 ASN B C 1
ATOM 2590 O O . ASN B 1 68 ? 7.09 -4.469 2.678 1 98.75 68 ASN B O 1
ATOM 2594 N N . ILE B 1 69 ? 7.465 -5.82 0.995 1 98.94 69 ILE B N 1
ATOM 2595 C CA . ILE B 1 69 ? 8.734 -6.309 1.521 1 98.94 69 ILE B CA 1
ATOM 2596 C C . ILE B 1 69 ? 9.82 -5.254 1.311 1 98.94 69 ILE B C 1
ATOM 2598 O O . ILE B 1 69 ? 10.953 -5.414 1.78 1 98.94 69 ILE B O 1
ATOM 2602 N N . GLY B 1 70 ? 9.5 -4.207 0.583 1 98.81 70 GLY B N 1
ATOM 2603 C CA . GLY B 1 70 ? 10.422 -3.098 0.38 1 98.81 70 GLY B CA 1
ATOM 2604 C C . GLY B 1 70 ? 10.055 -1.862 1.181 1 98.81 70 GLY B C 1
ATOM 2605 O O . GLY B 1 70 ? 10.562 -0.771 0.916 1 98.81 70 GLY B O 1
ATOM 2606 N N . SER B 1 71 ? 9.117 -2.016 2.129 1 98.75 71 SER B N 1
ATOM 2607 C CA . SER B 1 71 ? 8.703 -0.881 2.943 1 98.75 71 SER B CA 1
ATOM 2608 C 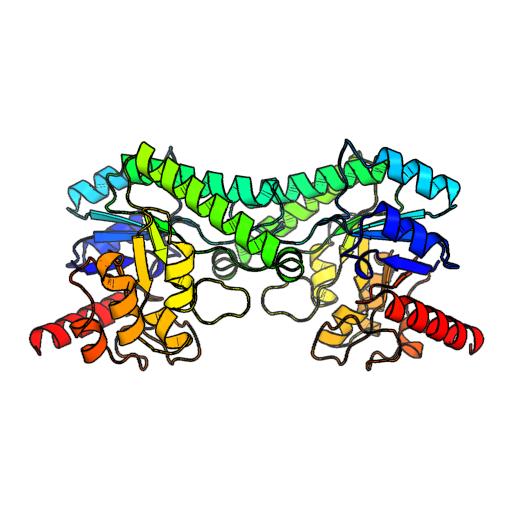C . SER B 1 71 ? 9.875 -0.306 3.734 1 98.75 71 SER B C 1
ATOM 2610 O O . SER B 1 71 ? 10.656 -1.053 4.32 1 98.75 71 SER B O 1
ATOM 2612 N N . LEU B 1 72 ? 9.953 1.015 3.777 1 98.5 72 LEU B N 1
ATOM 2613 C CA . LEU B 1 72 ? 10.977 1.669 4.586 1 98.5 72 LEU B CA 1
ATOM 2614 C C . LEU B 1 72 ? 10.5 1.857 6.023 1 98.5 72 LEU B C 1
ATOM 2616 O O . LEU B 1 72 ? 11.258 2.311 6.879 1 98.5 72 LEU B O 1
ATOM 2620 N N . ASN B 1 73 ? 9.266 1.522 6.266 1 97.25 73 ASN B N 1
ATOM 2621 C CA . ASN B 1 73 ? 8.758 1.359 7.625 1 97.25 73 ASN B CA 1
ATOM 2622 C C . ASN B 1 73 ? 9.016 -0.048 8.156 1 97.25 73 ASN B C 1
ATOM 2624 O O . ASN B 1 73 ? 8.359 -1.004 7.734 1 97.25 73 ASN B O 1
ATOM 2628 N N . GLU B 1 74 ? 9.867 -0.139 9.062 1 97.06 74 GLU B N 1
ATOM 2629 C CA . GLU B 1 74 ? 10.359 -1.437 9.516 1 97.06 74 GLU B CA 1
ATOM 2630 C C . GLU B 1 74 ? 9.227 -2.287 10.086 1 97.06 74 GLU B C 1
ATOM 2632 O O . GLU B 1 74 ? 9.219 -3.508 9.922 1 97.06 74 GLU B O 1
ATOM 2637 N N . LYS B 1 75 ? 8.312 -1.718 10.805 1 96.94 75 LYS B N 1
ATOM 2638 C CA . LYS B 1 75 ? 7.203 -2.473 11.375 1 96.94 75 LYS B CA 1
ATOM 2639 C C . LYS B 1 75 ? 6.34 -3.096 10.289 1 96.94 75 LYS B C 1
ATOM 2641 O O . LYS B 1 75 ? 5.906 -4.242 10.414 1 96.94 75 LYS B O 1
ATOM 2646 N N . ILE B 1 76 ? 6.125 -2.322 9.258 1 98.5 76 ILE B N 1
ATOM 2647 C CA . ILE B 1 76 ? 5.32 -2.818 8.141 1 98.5 76 ILE B CA 1
ATOM 2648 C C . ILE B 1 76 ? 6.098 -3.893 7.387 1 98.5 76 ILE B C 1
ATOM 2650 O O . ILE B 1 76 ? 5.539 -4.93 7.023 1 98.5 76 ILE B O 1
ATOM 2654 N N . ARG B 1 77 ? 7.395 -3.66 7.145 1 98.62 77 ARG B N 1
ATOM 2655 C CA . ARG B 1 77 ? 8.227 -4.648 6.469 1 98.62 77 ARG B CA 1
ATOM 2656 C C . ARG B 1 77 ? 8.242 -5.969 7.23 1 98.62 77 ARG B C 1
ATOM 2658 O O . ARG B 1 77 ? 8.062 -7.035 6.641 1 98.62 77 ARG B O 1
ATOM 2665 N N . ARG B 1 78 ? 8.375 -5.863 8.531 1 98.44 78 ARG B N 1
ATOM 2666 C CA . ARG B 1 78 ? 8.445 -7.062 9.367 1 98.44 78 ARG B CA 1
ATOM 2667 C C . ARG B 1 78 ? 7.121 -7.812 9.352 1 98.44 78 ARG B C 1
ATOM 2669 O O . ARG B 1 78 ? 7.098 -9.047 9.273 1 98.44 78 ARG B O 1
ATOM 2676 N N . ALA B 1 79 ? 6.039 -7.086 9.477 1 98.56 79 ALA B N 1
ATOM 2677 C CA . ALA B 1 79 ? 4.73 -7.727 9.398 1 98.56 79 ALA B CA 1
ATOM 2678 C C . ALA B 1 79 ? 4.547 -8.438 8.055 1 98.56 79 ALA B C 1
ATOM 2680 O O . ALA B 1 79 ? 4 -9.539 8 1 98.56 79 ALA B O 1
ATOM 2681 N N . SER B 1 80 ? 5.016 -7.801 6.984 1 98.81 80 SER B N 1
ATOM 2682 C CA . SER B 1 80 ? 4.945 -8.383 5.648 1 98.81 80 SER B CA 1
ATOM 2683 C C . SER B 1 80 ? 5.754 -9.672 5.562 1 98.81 80 SER B C 1
ATOM 2685 O O . SER B 1 80 ? 5.258 -10.695 5.082 1 98.81 80 SER B O 1
ATOM 2687 N N . LEU B 1 81 ? 6.949 -9.625 6.121 1 98.88 81 LEU B N 1
ATOM 2688 C CA . LEU B 1 81 ? 7.824 -10.797 6.09 1 98.88 81 LEU B CA 1
ATOM 2689 C C . LEU B 1 81 ? 7.254 -11.922 6.949 1 98.88 81 LEU B C 1
ATOM 2691 O O . LEU B 1 81 ? 7.309 -13.086 6.562 1 98.88 81 LEU B O 1
ATOM 2695 N N . GLU B 1 82 ? 6.719 -11.562 8.031 1 98.56 82 GLU B N 1
ATOM 2696 C CA . GLU B 1 82 ? 6.141 -12.57 8.906 1 98.56 82 GLU B CA 1
ATOM 2697 C C . GLU B 1 82 ? 5.008 -13.32 8.219 1 98.56 82 GLU B C 1
ATOM 2699 O O . GLU B 1 82 ? 4.895 -14.547 8.344 1 98.56 82 GLU B O 1
ATOM 2704 N N . LEU B 1 83 ? 4.207 -12.602 7.516 1 98.5 83 LEU B N 1
ATOM 2705 C CA . LEU B 1 83 ? 3.115 -13.219 6.773 1 98.5 83 LEU B CA 1
ATOM 2706 C C . LEU B 1 83 ? 3.652 -14.18 5.719 1 98.5 83 LEU B C 1
ATOM 2708 O O . LEU B 1 83 ? 3.109 -15.273 5.531 1 98.5 83 LEU B O 1
ATOM 2712 N N . LEU B 1 84 ? 4.723 -13.789 5.09 1 98.81 84 LEU B N 1
ATOM 2713 C CA . LEU B 1 84 ? 5.336 -14.648 4.082 1 98.81 84 LEU B CA 1
ATOM 2714 C C . LEU B 1 84 ? 5.957 -15.883 4.727 1 98.81 84 LEU B C 1
ATOM 2716 O O . LEU B 1 84 ? 5.816 -17 4.211 1 98.81 84 LEU B O 1
ATOM 2720 N N . PHE B 1 85 ? 6.586 -15.719 5.863 1 98.81 85 PHE B N 1
ATOM 2721 C CA . PHE B 1 85 ? 7.211 -16.844 6.559 1 98.81 85 PHE B CA 1
ATOM 2722 C C . PHE B 1 85 ? 6.16 -17.828 7.035 1 98.81 85 PHE B C 1
ATOM 2724 O O . PHE B 1 85 ? 6.355 -19.047 6.93 1 98.81 85 PHE B O 1
ATOM 2731 N N . GLU B 1 86 ? 5.082 -17.297 7.52 1 98.56 86 GLU B N 1
ATOM 2732 C CA . GLU B 1 86 ? 3.975 -18.172 7.906 1 98.56 86 GLU B CA 1
ATOM 2733 C C . GLU B 1 86 ? 3.449 -18.953 6.707 1 98.56 86 GLU B C 1
ATOM 2735 O O . GLU B 1 86 ? 3.137 -20.141 6.824 1 98.56 86 GLU B O 1
ATOM 2740 N N . THR B 1 87 ? 3.375 -18.297 5.598 1 98.81 87 THR B N 1
ATOM 2741 C CA . THR B 1 87 ? 2.914 -18.938 4.371 1 98.81 87 THR B CA 1
ATOM 2742 C C . THR B 1 87 ? 3.877 -20.047 3.943 1 98.81 87 THR B C 1
ATOM 2744 O O . THR B 1 87 ? 3.447 -21.125 3.543 1 98.81 87 THR B O 1
ATOM 2747 N N . LEU B 1 88 ? 5.184 -19.781 4.059 1 98.81 88 LEU B N 1
ATOM 2748 C CA . LEU B 1 88 ? 6.188 -20.766 3.703 1 98.81 88 LEU B CA 1
ATOM 2749 C C . LEU B 1 88 ? 6.055 -22.016 4.578 1 98.81 88 LEU B C 1
ATOM 2751 O O . LEU B 1 88 ? 6.129 -23.141 4.082 1 98.81 88 LEU B O 1
ATOM 2755 N N . LYS B 1 89 ? 5.836 -21.828 5.809 1 98.56 89 LYS B N 1
ATOM 2756 C CA . LYS B 1 89 ? 5.684 -22.938 6.738 1 98.56 89 LYS B CA 1
ATOM 2757 C C . LYS B 1 89 ? 4.449 -23.766 6.402 1 98.56 89 LYS B C 1
ATOM 2759 O O . LYS B 1 89 ? 4.508 -25 6.367 1 98.56 89 LYS B O 1
ATOM 2764 N N . ILE B 1 90 ? 3.379 -23.062 6.16 1 98.62 90 ILE B N 1
ATOM 2765 C CA . ILE B 1 90 ? 2.131 -23.734 5.824 1 98.62 90 ILE B CA 1
ATOM 2766 C C . ILE B 1 90 ? 2.305 -24.531 4.527 1 98.62 90 ILE B C 1
ATOM 2768 O O . ILE B 1 90 ? 1.852 -25.672 4.422 1 98.62 90 ILE B O 1
ATOM 2772 N N . ALA B 1 91 ? 2.957 -23.891 3.57 1 98.75 91 ALA B N 1
ATOM 2773 C CA . ALA B 1 91 ? 3.207 -24.562 2.293 1 98.75 91 ALA B CA 1
ATOM 2774 C C . ALA B 1 91 ? 4.02 -25.828 2.486 1 98.75 91 ALA B C 1
ATOM 2776 O O . ALA B 1 91 ? 3.748 -26.859 1.848 1 98.75 91 ALA B O 1
ATOM 2777 N N . HIS B 1 92 ? 4.996 -25.766 3.338 1 98.44 92 HIS B N 1
ATOM 2778 C CA . HIS B 1 92 ? 5.809 -26.938 3.66 1 98.44 92 HIS B CA 1
ATOM 2779 C C . HIS B 1 92 ? 4.953 -28.047 4.25 1 98.44 92 HIS B C 1
ATOM 2781 O O . HIS B 1 92 ? 5.031 -29.203 3.809 1 98.44 92 HIS B O 1
ATOM 2787 N N . TYR B 1 93 ? 4.133 -27.688 5.188 1 97.88 93 TYR B N 1
ATOM 2788 C CA . TYR B 1 93 ? 3.287 -28.672 5.855 1 97.88 93 TYR B CA 1
ATOM 2789 C C . TYR B 1 93 ? 2.289 -29.297 4.879 1 97.88 93 TYR B C 1
ATOM 2791 O O . TYR B 1 93 ? 1.934 -30.469 5.004 1 97.88 93 TYR B O 1
ATOM 2799 N N . MET B 1 94 ? 1.894 -28.562 3.906 1 98.25 94 MET B N 1
ATOM 2800 C CA . MET B 1 94 ? 0.899 -29.031 2.941 1 98.25 94 MET B CA 1
ATOM 2801 C C . MET B 1 94 ? 1.555 -29.828 1.825 1 98.25 94 MET B C 1
ATOM 2803 O O . MET B 1 94 ? 0.867 -30.469 1.029 1 98.25 94 MET B O 1
ATOM 2807 N N . GLY B 1 95 ? 2.871 -29.75 1.797 1 98.06 95 GLY B N 1
ATOM 2808 C CA . GLY B 1 95 ? 3.564 -30.406 0.7 1 98.06 95 GLY B CA 1
ATOM 2809 C C . GLY B 1 95 ? 3.359 -29.719 -0.635 1 98.06 95 GLY B C 1
ATOM 2810 O O . GLY B 1 95 ? 3.309 -30.375 -1.678 1 98.06 95 GLY B O 1
ATOM 2811 N N . SER B 1 96 ? 3.172 -28.422 -0.575 1 98.69 96 SER B N 1
ATOM 2812 C CA . SER B 1 96 ? 2.961 -27.641 -1.794 1 98.69 96 SER B CA 1
ATOM 2813 C C . SER B 1 96 ? 4.211 -27.641 -2.67 1 98.69 96 SER B C 1
ATOM 2815 O O . SER B 1 96 ? 5.328 -27.75 -2.166 1 98.69 96 SER B O 1
ATOM 2817 N N . MET B 1 97 ? 4 -27.5 -3.941 1 98.81 97 MET B N 1
ATOM 2818 C CA . MET B 1 97 ? 5.102 -27.547 -4.898 1 98.81 97 MET B CA 1
ATOM 2819 C C . MET B 1 97 ? 6.004 -26.328 -4.734 1 98.81 97 MET B C 1
ATOM 2821 O O . MET B 1 97 ? 7.227 -26.438 -4.848 1 98.81 97 MET B O 1
ATOM 2825 N N . LEU B 1 98 ? 5.434 -25.188 -4.531 1 98.88 98 LEU B N 1
ATOM 2826 C CA . LEU B 1 98 ? 6.164 -23.922 -4.379 1 98.88 98 LEU B CA 1
ATOM 2827 C C . LEU B 1 98 ? 5.258 -22.844 -3.816 1 98.88 98 LEU B C 1
ATOM 2829 O O . LEU B 1 98 ? 4.051 -23.031 -3.676 1 98.88 98 LEU B O 1
ATOM 2833 N N . VAL B 1 99 ? 5.836 -21.75 -3.43 1 98.94 99 VAL B N 1
ATOM 2834 C CA . VAL B 1 99 ? 5.137 -20.531 -3.025 1 98.94 99 VAL B CA 1
ATOM 2835 C C . VAL B 1 99 ? 5.465 -19.406 -3.992 1 98.94 99 VAL B C 1
ATOM 2837 O O . VAL B 1 99 ? 6.633 -19.172 -4.316 1 98.94 99 VAL B O 1
ATOM 2840 N N . VAL B 1 100 ? 4.422 -18.734 -4.484 1 99 100 VAL B N 1
ATOM 2841 C CA . VAL B 1 100 ? 4.578 -17.547 -5.328 1 99 100 VAL B CA 1
ATOM 2842 C C . VAL B 1 100 ? 4.531 -16.297 -4.473 1 99 100 VAL B C 1
ATOM 2844 O O . VAL B 1 100 ? 3.672 -16.156 -3.598 1 99 100 VAL B O 1
ATOM 2847 N N . ILE B 1 101 ? 5.445 -15.375 -4.715 1 98.94 101 ILE B N 1
ATOM 2848 C CA . ILE B 1 101 ? 5.43 -14.102 -4.008 1 98.94 101 ILE B CA 1
ATOM 2849 C C . ILE B 1 101 ? 5.531 -12.953 -5.012 1 98.94 101 ILE B C 1
ATOM 2851 O O . ILE B 1 101 ? 5.977 -13.148 -6.145 1 98.94 101 ILE B O 1
ATOM 2855 N N . HIS B 1 102 ? 5.105 -11.789 -4.59 1 98.94 102 HIS B N 1
ATOM 2856 C CA . HIS B 1 102 ? 5.281 -10.562 -5.363 1 98.94 102 HIS B CA 1
ATOM 2857 C C . HIS B 1 102 ? 6.531 -9.812 -4.926 1 98.94 102 HIS B C 1
ATOM 2859 O O . HIS B 1 102 ? 6.961 -9.922 -3.775 1 98.94 102 HIS B O 1
ATOM 2865 N N . PRO B 1 103 ? 7.094 -9 -5.883 1 98.88 103 PRO B N 1
ATOM 2866 C CA . PRO B 1 103 ? 8.078 -8.008 -5.453 1 98.88 103 PRO B CA 1
ATOM 2867 C C . PRO B 1 103 ? 7.48 -6.922 -4.566 1 98.88 103 PRO B C 1
ATOM 2869 O O . PRO B 1 103 ? 6.262 -6.891 -4.363 1 98.88 103 PRO B O 1
ATOM 2872 N N . ALA B 1 104 ? 8.344 -6.156 -4.02 1 98.81 104 ALA B N 1
ATOM 2873 C CA . ALA B 1 104 ? 7.922 -4.953 -3.309 1 98.81 104 ALA B CA 1
ATOM 2874 C C . ALA B 1 104 ? 7.266 -3.959 -4.262 1 98.81 104 ALA B C 1
ATOM 2876 O O . ALA B 1 104 ? 7.305 -4.141 -5.48 1 98.81 104 ALA B O 1
ATOM 2877 N N . HIS B 1 105 ? 6.598 -2.982 -3.699 1 98.44 105 HIS B N 1
ATOM 2878 C CA . HIS B 1 105 ? 6.059 -1.883 -4.488 1 98.44 105 HIS B CA 1
ATOM 2879 C C . HIS B 1 105 ? 6.426 -0.534 -3.881 1 98.44 105 HIS B C 1
ATOM 2881 O O . HIS B 1 105 ? 6.797 -0.457 -2.707 1 98.44 105 HIS B O 1
ATOM 2887 N N . HIS B 1 106 ? 6.355 0.475 -4.645 1 97.5 106 HIS B N 1
ATOM 2888 C CA . HIS B 1 106 ? 6.738 1.811 -4.199 1 97.5 106 HIS B CA 1
ATOM 2889 C C . HIS B 1 106 ? 5.652 2.439 -3.336 1 97.5 106 HIS B C 1
ATOM 2891 O O . HIS B 1 106 ? 4.469 2.139 -3.506 1 97.5 106 HIS B O 1
ATOM 2897 N N . SER B 1 107 ? 6.078 3.238 -2.416 1 97.06 107 SER B N 1
ATOM 2898 C CA . SER B 1 107 ? 5.25 4.09 -1.571 1 97.06 107 SER B CA 1
ATOM 2899 C C . SER B 1 107 ? 5.707 5.543 -1.63 1 97.06 107 SER B C 1
ATOM 2901 O O . SER B 1 107 ? 6.738 5.852 -2.232 1 97.06 107 SER B O 1
ATOM 2903 N N . PRO B 1 108 ? 4.949 6.504 -1.021 1 96.06 108 PRO B N 1
ATOM 2904 C CA . PRO B 1 108 ? 5.426 7.887 -1.011 1 96.06 108 PRO B CA 1
ATOM 2905 C C . PRO B 1 108 ? 6.836 8.023 -0.439 1 96.06 108 PRO B C 1
ATOM 2907 O O . PRO B 1 108 ? 7.672 8.727 -1.008 1 96.06 108 PRO B O 1
ATOM 2910 N N . LEU B 1 109 ? 7.125 7.309 0.577 1 97.75 109 LEU B N 1
ATOM 2911 C CA . LEU B 1 109 ? 8.43 7.41 1.221 1 97.75 109 LEU B CA 1
ATOM 2912 C C . LEU B 1 109 ? 9.508 6.754 0.37 1 97.75 109 LEU B C 1
ATOM 2914 O O . LEU B 1 109 ? 10.555 7.355 0.107 1 97.75 109 LEU B O 1
ATOM 2918 N N . SER B 1 110 ? 9.219 5.523 -0.041 1 97.56 110 SER B N 1
ATOM 2919 C CA . SER B 1 110 ? 10.25 4.812 -0.791 1 97.56 110 SER B CA 1
ATOM 2920 C C . SER B 1 110 ? 10.492 5.461 -2.146 1 97.56 110 SER B C 1
ATOM 2922 O O . SER B 1 110 ? 11.602 5.391 -2.684 1 97.56 110 SER B O 1
ATOM 2924 N N . GLY B 1 111 ? 9.477 6.09 -2.711 1 96.31 111 GLY B N 1
ATOM 2925 C CA . GLY B 1 111 ? 9.664 6.844 -3.939 1 96.31 111 GLY B CA 1
ATOM 2926 C C . GLY B 1 111 ? 10.672 7.973 -3.797 1 96.31 111 GLY B C 1
ATOM 2927 O O . GLY B 1 111 ? 11.367 8.312 -4.754 1 96.31 111 GLY B O 1
ATOM 2928 N N . ARG B 1 112 ? 10.773 8.539 -2.596 1 96.31 112 ARG B N 1
ATOM 2929 C CA . ARG B 1 112 ? 11.695 9.633 -2.318 1 96.31 112 ARG B CA 1
ATOM 2930 C C . ARG B 1 112 ? 13.109 9.109 -2.07 1 96.31 112 ARG B C 1
ATOM 2932 O O . ARG B 1 112 ? 14.078 9.852 -2.178 1 96.31 112 ARG B O 1
ATOM 2939 N N . PHE B 1 113 ? 13.164 7.832 -1.685 1 97.88 113 PHE B N 1
ATOM 2940 C CA . PHE B 1 113 ? 14.445 7.234 -1.335 1 97.88 113 PHE B CA 1
ATOM 2941 C C . PHE B 1 113 ? 14.648 5.918 -2.074 1 97.88 113 PHE B C 1
ATOM 2943 O O . PHE B 1 113 ? 14.75 4.859 -1.451 1 97.88 113 PHE B O 1
ATOM 2950 N N . PRO B 1 114 ? 14.867 5.98 -3.408 1 97.5 114 PRO B N 1
ATOM 2951 C CA . PRO B 1 114 ? 14.914 4.766 -4.223 1 97.5 114 PRO B CA 1
ATOM 2952 C C . PRO B 1 114 ? 16.094 3.859 -3.859 1 97.5 114 PRO B C 1
ATOM 2954 O O . PRO B 1 114 ? 15.969 2.633 -3.934 1 97.5 114 PRO B O 1
ATOM 2957 N N . LYS B 1 115 ? 17.219 4.402 -3.475 1 98.25 115 LYS B N 1
ATOM 2958 C CA . LYS B 1 115 ? 18.359 3.582 -3.113 1 98.25 115 LYS B CA 1
ATOM 2959 C C . LYS B 1 115 ? 18.094 2.787 -1.839 1 98.25 115 LYS B C 1
ATOM 2961 O O . LYS B 1 115 ? 18.453 1.609 -1.748 1 98.25 115 LYS B O 1
ATOM 2966 N N . ALA B 1 116 ? 17.484 3.471 -0.859 1 98.5 116 ALA B N 1
ATOM 2967 C CA . ALA B 1 116 ? 17.109 2.771 0.369 1 98.5 116 ALA B CA 1
ATOM 2968 C C . ALA B 1 116 ? 16.078 1.675 0.088 1 98.5 116 ALA B C 1
ATOM 2970 O O . ALA B 1 116 ? 16.188 0.573 0.633 1 98.5 116 ALA B O 1
ATOM 2971 N N . TYR B 1 117 ? 15.18 1.993 -0.766 1 98.69 117 TYR B N 1
ATOM 2972 C CA . TYR B 1 117 ? 14.172 1.036 -1.194 1 98.69 117 TYR B CA 1
ATOM 2973 C C . TYR B 1 117 ? 14.812 -0.21 -1.791 1 98.69 117 TYR B C 1
ATOM 2975 O O . TYR B 1 117 ? 14.461 -1.334 -1.425 1 98.69 117 TYR B O 1
ATOM 2983 N N . GLU B 1 118 ? 15.727 -0.014 -2.67 1 98.62 118 GLU B N 1
ATOM 2984 C CA . GLU B 1 118 ? 16.422 -1.117 -3.326 1 98.62 118 GLU B CA 1
ATOM 2985 C C . GLU B 1 118 ? 17.141 -2 -2.307 1 98.62 118 GLU B C 1
ATOM 2987 O O .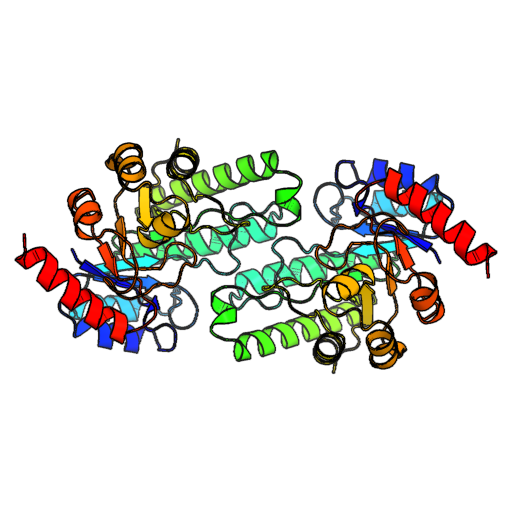 GLU B 1 118 ? 17.031 -3.227 -2.361 1 98.62 118 GLU B O 1
ATOM 2992 N N . LYS B 1 119 ? 17.812 -1.394 -1.436 1 98.75 119 LYS B N 1
ATOM 2993 C CA . LYS B 1 119 ? 18.578 -2.125 -0.427 1 98.75 119 LYS B CA 1
ATOM 2994 C C . LYS B 1 119 ? 17.656 -2.945 0.471 1 98.75 119 LYS B C 1
ATOM 2996 O O . LYS B 1 119 ? 17.938 -4.105 0.772 1 98.75 119 LYS B O 1
ATOM 3001 N N . ILE B 1 120 ? 16.562 -2.342 0.827 1 98.88 120 ILE B N 1
ATOM 3002 C CA . ILE B 1 120 ? 15.656 -2.984 1.767 1 98.88 120 ILE B CA 1
ATOM 3003 C C . ILE B 1 120 ? 14.953 -4.156 1.082 1 98.88 120 ILE B C 1
ATOM 3005 O O . ILE B 1 120 ? 14.812 -5.234 1.667 1 98.88 120 ILE B O 1
ATOM 3009 N N . GLN B 1 121 ? 14.508 -3.98 -0.131 1 98.88 121 GLN B N 1
ATOM 3010 C CA . GLN B 1 121 ? 13.852 -5.078 -0.838 1 98.88 121 GLN B CA 1
ATOM 3011 C C . GLN B 1 121 ? 14.812 -6.246 -1.046 1 98.88 121 GLN B C 1
ATOM 3013 O O . GLN B 1 121 ? 14.43 -7.406 -0.875 1 98.88 121 GLN B O 1
ATOM 3018 N N . LYS B 1 122 ? 16.016 -5.945 -1.402 1 98.81 122 LYS B N 1
ATOM 3019 C CA . LYS B 1 122 ? 17 -7 -1.599 1 98.81 122 LYS B CA 1
ATOM 3020 C C . LYS B 1 122 ? 17.25 -7.773 -0.304 1 98.81 122 LYS B C 1
ATOM 3022 O O . LYS B 1 122 ? 17.328 -9 -0.313 1 98.81 122 LYS B O 1
ATOM 3027 N N . ARG B 1 123 ? 17.375 -7.074 0.743 1 98.81 123 ARG B N 1
ATOM 3028 C CA . ARG B 1 123 ? 17.562 -7.711 2.045 1 98.81 123 ARG B CA 1
ATOM 3029 C C . ARG B 1 123 ? 16.375 -8.617 2.373 1 98.81 123 ARG B C 1
ATOM 3031 O O . ARG B 1 123 ? 16.547 -9.719 2.893 1 98.81 123 ARG B O 1
ATOM 3038 N N . SER B 1 124 ? 15.172 -8.109 2.129 1 98.94 124 SER B N 1
ATOM 3039 C CA . SER B 1 124 ? 13.969 -8.898 2.379 1 98.94 124 SER B CA 1
ATOM 3040 C C . SER B 1 124 ? 13.953 -10.164 1.538 1 98.94 124 SER B C 1
ATOM 3042 O O . SER B 1 124 ? 13.609 -11.242 2.033 1 98.94 124 SER B O 1
ATOM 3044 N N . LEU B 1 125 ? 14.359 -10.047 0.292 1 98.94 125 LEU B N 1
ATOM 3045 C CA . LEU B 1 125 ? 14.406 -11.211 -0.582 1 98.94 125 LEU B CA 1
ATOM 3046 C C . LEU B 1 125 ? 15.445 -12.219 -0.092 1 98.94 125 LEU B C 1
ATOM 3048 O O . LEU B 1 125 ? 15.211 -13.43 -0.14 1 98.94 125 LEU B O 1
ATOM 3052 N N . GLU B 1 126 ? 16.547 -11.719 0.389 1 98.88 126 GLU B N 1
ATOM 3053 C CA . GLU B 1 126 ? 17.562 -12.594 0.965 1 98.88 126 GLU B CA 1
ATOM 3054 C C . GLU B 1 126 ? 17.031 -13.312 2.201 1 98.88 126 GLU B C 1
ATOM 3056 O O . GLU B 1 126 ? 17.281 -14.508 2.385 1 98.88 126 GLU B O 1
ATOM 3061 N N . GLU B 1 127 ? 16.328 -12.602 3.023 1 98.88 127 GLU B N 1
ATOM 3062 C CA . GLU B 1 127 ? 15.742 -13.203 4.215 1 98.88 127 GLU B CA 1
ATOM 3063 C C . GLU B 1 127 ? 14.719 -14.273 3.848 1 98.88 127 GLU B C 1
ATOM 3065 O O . GLU B 1 127 ? 14.688 -15.344 4.461 1 98.88 127 GLU B O 1
ATOM 3070 N N . ILE B 1 128 ? 13.914 -13.969 2.879 1 98.94 128 ILE B N 1
ATOM 3071 C CA . ILE B 1 128 ? 12.906 -14.922 2.414 1 98.94 128 ILE B CA 1
ATOM 3072 C C . ILE B 1 128 ? 13.594 -16.172 1.881 1 98.94 128 ILE B C 1
ATOM 3074 O O . ILE B 1 128 ? 13.18 -17.297 2.188 1 98.94 128 ILE B O 1
ATOM 3078 N N . ASP B 1 129 ? 14.633 -15.984 1.11 1 98.88 129 ASP B N 1
ATOM 3079 C CA . ASP B 1 129 ? 15.398 -17.094 0.544 1 98.88 129 ASP B CA 1
ATOM 3080 C C . ASP B 1 129 ? 15.953 -18 1.645 1 98.88 129 ASP B C 1
ATOM 3082 O O . ASP B 1 129 ? 15.82 -19.219 1.576 1 98.88 129 ASP B O 1
ATOM 3086 N N . LYS B 1 130 ? 16.531 -17.391 2.635 1 98.88 130 LYS B N 1
ATOM 3087 C CA . LYS B 1 130 ? 17.125 -18.141 3.74 1 98.88 130 LYS B CA 1
ATOM 3088 C C . LYS B 1 130 ? 16.062 -18.953 4.477 1 98.88 130 LYS B C 1
ATOM 3090 O O . LYS B 1 130 ? 16.281 -20.141 4.777 1 98.88 130 LYS B O 1
ATOM 3095 N N . VAL B 1 131 ? 14.961 -18.359 4.738 1 98.88 131 VAL B N 1
ATOM 3096 C CA . VAL B 1 131 ? 13.898 -19.047 5.461 1 98.88 131 VAL B CA 1
ATOM 3097 C C . VAL B 1 131 ? 13.312 -20.156 4.598 1 98.88 131 VAL B C 1
ATOM 3099 O O . VAL B 1 131 ? 13.016 -21.25 5.094 1 98.88 131 VAL B O 1
ATOM 3102 N N . ALA B 1 132 ? 13.148 -19.859 3.326 1 98.88 132 ALA B N 1
ATOM 3103 C CA . ALA B 1 132 ? 12.633 -20.859 2.4 1 98.88 132 ALA B CA 1
ATOM 3104 C C . ALA B 1 132 ? 13.531 -22.094 2.367 1 98.88 132 ALA B C 1
ATOM 3106 O O . ALA B 1 132 ? 13.047 -23.234 2.363 1 98.88 132 ALA B O 1
ATOM 3107 N N . GLN B 1 133 ? 14.836 -21.906 2.361 1 98.62 133 GLN B N 1
ATOM 3108 C CA . GLN B 1 133 ? 15.797 -23 2.365 1 98.62 133 GLN B CA 1
ATOM 3109 C C . GLN B 1 133 ? 15.703 -23.812 3.652 1 98.62 133 GLN B C 1
ATOM 3111 O O . GLN B 1 133 ? 15.719 -25.047 3.615 1 98.62 133 GLN B O 1
ATOM 3116 N N . LYS B 1 134 ? 15.57 -23.125 4.684 1 98.69 134 LYS B N 1
ATOM 3117 C CA . LYS B 1 134 ? 15.469 -23.797 5.977 1 98.69 134 LYS B CA 1
ATOM 3118 C C . LYS B 1 134 ? 14.188 -24.625 6.07 1 98.69 134 LYS B C 1
ATOM 3120 O O . LYS B 1 134 ? 14.203 -25.75 6.594 1 98.69 134 LYS B O 1
ATOM 3125 N N . VAL B 1 135 ? 13.117 -24.078 5.578 1 98.31 135 VAL B N 1
ATOM 3126 C CA . VAL B 1 135 ? 11.812 -24.719 5.633 1 98.31 135 VAL B CA 1
ATOM 3127 C C . VAL B 1 135 ? 11.742 -25.828 4.598 1 98.31 135 VAL B C 1
ATOM 3129 O O . VAL B 1 135 ? 11.031 -26.828 4.793 1 98.31 135 VAL B O 1
ATOM 3132 N N . GLY B 1 136 ? 12.469 -25.688 3.518 1 98.38 136 GLY B N 1
ATOM 3133 C CA . GLY B 1 136 ? 12.477 -26.672 2.445 1 98.38 136 GLY B CA 1
ATOM 3134 C C . GLY B 1 136 ? 11.367 -26.453 1.436 1 98.38 136 GLY B C 1
ATOM 3135 O O . GLY B 1 136 ? 10.672 -27.406 1.057 1 98.38 136 GLY B O 1
ATOM 3136 N N . ILE B 1 137 ? 11.133 -25.266 1.06 1 98.69 137 ILE B N 1
ATOM 3137 C CA . ILE B 1 137 ? 10.102 -24.953 0.069 1 98.69 137 ILE B CA 1
ATOM 3138 C C . ILE B 1 137 ? 10.68 -24 -0.983 1 98.69 137 ILE B C 1
ATOM 3140 O O . ILE B 1 137 ? 11.484 -23.125 -0.667 1 98.69 137 ILE B O 1
ATOM 3144 N N . LYS B 1 138 ? 10.328 -24.219 -2.229 1 98.81 138 LYS B N 1
ATOM 3145 C CA . LYS B 1 138 ? 10.742 -23.312 -3.307 1 98.81 138 LYS B CA 1
ATOM 3146 C C . LYS B 1 138 ? 9.883 -22.062 -3.338 1 98.81 138 LYS B C 1
ATOM 3148 O O . LYS B 1 138 ? 8.672 -22.125 -3.137 1 98.81 138 LYS B O 1
ATOM 3153 N N . VAL B 1 139 ? 10.555 -20.953 -3.527 1 98.94 139 VAL B N 1
ATOM 3154 C CA . VAL B 1 139 ? 9.875 -19.672 -3.67 1 98.94 139 VAL B CA 1
ATOM 3155 C C . VAL B 1 139 ? 10.102 -19.125 -5.078 1 98.94 139 VAL B C 1
ATOM 3157 O O . VAL B 1 139 ? 11.211 -19.203 -5.609 1 98.94 139 VAL B O 1
ATOM 3160 N N . ALA B 1 140 ? 9.055 -18.641 -5.703 1 98.94 140 ALA B N 1
ATOM 3161 C CA . ALA B 1 140 ? 9.164 -18.047 -7.035 1 98.94 140 ALA B CA 1
ATOM 3162 C C . ALA B 1 140 ? 8.609 -16.625 -7.059 1 98.94 140 ALA B C 1
ATOM 3164 O O . ALA B 1 140 ? 7.465 -16.391 -6.648 1 98.94 140 ALA B O 1
ATOM 3165 N N . LEU B 1 141 ? 9.391 -15.703 -7.508 1 98.94 141 LEU B N 1
ATOM 3166 C CA . LEU B 1 141 ? 9.023 -14.297 -7.629 1 98.94 141 LEU B CA 1
ATOM 3167 C C . LEU B 1 141 ? 8.281 -14.031 -8.938 1 98.94 141 LEU B C 1
ATOM 3169 O O . LEU B 1 141 ? 8.758 -14.398 -10.008 1 98.94 141 LEU B O 1
ATOM 3173 N N . GLU B 1 142 ? 7.18 -13.383 -8.844 1 98.94 142 GLU B N 1
ATOM 3174 C CA . GLU B 1 142 ? 6.301 -13.148 -9.984 1 98.94 142 GLU B CA 1
ATOM 3175 C C . GLU B 1 142 ? 6.57 -11.789 -10.617 1 98.94 142 GLU B C 1
ATOM 3177 O O . GLU B 1 142 ? 6.715 -10.789 -9.914 1 98.94 142 GLU B O 1
ATOM 3182 N N . ASN B 1 143 ? 6.637 -11.75 -11.977 1 98.88 143 ASN B N 1
ATOM 3183 C CA . ASN B 1 143 ? 6.699 -10.445 -12.617 1 98.88 143 ASN B CA 1
ATOM 3184 C C . ASN B 1 143 ? 5.352 -9.734 -12.578 1 98.88 143 ASN B C 1
ATOM 3186 O O . ASN B 1 143 ? 4.305 -10.367 -12.695 1 98.88 143 ASN B O 1
ATOM 3190 N N . MET B 1 144 ? 5.41 -8.422 -12.43 1 98.81 144 MET B N 1
ATOM 3191 C CA . MET B 1 144 ? 4.211 -7.629 -12.164 1 98.81 144 MET B CA 1
ATOM 3192 C C . MET B 1 144 ? 3.709 -6.961 -13.438 1 98.81 144 MET B C 1
ATOM 3194 O O . MET B 1 144 ? 4.465 -6.793 -14.398 1 98.81 144 MET B O 1
ATOM 3198 N N . PRO B 1 145 ? 2.43 -6.652 -13.477 1 98.5 145 PRO B N 1
ATOM 3199 C CA . PRO B 1 145 ? 1.896 -5.902 -14.617 1 98.5 145 PRO B CA 1
ATOM 3200 C C . PRO B 1 145 ? 2.338 -4.441 -14.617 1 98.5 145 PRO B C 1
ATOM 3202 O O . PRO B 1 145 ? 2.906 -3.963 -13.633 1 98.5 145 PRO B O 1
ATOM 3205 N N . SER B 1 146 ? 2.039 -3.85 -15.711 1 97.56 146 SER B N 1
ATOM 3206 C CA . SER B 1 146 ? 2.346 -2.428 -15.82 1 97.56 146 SER B CA 1
ATOM 3207 C C . SER B 1 146 ? 1.475 -1.603 -14.875 1 97.56 146 SER B C 1
ATOM 3209 O O . SER B 1 146 ? 0.249 -1.592 -15.008 1 97.56 146 SER B O 1
ATOM 3211 N N . PHE B 1 147 ? 2.107 -1.084 -13.883 1 93.94 147 PHE B N 1
ATOM 3212 C CA . PHE B 1 147 ? 1.513 -0.158 -12.922 1 93.94 147 PHE B CA 1
ATOM 3213 C C . PHE B 1 147 ? 2.588 0.671 -12.234 1 93.94 147 PHE B C 1
ATOM 3215 O O . PHE B 1 147 ? 3.637 0.145 -11.852 1 93.94 147 PHE B O 1
ATOM 3222 N N . TRP B 1 148 ? 2.385 1.875 -12.023 1 90.69 148 TRP B N 1
ATOM 3223 C CA . TRP B 1 148 ? 3.455 2.822 -11.727 1 90.69 148 TRP B CA 1
ATOM 3224 C C . TRP B 1 148 ? 4.098 2.514 -10.383 1 90.69 148 TRP B C 1
ATOM 3226 O O . TRP B 1 148 ? 5.281 2.785 -10.172 1 90.69 148 TRP B O 1
ATOM 3236 N N . ILE B 1 149 ? 3.303 1.928 -9.5 1 94 149 ILE B N 1
ATOM 3237 C CA . ILE B 1 149 ? 3.906 1.748 -8.188 1 94 149 ILE B CA 1
ATOM 3238 C C . ILE B 1 149 ? 4.551 0.366 -8.094 1 94 149 ILE B C 1
ATOM 3240 O O . ILE B 1 149 ? 5.289 0.076 -7.152 1 94 149 ILE B O 1
ATOM 3244 N N . LEU B 1 150 ? 4.238 -0.505 -9.016 1 97.75 150 LEU B N 1
ATOM 3245 C CA . LEU B 1 150 ? 4.703 -1.885 -8.914 1 97.75 150 LEU B CA 1
ATOM 3246 C C . LEU B 1 150 ? 6.133 -2.016 -9.43 1 97.75 150 LEU B C 1
ATOM 3248 O O . LEU B 1 150 ? 6.523 -1.333 -10.383 1 97.75 150 LEU B O 1
ATOM 3252 N N . ASP B 1 151 ? 6.855 -2.844 -8.773 1 98.44 151 ASP B N 1
ATOM 3253 C CA . ASP B 1 151 ? 8.219 -3.203 -9.172 1 98.44 151 ASP B CA 1
ATOM 3254 C C . ASP B 1 151 ? 8.242 -4.559 -9.867 1 98.44 151 ASP B C 1
ATOM 3256 O O . ASP B 1 151 ? 7.219 -5.242 -9.953 1 98.44 151 ASP B O 1
ATOM 3260 N N . GLY B 1 152 ? 9.391 -4.898 -10.469 1 98.62 152 GLY B N 1
ATOM 3261 C CA . GLY B 1 152 ? 9.562 -6.219 -11.055 1 98.62 152 GLY B CA 1
ATOM 3262 C C . GLY B 1 152 ? 8.734 -6.434 -12.305 1 98.62 152 GLY B C 1
ATOM 3263 O O . GLY B 1 152 ? 8.141 -7.496 -12.492 1 98.62 152 GLY B O 1
ATOM 3264 N N . GLN B 1 153 ? 8.648 -5.445 -13.164 1 98.62 153 GLN B N 1
ATOM 3265 C CA . GLN B 1 153 ? 7.742 -5.504 -14.312 1 98.62 153 GLN B CA 1
ATOM 3266 C C . GLN B 1 153 ? 8.453 -6.059 -15.539 1 98.62 153 GLN B C 1
ATOM 3268 O O . GLN B 1 153 ? 7.82 -6.66 -16.406 1 98.62 153 GLN B O 1
ATOM 3273 N N . THR B 1 154 ? 9.781 -5.859 -15.625 1 98.12 154 THR B N 1
ATOM 3274 C CA . THR B 1 154 ? 10.539 -6.25 -16.812 1 98.12 154 THR B CA 1
ATOM 3275 C C . THR B 1 154 ? 11.422 -7.461 -16.516 1 98.12 154 THR B C 1
ATOM 3277 O O . THR B 1 154 ? 11.727 -7.742 -15.352 1 98.12 154 THR B O 1
ATOM 3280 N N . PRO B 1 155 ? 11.797 -8.148 -17.594 1 97.88 155 PRO B N 1
ATOM 3281 C CA . PRO B 1 155 ? 12.695 -9.281 -17.391 1 97.88 155 PRO B CA 1
ATOM 3282 C C . PRO B 1 155 ? 13.992 -8.898 -16.688 1 97.88 155 PRO B C 1
ATOM 3284 O O . PRO B 1 155 ? 14.453 -9.609 -15.789 1 97.88 155 PRO B O 1
ATOM 3287 N N . GLU B 1 156 ? 14.562 -7.77 -17.062 1 98.25 156 GLU B N 1
ATOM 3288 C CA . GLU B 1 156 ? 15.82 -7.324 -16.484 1 98.25 156 GLU B CA 1
ATOM 3289 C C . GLU B 1 156 ? 15.664 -7.035 -14.992 1 98.25 156 GLU B C 1
ATOM 3291 O O . GLU B 1 156 ? 16.547 -7.375 -14.188 1 98.25 156 GLU B O 1
ATOM 3296 N N . ARG B 1 157 ? 14.57 -6.441 -14.68 1 98.56 157 ARG B N 1
ATOM 3297 C CA . ARG B 1 157 ? 14.344 -6.082 -13.289 1 98.56 157 ARG B CA 1
ATOM 3298 C C . ARG B 1 157 ? 14.133 -7.32 -12.422 1 98.56 157 ARG B C 1
ATOM 3300 O O . ARG B 1 157 ? 14.656 -7.406 -11.312 1 98.56 157 ARG B O 1
ATOM 3307 N N . ILE B 1 158 ? 13.406 -8.266 -12.922 1 98.75 158 ILE B N 1
ATOM 3308 C CA . ILE B 1 158 ? 13.203 -9.523 -12.203 1 98.75 158 ILE B CA 1
ATOM 3309 C C . ILE B 1 158 ? 14.547 -10.219 -12.008 1 98.75 158 ILE B C 1
ATOM 3311 O O . ILE B 1 158 ? 14.828 -10.734 -10.922 1 98.75 158 ILE B O 1
ATOM 3315 N N . LYS B 1 159 ? 15.32 -10.273 -13.07 1 98.56 159 LYS B N 1
ATOM 3316 C CA . LYS B 1 159 ? 16.641 -10.883 -12.977 1 98.56 159 LYS B CA 1
ATOM 3317 C C . LYS B 1 159 ? 17.469 -10.234 -11.859 1 98.56 159 LYS B C 1
ATOM 3319 O O . LYS B 1 159 ? 18.094 -10.938 -11.062 1 98.56 159 LYS B O 1
ATOM 3324 N N . GLU B 1 160 ? 17.422 -8.938 -11.836 1 98.69 160 GLU B N 1
ATOM 3325 C CA . GLU B 1 160 ? 18.141 -8.195 -10.805 1 98.69 160 GLU B CA 1
ATOM 3326 C C . GLU B 1 160 ? 17.656 -8.57 -9.406 1 98.69 160 GLU B C 1
ATOM 3328 O O . GLU B 1 160 ? 18.469 -8.734 -8.492 1 98.69 160 GLU B O 1
ATOM 3333 N N . LEU B 1 161 ? 16.406 -8.672 -9.234 1 98.81 161 LEU B N 1
ATOM 3334 C CA . LEU B 1 161 ? 15.805 -8.906 -7.922 1 98.81 161 LEU B CA 1
ATOM 3335 C C . LEU B 1 161 ? 16.156 -10.289 -7.398 1 98.81 161 LEU B C 1
ATOM 3337 O O . LEU B 1 161 ? 16.391 -10.469 -6.199 1 98.81 161 LEU B O 1
ATOM 3341 N N . VAL B 1 162 ? 16.281 -11.266 -8.266 1 98.56 162 VAL B N 1
ATOM 3342 C CA . VAL B 1 162 ? 16.484 -12.633 -7.781 1 98.56 162 VAL B CA 1
ATOM 3343 C C . VAL B 1 162 ? 17.984 -12.945 -7.746 1 98.56 162 VAL B C 1
ATOM 3345 O O . VAL B 1 162 ? 18.391 -13.961 -7.188 1 98.56 162 VAL B O 1
ATOM 3348 N N . GLU B 1 163 ? 18.766 -12.078 -8.352 1 97.88 163 GLU B N 1
ATOM 3349 C CA . GLU B 1 163 ? 20.203 -12.305 -8.383 1 97.88 163 GLU B CA 1
ATOM 3350 C C . GLU B 1 163 ? 20.766 -12.461 -6.969 1 97.88 163 GLU B C 1
ATOM 3352 O O . GLU B 1 163 ? 20.406 -11.711 -6.066 1 97.88 163 GLU B O 1
ATOM 3357 N N . GLY B 1 164 ? 21.609 -13.43 -6.762 1 97.56 164 GLY B N 1
ATOM 3358 C CA . GLY B 1 164 ? 22.25 -13.641 -5.477 1 97.56 164 GLY B CA 1
ATOM 3359 C C . GLY B 1 164 ? 21.422 -14.484 -4.523 1 97.56 164 GLY B C 1
ATOM 3360 O O . GLY B 1 164 ? 21.828 -14.711 -3.381 1 97.56 164 GLY B O 1
ATOM 3361 N N . THR B 1 165 ? 20.266 -14.898 -4.926 1 98.62 165 THR B N 1
ATOM 3362 C CA . THR B 1 165 ? 19.406 -15.766 -4.129 1 98.62 165 THR B CA 1
ATOM 3363 C C . THR B 1 165 ? 19.062 -17.047 -4.895 1 98.62 165 THR B C 1
ATOM 3365 O O . THR B 1 165 ? 19.391 -17.156 -6.078 1 98.62 165 THR B O 1
ATOM 3368 N N . ASP B 1 166 ? 18.438 -17.938 -4.238 1 98.56 166 ASP B N 1
ATOM 3369 C CA . ASP B 1 166 ? 17.953 -19.156 -4.875 1 98.56 166 ASP B CA 1
ATOM 3370 C C . ASP B 1 166 ? 16.453 -19.047 -5.188 1 98.56 166 ASP B C 1
ATOM 3372 O O . ASP B 1 166 ? 15.789 -20.062 -5.41 1 98.56 166 ASP B O 1
ATOM 3376 N N . ILE B 1 167 ? 15.953 -17.844 -5.098 1 98.88 167 ILE B N 1
ATOM 3377 C CA . ILE B 1 167 ? 14.562 -17.594 -5.438 1 98.88 167 ILE B CA 1
ATOM 3378 C C . ILE B 1 167 ? 14.352 -17.812 -6.938 1 98.88 167 ILE B C 1
ATOM 3380 O O . ILE B 1 167 ? 15.148 -17.344 -7.754 1 98.88 167 ILE B O 1
ATOM 3384 N N . PHE B 1 168 ? 13.344 -18.562 -7.262 1 98.94 168 PHE B N 1
ATOM 3385 C CA . PHE B 1 168 ? 12.969 -18.828 -8.648 1 98.94 168 PHE B CA 1
ATOM 3386 C C . PHE B 1 168 ? 12.008 -17.766 -9.164 1 98.94 168 PHE B C 1
ATOM 3388 O O . PHE B 1 168 ? 11.789 -16.75 -8.5 1 98.94 168 PHE B O 1
ATOM 3395 N N . VAL B 1 169 ? 11.531 -18.016 -10.43 1 98.88 169 VAL B N 1
ATOM 3396 C CA . VAL B 1 169 ? 10.68 -17 -11.055 1 98.88 169 VAL B CA 1
ATOM 3397 C C . VAL B 1 169 ? 9.367 -17.641 -11.5 1 98.88 169 VAL B C 1
ATOM 3399 O O . VAL B 1 169 ? 9.359 -18.75 -12.047 1 98.88 169 VAL B O 1
ATOM 3402 N N . THR B 1 170 ? 8.266 -17.031 -11.125 1 98.88 170 THR B N 1
ATOM 3403 C CA . THR B 1 170 ? 6.977 -17.25 -11.773 1 98.88 170 THR B CA 1
ATOM 3404 C C . THR B 1 170 ? 6.805 -16.328 -12.977 1 98.88 170 THR B C 1
ATOM 3406 O O . THR B 1 170 ? 6.781 -15.102 -12.82 1 98.88 170 THR B O 1
ATOM 3409 N N . PHE B 1 171 ? 6.758 -16.969 -14.094 1 98.75 171 PHE B N 1
ATOM 3410 C CA . PHE B 1 171 ? 6.516 -16.203 -15.305 1 98.75 171 PHE B CA 1
ATOM 3411 C C . PHE B 1 171 ? 5.023 -15.945 -15.5 1 98.75 171 PHE B C 1
ATOM 3413 O O . PHE B 1 171 ? 4.289 -16.828 -15.938 1 98.75 171 PHE B O 1
ATOM 3420 N N . ASP B 1 172 ? 4.57 -14.742 -15.172 1 98.81 172 ASP B N 1
ATOM 3421 C CA . ASP B 1 172 ? 3.199 -14.352 -15.477 1 98.81 172 ASP B CA 1
ATOM 3422 C C . ASP B 1 172 ? 3.104 -13.742 -16.875 1 98.81 172 ASP B C 1
ATOM 3424 O O . ASP B 1 172 ? 3.457 -12.578 -17.078 1 98.81 172 ASP B O 1
ATOM 3428 N N . ILE B 1 173 ? 2.553 -14.453 -17.719 1 98.5 173 ILE B N 1
ATOM 3429 C CA . ILE B 1 173 ? 2.52 -14.109 -19.141 1 98.5 173 ILE B CA 1
ATOM 3430 C C . ILE B 1 173 ? 1.587 -12.914 -19.344 1 98.5 173 ILE B C 1
ATOM 3432 O O . ILE B 1 173 ? 1.923 -11.977 -20.078 1 98.5 173 ILE B O 1
ATOM 3436 N N . GLY B 1 174 ? 0.414 -12.953 -18.75 1 98.56 174 GLY B N 1
ATOM 3437 C CA . GLY B 1 174 ? -0.506 -11.828 -18.844 1 98.56 174 GLY B CA 1
ATOM 3438 C C . GLY B 1 174 ? 0.079 -10.523 -18.344 1 98.56 174 GLY B C 1
ATOM 3439 O O . GLY B 1 174 ? -0.108 -9.469 -18.953 1 98.56 174 GLY B O 1
ATOM 3440 N N . HIS B 1 175 ? 0.774 -10.586 -17.203 1 98.81 175 HIS B N 1
ATOM 3441 C CA . HIS B 1 175 ? 1.424 -9.398 -16.672 1 98.81 175 HIS B CA 1
ATOM 3442 C C . HIS B 1 175 ? 2.402 -8.805 -17.688 1 98.81 175 HIS B C 1
ATOM 3444 O O . HIS B 1 175 ? 2.381 -7.598 -17.938 1 98.81 175 HIS B O 1
ATOM 3450 N N . LEU B 1 176 ? 3.221 -9.625 -18.25 1 98.69 176 LEU B N 1
ATOM 3451 C CA . LEU B 1 176 ? 4.246 -9.133 -19.156 1 98.69 176 LEU B CA 1
ATOM 3452 C C . LEU B 1 176 ? 3.615 -8.508 -20.391 1 98.69 176 LEU B C 1
ATOM 3454 O O . LEU B 1 176 ? 4.148 -7.539 -20.953 1 98.69 176 LEU B O 1
ATOM 3458 N N . ASN B 1 177 ? 2.479 -9.016 -20.797 1 98.69 177 ASN B N 1
ATOM 3459 C CA . ASN B 1 177 ? 1.771 -8.461 -21.953 1 98.69 177 ASN B CA 1
ATOM 3460 C C . ASN B 1 177 ? 1.384 -7.008 -21.719 1 98.69 177 ASN B C 1
ATOM 3462 O O . ASN B 1 177 ? 1.297 -6.227 -22.672 1 98.69 177 ASN B O 1
ATOM 3466 N N . THR B 1 178 ? 1.23 -6.578 -20.484 1 98.69 178 THR B N 1
ATOM 3467 C CA . THR B 1 178 ? 0.839 -5.207 -20.172 1 98.69 178 THR B CA 1
ATOM 3468 C C . THR B 1 178 ? 2.061 -4.293 -20.125 1 98.69 178 THR B C 1
ATOM 3470 O O . THR B 1 178 ? 1.926 -3.072 -20.031 1 98.69 178 THR B O 1
ATOM 3473 N N . VAL B 1 179 ? 3.205 -4.824 -20.062 1 97.81 179 VAL B N 1
ATOM 3474 C CA . VAL B 1 179 ? 4.43 -4.051 -19.875 1 97.81 179 VAL B CA 1
ATOM 3475 C C . VAL B 1 179 ? 5.062 -3.75 -21.219 1 97.81 179 VAL B C 1
ATOM 3477 O O . VAL B 1 179 ? 4.977 -2.625 -21.719 1 97.81 179 VAL B O 1
ATOM 3480 N N . ASN B 1 180 ? 5.586 -4.805 -21.906 1 92.94 180 ASN B N 1
ATOM 3481 C CA . ASN B 1 180 ? 6.258 -4.621 -23.188 1 92.94 180 ASN B CA 1
ATOM 3482 C C . ASN B 1 180 ? 6.051 -5.816 -24.109 1 92.94 180 ASN B C 1
ATOM 3484 O O . ASN B 1 180 ? 6.43 -5.777 -25.281 1 92.94 180 ASN B O 1
ATOM 3488 N N . GLY B 1 181 ? 5.559 -6.891 -23.625 1 92.12 181 GLY B N 1
ATOM 3489 C CA . GLY B 1 181 ? 5.293 -8.078 -24.406 1 92.12 181 GLY B CA 1
ATOM 3490 C C . GLY B 1 181 ? 6.555 -8.758 -24.922 1 92.12 181 GLY B C 1
ATOM 3491 O O . GLY B 1 181 ? 6.531 -9.43 -25.953 1 92.12 181 GLY B O 1
ATOM 3492 N N . GLU B 1 182 ? 7.617 -8.562 -24.234 1 94.69 182 GLU B N 1
ATOM 3493 C CA . GLU B 1 182 ? 8.883 -9.172 -24.641 1 94.69 182 GLU B CA 1
ATOM 3494 C C . GLU B 1 182 ? 9.016 -10.586 -24.078 1 94.69 182 GLU B C 1
ATOM 3496 O O . GLU B 1 182 ? 9.945 -10.875 -23.328 1 94.69 182 GLU B O 1
ATOM 3501 N N . PHE B 1 183 ? 8.172 -11.422 -24.594 1 97.81 183 PHE B N 1
ATOM 3502 C CA . PHE B 1 183 ? 8.07 -12.789 -24.094 1 97.81 183 PHE B CA 1
ATOM 3503 C C . PHE B 1 183 ? 9.367 -13.547 -24.328 1 97.81 183 PHE B C 1
ATOM 3505 O O . PHE B 1 183 ? 9.891 -14.203 -23.422 1 97.81 183 PHE B O 1
ATOM 3512 N N . THR B 1 184 ? 9.898 -13.438 -25.516 1 97.38 184 THR B N 1
ATOM 3513 C CA . THR B 1 184 ? 11.117 -14.148 -25.875 1 97.38 184 THR B CA 1
ATOM 3514 C C . THR B 1 184 ? 12.273 -13.727 -24.969 1 97.38 184 THR B C 1
ATOM 3516 O O . THR B 1 184 ? 13.039 -14.57 -24.5 1 97.38 184 THR B O 1
ATOM 3519 N N . GLU B 1 185 ? 12.375 -12.469 -24.75 1 97.06 185 GLU B N 1
ATOM 3520 C CA . GLU B 1 185 ? 13.445 -11.945 -23.906 1 97.06 185 GLU B CA 1
ATOM 3521 C C . GLU B 1 185 ? 13.305 -12.438 -22.469 1 97.06 185 GLU B C 1
ATOM 3523 O O . GLU B 1 185 ? 14.297 -12.789 -21.828 1 97.06 185 GLU B O 1
ATOM 3528 N N . PHE B 1 186 ? 12.086 -12.406 -21.969 1 98.12 186 PHE B N 1
ATOM 3529 C CA . PHE B 1 186 ? 11.828 -12.883 -20.609 1 98.12 186 PHE B CA 1
ATOM 3530 C C . PHE B 1 186 ? 12.289 -14.328 -20.453 1 98.12 186 PHE B C 1
ATOM 3532 O O . PHE B 1 186 ? 13 -14.656 -19.5 1 98.12 186 PHE B O 1
ATOM 3539 N N . ILE B 1 187 ? 11.938 -15.148 -21.391 1 97.88 187 ILE B N 1
ATOM 3540 C CA . ILE B 1 187 ? 12.227 -16.578 -21.344 1 97.88 187 ILE B CA 1
ATOM 3541 C C . ILE B 1 187 ? 13.719 -16.812 -21.5 1 97.88 187 ILE B C 1
ATOM 3543 O O . ILE B 1 187 ? 14.32 -17.594 -20.75 1 97.88 187 ILE B O 1
ATOM 3547 N N . LYS B 1 188 ? 14.305 -16.125 -22.422 1 97.19 188 LYS B N 1
ATOM 3548 C CA . LYS B 1 188 ? 15.734 -16.297 -22.688 1 97.19 188 LYS B CA 1
ATOM 3549 C C . LYS B 1 188 ? 16.562 -15.891 -21.484 1 97.19 188 LYS B C 1
ATOM 3551 O O . LYS B 1 188 ? 17.5 -16.594 -21.094 1 97.19 188 LYS B O 1
ATOM 3556 N N . LEU B 1 189 ? 16.234 -14.82 -20.859 1 97.75 189 LEU B N 1
ATOM 3557 C CA . LEU B 1 189 ? 17.031 -14.234 -19.797 1 97.75 189 LEU B CA 1
ATOM 3558 C C . LEU B 1 189 ? 16.859 -15.023 -18.5 1 97.75 189 LEU B C 1
ATOM 3560 O O . LEU B 1 189 ? 17.781 -15.109 -17.688 1 97.75 189 LEU B O 1
ATOM 3564 N N . LEU B 1 190 ? 15.641 -15.609 -18.281 1 98 190 LEU B N 1
ATOM 3565 C CA . LEU B 1 190 ? 15.312 -16.156 -16.984 1 98 190 LEU B CA 1
ATOM 3566 C C . LEU B 1 190 ? 15.062 -17.656 -17.062 1 98 190 LEU B C 1
ATOM 3568 O O . LEU B 1 190 ? 14.594 -18.266 -16.094 1 98 190 LEU B O 1
ATOM 3572 N N . LYS B 1 191 ? 15.328 -18.25 -18.188 1 92.44 191 LYS B N 1
ATOM 3573 C CA . LYS B 1 191 ? 14.922 -19.609 -18.484 1 92.44 191 LYS B CA 1
ATOM 3574 C C . LYS B 1 191 ? 15.328 -20.562 -17.375 1 92.44 191 LYS B C 1
ATOM 3576 O O . LYS B 1 191 ? 14.531 -21.391 -16.938 1 92.44 191 LYS B O 1
ATOM 3581 N N . ASP B 1 192 ? 16.484 -20.453 -16.828 1 95.19 192 ASP B N 1
ATOM 3582 C CA . ASP B 1 192 ? 16.984 -21.375 -15.812 1 95.19 192 ASP B CA 1
ATOM 3583 C C . ASP B 1 192 ? 16.312 -21.125 -14.461 1 95.19 192 ASP B C 1
ATOM 3585 O O . ASP B 1 192 ? 16.391 -21.969 -13.562 1 95.19 192 ASP B O 1
ATOM 3589 N N . ARG B 1 193 ? 15.594 -19.984 -14.367 1 98.12 193 ARG B N 1
ATOM 3590 C CA . ARG B 1 193 ? 14.984 -19.609 -13.094 1 98.12 193 ARG B CA 1
ATOM 3591 C C . ARG B 1 193 ? 13.477 -19.812 -13.133 1 98.12 193 ARG B C 1
ATOM 3593 O O . ARG B 1 193 ? 12.82 -19.844 -12.086 1 98.12 193 ARG B O 1
ATOM 3600 N N . ILE B 1 194 ? 12.938 -19.906 -14.297 1 98.69 194 ILE B N 1
ATOM 3601 C CA . ILE B 1 194 ? 11.492 -20.047 -14.414 1 98.69 194 ILE B CA 1
ATOM 3602 C C . ILE B 1 194 ? 11.078 -21.453 -13.984 1 98.69 194 ILE B C 1
ATOM 3604 O O . ILE B 1 194 ? 11.477 -22.453 -14.602 1 98.69 194 ILE B O 1
ATOM 3608 N N . ILE B 1 195 ? 10.219 -21.547 -12.93 1 98.75 195 ILE B N 1
ATOM 3609 C CA . ILE B 1 195 ? 9.805 -22.875 -12.5 1 98.75 195 ILE B CA 1
ATOM 3610 C C . ILE B 1 195 ? 8.281 -22.969 -12.492 1 98.75 195 ILE B C 1
ATOM 3612 O O . ILE B 1 195 ? 7.719 -24 -12.133 1 98.75 195 ILE B O 1
ATOM 3616 N N . TYR B 1 196 ? 7.637 -21.891 -12.836 1 98.75 196 TYR B N 1
ATOM 3617 C CA . TYR B 1 196 ? 6.184 -21.766 -12.766 1 98.75 196 TYR B CA 1
ATOM 3618 C C . TYR B 1 196 ? 5.68 -20.688 -13.719 1 98.75 196 TYR B C 1
ATOM 3620 O O . TYR B 1 196 ? 6.41 -19.75 -14.047 1 98.75 196 TYR B O 1
ATOM 3628 N N . ALA B 1 197 ? 4.43 -20.797 -14.203 1 98.69 197 ALA B N 1
ATOM 3629 C CA . ALA B 1 197 ? 3.891 -19.75 -15.07 1 98.69 197 ALA B CA 1
ATOM 3630 C C . ALA B 1 197 ? 2.412 -19.516 -14.781 1 98.69 197 ALA B C 1
ATOM 3632 O O . ALA B 1 197 ? 1.676 -20.438 -14.445 1 98.69 197 ALA B O 1
ATOM 3633 N N . HIS B 1 198 ? 2.02 -18.266 -14.867 1 98.81 198 HIS B N 1
ATOM 3634 C CA . HIS B 1 198 ? 0.619 -17.859 -14.82 1 98.81 198 HIS B CA 1
ATOM 3635 C C . HIS B 1 198 ? 0.082 -17.578 -16.219 1 98.81 198 HIS B C 1
ATOM 3637 O O . HIS B 1 198 ? 0.743 -16.906 -17.016 1 98.81 198 HIS B O 1
ATOM 3643 N N . LEU B 1 199 ? -1.134 -18.062 -16.438 1 98.5 199 LEU B N 1
ATOM 3644 C CA . LEU B 1 199 ? -1.792 -17.844 -17.719 1 98.5 199 LEU B CA 1
ATOM 3645 C C . LEU B 1 199 ? -3.057 -17 -17.547 1 98.5 199 LEU B C 1
ATOM 3647 O O . LEU B 1 199 ? -3.98 -17.406 -16.844 1 98.5 199 LEU B O 1
ATOM 3651 N N . SER B 1 200 ? -3.119 -15.93 -18.109 1 98.69 200 SER B N 1
ATOM 3652 C CA . SER B 1 200 ? -4.297 -15.086 -18.297 1 98.69 200 SER B CA 1
ATOM 3653 C C . SER B 1 200 ? -4.133 -14.172 -19.5 1 98.69 200 SER B C 1
ATOM 3655 O O . SER B 1 200 ? -3.012 -13.875 -19.922 1 98.69 200 SER B O 1
ATOM 3657 N N . ASP B 1 201 ? -5.223 -13.805 -20.125 1 98.69 201 ASP B N 1
ATOM 3658 C CA . ASP B 1 201 ? -5.176 -12.938 -21.297 1 98.69 201 ASP B CA 1
ATOM 3659 C C . ASP B 1 201 ? -5.57 -11.508 -20.938 1 98.69 201 ASP B C 1
ATOM 3661 O O . ASP B 1 201 ? -6.023 -11.242 -19.828 1 98.69 201 ASP B O 1
ATOM 3665 N N . ASN B 1 202 ? -5.215 -10.578 -21.781 1 98.62 202 ASN B N 1
ATOM 3666 C CA . ASN B 1 202 ? -5.617 -9.18 -21.656 1 98.62 202 ASN B CA 1
ATOM 3667 C C . ASN B 1 202 ? -5.391 -8.414 -22.969 1 98.62 202 ASN B C 1
ATOM 3669 O O . ASN B 1 202 ? -4.98 -9 -23.969 1 98.62 202 ASN B O 1
ATOM 3673 N N . ASP B 1 203 ? -5.641 -7.105 -22.984 1 98 203 ASP B N 1
ATOM 3674 C CA . ASP B 1 203 ? -5.578 -6.316 -24.203 1 98 203 ASP B CA 1
ATOM 3675 C C . ASP B 1 203 ? -4.246 -5.582 -24.312 1 98 203 ASP B C 1
ATOM 3677 O O . ASP B 1 203 ? -4.059 -4.754 -25.219 1 98 203 ASP B O 1
ATOM 3681 N N . GLY B 1 204 ? -3.344 -5.801 -23.406 1 97.75 204 GLY B N 1
ATOM 3682 C CA . GLY B 1 204 ? -2.049 -5.141 -23.422 1 97.75 204 GLY B CA 1
ATOM 3683 C C . GLY B 1 204 ? -2.01 -3.873 -22.594 1 97.75 204 GLY B C 1
ATOM 3684 O O . GLY B 1 204 ? -0.935 -3.414 -22.203 1 97.75 204 GLY B O 1
ATOM 3685 N N . ALA B 1 205 ? -3.156 -3.324 -22.328 1 96.12 205 ALA B N 1
ATOM 3686 C CA . ALA B 1 205 ? -3.232 -2.057 -21.594 1 96.12 205 ALA B CA 1
ATOM 3687 C C . ALA B 1 205 ? -3.611 -2.277 -20.141 1 96.12 205 ALA B C 1
ATOM 3689 O O . ALA B 1 205 ? -3.156 -1.545 -19.25 1 96.12 205 ALA B O 1
ATOM 3690 N N . HIS B 1 206 ? -4.414 -3.285 -19.922 1 96.19 206 HIS B N 1
ATOM 3691 C CA . HIS B 1 206 ? -4.949 -3.518 -18.578 1 96.19 206 HIS B CA 1
ATOM 3692 C C . HIS B 1 206 ? -4.781 -4.977 -18.172 1 96.19 206 HIS B C 1
ATOM 3694 O O . HIS B 1 206 ? -4.965 -5.883 -18.984 1 96.19 206 HIS B O 1
ATOM 3700 N N . ASP B 1 207 ? -4.414 -5.215 -16.953 1 97.19 207 ASP B N 1
ATOM 3701 C CA . ASP B 1 207 ? -4.312 -6.555 -16.391 1 97.19 207 ASP B CA 1
ATOM 3702 C C . ASP B 1 207 ? -5.695 -7.125 -16.078 1 97.19 207 ASP B C 1
ATOM 3704 O O . ASP B 1 207 ? -6.055 -7.301 -14.914 1 97.19 207 ASP B O 1
ATOM 3708 N N . SER B 1 208 ? -6.418 -7.574 -17.078 1 97.81 208 SER B N 1
ATOM 3709 C CA . SER B 1 208 ? -7.84 -7.871 -16.969 1 97.81 208 SER B CA 1
ATOM 3710 C C . SER B 1 208 ? -8.078 -9.336 -16.609 1 97.81 208 SER B C 1
ATOM 3712 O O . SER B 1 208 ? -9.188 -9.719 -16.25 1 97.81 208 SER B O 1
ATOM 3714 N N . HIS B 1 209 ? -7.047 -10.188 -16.672 1 98.5 209 HIS B N 1
ATOM 3715 C CA . HIS B 1 209 ? -7.145 -11.609 -16.344 1 98.5 209 HIS B CA 1
ATOM 3716 C C . HIS B 1 209 ? -8.281 -12.273 -17.109 1 98.5 209 HIS B C 1
ATOM 3718 O O . HIS B 1 209 ? -9.055 -13.055 -16.547 1 98.5 209 HIS B O 1
ATOM 3724 N N . LEU B 1 210 ? -8.367 -11.977 -18.391 1 98.75 210 LEU B N 1
ATOM 3725 C CA . LEU B 1 210 ? -9.367 -12.578 -19.266 1 98.75 210 LEU B CA 1
ATOM 3726 C C . LEU B 1 210 ? -9.055 -14.047 -19.516 1 98.75 210 LEU B C 1
ATOM 3728 O O . LEU B 1 210 ? -7.934 -14.5 -19.266 1 98.75 210 LEU B O 1
ATOM 3732 N N . ALA B 1 211 ? -10.047 -14.766 -19.969 1 98.75 211 ALA B N 1
ATOM 3733 C CA . ALA B 1 211 ? -9.836 -16.125 -20.453 1 98.75 211 ALA B CA 1
ATOM 3734 C C . ALA B 1 211 ? -8.859 -16.141 -21.625 1 98.75 211 ALA B C 1
ATOM 3736 O O . ALA B 1 211 ? -8.773 -15.172 -22.375 1 98.75 211 ALA B O 1
ATOM 3737 N N . LEU B 1 212 ? -8.148 -17.281 -21.719 1 98.5 212 LEU B N 1
ATOM 3738 C CA . LEU B 1 212 ? -7.23 -17.406 -22.844 1 98.5 212 LEU B CA 1
ATOM 3739 C C . LEU B 1 212 ? -7.973 -17.297 -24.172 1 98.5 212 LEU B C 1
ATOM 3741 O O . LEU B 1 212 ? -9.055 -17.875 -24.328 1 98.5 212 LEU B O 1
ATOM 3745 N N . GLY B 1 213 ? -7.418 -16.484 -25.047 1 97.62 213 GLY B N 1
ATOM 3746 C CA . GLY B 1 213 ? -8.016 -16.297 -26.359 1 97.62 213 GLY B CA 1
ATOM 3747 C C . GLY B 1 213 ? -8.906 -15.078 -26.438 1 97.62 213 GLY B C 1
ATOM 3748 O O . GLY B 1 213 ? -9.344 -14.695 -27.531 1 97.62 213 GLY B O 1
ATOM 3749 N N . GLU B 1 214 ? -9.148 -14.398 -25.312 1 98.44 214 GLU B N 1
ATOM 3750 C CA . GLU B 1 214 ? -10.07 -13.266 -25.297 1 98.44 214 GLU B CA 1
ATOM 3751 C C . GLU B 1 214 ? -9.305 -11.938 -25.312 1 98.44 214 GLU B C 1
ATOM 3753 O O . GLU B 1 214 ? -9.914 -10.867 -25.25 1 98.44 214 GLU B O 1
ATOM 3758 N N . GLY B 1 215 ? -8.047 -12.016 -25.297 1 98.25 215 GLY B N 1
ATOM 3759 C CA . GLY B 1 215 ? -7.207 -10.836 -25.391 1 98.25 215 GLY B CA 1
ATOM 3760 C C . GLY B 1 215 ? -6.273 -10.867 -26.594 1 98.25 215 GLY B C 1
ATOM 3761 O O . GLY B 1 215 ? -6.676 -11.266 -27.688 1 98.25 215 GLY B O 1
ATOM 3762 N N . ASN B 1 216 ? -5.012 -10.367 -26.453 1 98.31 216 ASN B N 1
ATOM 3763 C CA . ASN B 1 216 ? -4.125 -10.289 -27.609 1 98.31 216 ASN B CA 1
ATOM 3764 C C . ASN B 1 216 ? -2.773 -10.938 -27.328 1 98.31 216 ASN B C 1
ATOM 3766 O O . ASN B 1 216 ? -1.798 -10.695 -28.031 1 98.31 216 ASN B O 1
ATOM 3770 N N . VAL B 1 217 ? -2.67 -11.68 -26.266 1 98.19 217 VAL B N 1
ATOM 3771 C CA . VAL B 1 217 ? -1.457 -12.453 -26.016 1 98.19 217 VAL B CA 1
ATOM 3772 C C . VAL B 1 217 ? -1.245 -13.445 -27.156 1 98.19 217 VAL B C 1
ATOM 3774 O O . VAL B 1 217 ? -2.162 -14.188 -27.516 1 98.19 217 VAL B O 1
ATOM 3777 N N . PRO B 1 218 ? -0.104 -13.461 -27.75 1 96.94 218 PRO B N 1
ATOM 3778 C CA . PRO B 1 218 ? 0.159 -14.453 -28.797 1 96.94 218 PRO B CA 1
ATOM 3779 C C . PRO B 1 218 ? 0.441 -15.844 -28.234 1 96.94 218 PRO B C 1
ATOM 3781 O O . PRO B 1 218 ? 1.58 -16.312 -28.281 1 96.94 218 PRO B O 1
ATOM 3784 N N . TRP B 1 219 ? -0.551 -16.547 -27.844 1 96.94 219 TRP B N 1
ATOM 3785 C CA . TRP B 1 219 ? -0.471 -17.75 -27.031 1 96.94 219 TRP B CA 1
ATOM 3786 C C . TRP B 1 219 ? 0.317 -18.844 -27.75 1 96.94 219 TRP B C 1
ATOM 3788 O O . TRP B 1 219 ? 1.159 -19.516 -27.141 1 96.94 219 TRP B O 1
ATOM 3798 N N . LYS B 1 220 ? 0.068 -19.078 -29 1 93.31 220 LYS B N 1
ATOM 3799 C CA . LYS B 1 220 ? 0.758 -20.141 -29.719 1 93.31 220 LYS B CA 1
ATOM 3800 C C . LYS B 1 220 ? 2.271 -19.953 -29.656 1 93.31 220 LYS B C 1
ATOM 3802 O O . LYS B 1 220 ? 3.002 -20.906 -29.344 1 93.31 220 LYS B O 1
ATOM 3807 N N . ASP B 1 221 ? 2.68 -18.766 -29.828 1 93.81 221 ASP B N 1
ATOM 3808 C CA . ASP B 1 221 ? 4.105 -18.453 -29.812 1 93.81 221 ASP B CA 1
ATOM 3809 C C . ASP B 1 221 ? 4.672 -18.531 -28.406 1 93.81 221 ASP B C 1
ATOM 3811 O O . ASP B 1 221 ? 5.746 -19.094 -28.188 1 93.81 221 ASP B O 1
ATOM 3815 N N . VAL B 1 222 ? 3.951 -17.984 -27.453 1 95.06 222 VAL B N 1
ATOM 3816 C CA . VAL B 1 222 ? 4.445 -17.875 -26.078 1 95.06 222 VAL B CA 1
ATOM 3817 C C . VAL B 1 222 ? 4.535 -19.25 -25.453 1 95.06 222 VAL B C 1
ATOM 3819 O O . VAL B 1 222 ? 5.531 -19.578 -24.797 1 95.06 222 VAL B O 1
ATOM 3822 N N . ILE B 1 223 ? 3.551 -20.016 -25.625 1 91.44 223 ILE B N 1
ATOM 3823 C CA . ILE B 1 223 ? 3.512 -21.328 -25 1 91.44 223 ILE B CA 1
ATOM 3824 C C . ILE B 1 223 ? 4.605 -22.219 -25.578 1 91.44 223 ILE B C 1
ATOM 3826 O O . ILE B 1 223 ? 5.238 -23 -24.859 1 91.44 223 ILE B O 1
ATOM 3830 N N . ARG B 1 224 ? 4.832 -22.109 -26.844 1 91.19 224 ARG B N 1
ATOM 3831 C CA . ARG B 1 224 ? 5.867 -22.875 -27.516 1 91.19 224 ARG B CA 1
ATOM 3832 C C . ARG B 1 224 ? 7.246 -22.578 -26.938 1 91.19 224 ARG B C 1
ATOM 3834 O O . ARG B 1 224 ? 8.102 -23.453 -26.859 1 91.19 224 ARG B O 1
ATOM 3841 N N . GLN B 1 225 ? 7.41 -21.375 -26.5 1 94.31 225 GLN B N 1
ATOM 3842 C CA . GLN B 1 225 ? 8.719 -20.922 -26.031 1 94.31 225 GLN B CA 1
ATOM 3843 C C . GLN B 1 225 ? 8.883 -21.156 -24.547 1 94.31 225 GLN B C 1
ATOM 3845 O O . GLN B 1 225 ? 10 -21.172 -24.031 1 94.31 225 GLN B O 1
ATOM 3850 N N . THR B 1 226 ? 7.773 -21.219 -23.859 1 93.31 226 THR B N 1
ATOM 3851 C CA . THR B 1 226 ? 7.812 -21.328 -22.406 1 93.31 226 THR B CA 1
ATOM 3852 C C . THR B 1 226 ? 8.344 -22.703 -21.984 1 93.31 226 THR B C 1
ATOM 3854 O O . THR B 1 226 ? 7.965 -23.719 -22.562 1 93.31 226 THR B O 1
ATOM 3857 N N . PRO B 1 227 ? 9.297 -22.656 -21.047 1 93.69 227 PRO B N 1
ATOM 3858 C CA . PRO B 1 227 ? 9.773 -23.953 -20.547 1 93.69 227 PRO B CA 1
ATOM 3859 C C . PRO B 1 227 ? 8.641 -24.844 -20.047 1 93.69 227 PRO B C 1
ATOM 3861 O O . PRO B 1 227 ? 7.551 -24.359 -19.734 1 93.69 227 PRO B O 1
ATOM 3864 N N . ASN B 1 228 ? 8.984 -26.203 -20 1 95.44 228 ASN B N 1
ATOM 3865 C CA . ASN B 1 228 ? 8.016 -27.172 -19.484 1 95.44 228 ASN B CA 1
ATOM 3866 C C . ASN B 1 228 ? 7.91 -27.109 -17.969 1 95.44 228 ASN B C 1
ATOM 3868 O O . ASN B 1 228 ? 8.594 -27.859 -17.266 1 95.44 228 ASN B O 1
ATOM 3872 N N . VAL B 1 229 ? 7.113 -26.266 -17.453 1 97.94 229 VAL B N 1
ATOM 3873 C CA . VAL B 1 229 ? 6.875 -26.047 -16.031 1 97.94 229 VAL B CA 1
ATOM 3874 C C . VAL B 1 229 ? 5.379 -26.094 -15.742 1 97.94 229 VAL B C 1
ATOM 3876 O O . VAL B 1 229 ? 4.559 -25.969 -16.656 1 97.94 229 VAL B O 1
ATOM 3879 N N . PRO B 1 230 ? 5.02 -26.328 -14.469 1 98.44 230 PRO B N 1
ATOM 3880 C CA . PRO B 1 230 ? 3.596 -26.203 -14.141 1 98.44 230 PRO B CA 1
ATOM 3881 C C . PRO B 1 230 ? 3.031 -24.828 -14.461 1 98.44 230 PRO B C 1
ATOM 3883 O O . PRO B 1 230 ? 3.705 -23.812 -14.242 1 98.44 230 PRO B O 1
ATOM 3886 N N . MET B 1 231 ? 1.844 -24.797 -15.062 1 98.38 231 MET B N 1
ATOM 3887 C CA . MET B 1 231 ? 1.2 -23.547 -15.453 1 98.38 231 MET B CA 1
ATOM 3888 C C . MET B 1 231 ? -0.195 -23.438 -14.844 1 98.38 231 MET B C 1
ATOM 3890 O O . MET B 1 231 ? -0.951 -24.422 -14.844 1 98.38 231 MET B O 1
ATOM 3894 N N . SER B 1 232 ? -0.463 -22.281 -14.312 1 98.75 232 SER B N 1
ATOM 3895 C CA . SER B 1 232 ? -1.751 -22.094 -13.656 1 98.75 232 SER B CA 1
ATOM 3896 C C . SER B 1 232 ? -2.617 -21.094 -14.414 1 98.75 232 SER B C 1
ATOM 3898 O O . SER B 1 232 ? -2.154 -20.016 -14.789 1 98.75 232 SER B O 1
ATOM 3900 N N . LEU B 1 233 ? -3.873 -21.469 -14.656 1 98.81 233 LEU B N 1
ATOM 3901 C CA . LEU B 1 233 ? -4.867 -20.516 -15.141 1 98.81 233 LEU B CA 1
ATOM 3902 C C . LEU B 1 233 ? -5.258 -19.547 -14.039 1 98.81 233 LEU B C 1
ATOM 3904 O O . LEU B 1 233 ? -5.883 -19.938 -13.047 1 98.81 233 LEU B O 1
ATOM 3908 N N . GLU B 1 234 ? -4.879 -18.344 -14.195 1 98.75 234 GLU B N 1
ATOM 3909 C CA . GLU B 1 234 ? -5.211 -17.266 -13.266 1 98.75 234 GLU B CA 1
ATOM 3910 C C . GLU B 1 234 ? -6.145 -16.25 -13.914 1 98.75 234 GLU B C 1
ATOM 3912 O O . GLU B 1 234 ? -5.738 -15.109 -14.188 1 98.75 234 GLU B O 1
ATOM 3917 N N . VAL B 1 235 ? -7.371 -16.656 -14.109 1 98.62 235 VAL B N 1
ATOM 3918 C CA . VAL B 1 235 ? -8.359 -15.836 -14.812 1 98.62 235 VAL B CA 1
ATOM 3919 C C . VAL B 1 235 ? -9.43 -15.367 -13.828 1 98.62 235 VAL B C 1
ATOM 3921 O O . VAL B 1 235 ? -9.516 -15.875 -12.711 1 98.62 235 VAL B O 1
ATOM 3924 N N . LYS B 1 236 ? -10.219 -14.438 -14.227 1 97.25 236 LYS B N 1
ATOM 3925 C CA . LYS B 1 236 ? -11.031 -13.648 -13.305 1 97.25 236 LYS B CA 1
ATOM 3926 C C . LYS B 1 236 ? -12.273 -14.414 -12.867 1 97.25 236 LYS B C 1
ATOM 3928 O O . LYS B 1 236 ? -12.875 -14.102 -11.844 1 97.25 236 LYS B O 1
ATOM 3933 N N . SER B 1 237 ? -12.719 -15.484 -13.641 1 98.12 237 SER B N 1
ATOM 3934 C CA . SER B 1 237 ? -13.961 -16.188 -13.32 1 98.12 237 SER B CA 1
ATOM 3935 C C . SER B 1 237 ? -13.836 -17.688 -13.586 1 98.12 237 SER B C 1
ATOM 3937 O O . SER B 1 237 ? -12.953 -18.109 -14.336 1 98.12 237 SER B O 1
ATOM 3939 N N . PHE B 1 238 ? -14.68 -18.391 -12.906 1 98.56 238 PHE B N 1
ATOM 3940 C CA . PHE B 1 238 ? -14.688 -19.844 -13.125 1 98.56 238 PHE B CA 1
ATOM 3941 C C . PHE B 1 238 ? -15.062 -20.172 -14.562 1 98.56 238 PHE B C 1
ATOM 3943 O O . PHE B 1 238 ? -14.516 -21.094 -15.156 1 98.56 238 PHE B O 1
ATOM 3950 N N . ASP B 1 239 ? -16.031 -19.359 -15.141 1 98.56 239 ASP B N 1
ATOM 3951 C CA . ASP B 1 239 ? -16.359 -19.516 -16.562 1 98.56 239 ASP B CA 1
ATOM 3952 C C . ASP B 1 239 ? -15.117 -19.297 -17.422 1 98.56 239 ASP B C 1
ATOM 3954 O O . ASP B 1 239 ? -14.922 -19.984 -18.422 1 98.56 239 ASP B O 1
ATOM 3958 N N . GLY B 1 240 ? -14.312 -18.359 -17.016 1 98.69 240 GLY B N 1
ATOM 3959 C CA . GLY B 1 240 ? -13.062 -18.125 -17.719 1 98.69 240 GLY B CA 1
ATOM 3960 C C . GLY B 1 240 ? -12.109 -19.297 -17.672 1 98.69 240 GLY B C 1
ATOM 3961 O O . GLY B 1 240 ? -11.352 -19.531 -18.609 1 98.69 240 GLY B O 1
ATOM 3962 N N . VAL B 1 241 ? -12.156 -20.016 -16.562 1 98.81 241 VAL B N 1
ATOM 3963 C CA . VAL B 1 241 ? -11.328 -21.219 -16.422 1 98.81 241 VAL B CA 1
ATOM 3964 C C . VAL B 1 241 ? -11.766 -22.266 -17.438 1 98.81 241 VAL B C 1
ATOM 3966 O O . VAL B 1 241 ? -10.938 -22.828 -18.156 1 98.81 241 VAL B O 1
ATOM 3969 N N . LEU B 1 242 ? -13.055 -22.469 -17.516 1 98.56 242 LEU B N 1
ATOM 3970 C CA . LEU B 1 242 ? -13.594 -23.453 -18.438 1 98.56 242 LEU B CA 1
ATOM 3971 C C . LEU B 1 242 ? -13.25 -23.109 -19.891 1 98.56 242 LEU B C 1
ATOM 3973 O O . LEU B 1 242 ? -12.797 -23.969 -20.641 1 98.56 242 LEU B O 1
ATOM 3977 N N . LYS B 1 243 ? -13.43 -21.875 -20.188 1 98.38 243 LYS B N 1
ATOM 3978 C CA . LYS B 1 243 ? -13.102 -21.406 -21.547 1 98.38 243 LYS B CA 1
ATOM 3979 C C . LYS B 1 243 ? -11.617 -21.578 -21.828 1 98.38 243 LYS B C 1
ATOM 3981 O O . LYS B 1 243 ? -11.242 -21.953 -22.953 1 98.38 243 LYS B O 1
ATOM 3986 N N . SER B 1 244 ? -10.844 -21.312 -20.859 1 98.56 244 SER B N 1
ATOM 3987 C CA . SER B 1 244 ? -9.398 -21.391 -21.031 1 98.56 244 SER B CA 1
ATOM 3988 C C . SER B 1 244 ? -8.938 -22.828 -21.203 1 98.56 244 SER B C 1
ATOM 3990 O O . SER B 1 244 ? -8.023 -23.109 -22 1 98.56 244 SER B O 1
ATOM 3992 N N . LEU B 1 245 ? -9.531 -23.75 -20.453 1 98.06 245 LEU B N 1
ATOM 3993 C CA . LEU B 1 245 ? -9.203 -25.156 -20.594 1 98.06 245 LEU B CA 1
ATOM 3994 C C . LEU B 1 245 ? -9.562 -25.656 -22 1 98.06 245 LEU B C 1
ATOM 3996 O O . LEU B 1 245 ? -8.797 -26.406 -22.609 1 98.06 245 LEU B O 1
ATOM 4000 N N . GLU B 1 246 ? -10.688 -25.219 -22.484 1 97.06 246 GLU B N 1
ATOM 4001 C CA . GLU B 1 246 ? -11.086 -25.562 -23.844 1 97.06 246 GLU B CA 1
ATOM 4002 C C . GLU B 1 246 ? -10.094 -25 -24.875 1 97.06 246 GLU B C 1
ATOM 4004 O O . GLU B 1 246 ? -9.734 -25.688 -25.828 1 97.06 246 GLU B O 1
ATOM 4009 N N . PHE B 1 247 ? -9.734 -23.812 -24.641 1 97.19 247 PHE B N 1
ATOM 4010 C CA . PHE B 1 247 ? -8.773 -23.141 -25.516 1 97.19 247 PHE B CA 1
ATOM 4011 C C . PHE B 1 247 ? -7.461 -23.922 -25.578 1 97.19 247 PHE B C 1
ATOM 4013 O O . PHE B 1 247 ? -6.895 -24.125 -26.641 1 97.19 247 PHE B O 1
ATOM 4020 N N . LEU B 1 248 ? -6.957 -24.344 -24.406 1 95.25 248 LEU B N 1
ATOM 4021 C CA . LEU B 1 248 ? -5.699 -25.078 -24.312 1 95.25 248 LEU B CA 1
ATOM 4022 C C . LEU B 1 248 ? -5.812 -26.438 -25 1 95.25 248 LEU B C 1
ATOM 4024 O O . LEU B 1 248 ? -4.855 -26.906 -25.609 1 95.25 248 LEU B O 1
ATOM 4028 N N . ASP B 1 249 ? -6.965 -27.062 -24.828 1 92.56 249 ASP B N 1
ATOM 4029 C CA . ASP B 1 249 ? -7.203 -28.344 -25.469 1 92.56 249 ASP B CA 1
ATOM 4030 C C . ASP B 1 249 ? -7.105 -28.234 -27 1 92.56 249 ASP B C 1
ATOM 4032 O O . ASP B 1 249 ? -6.559 -29.125 -27.656 1 92.56 249 ASP B O 1
ATOM 4036 N N . VAL B 1 250 ? -7.609 -27.156 -27.469 1 89.62 250 VAL B N 1
ATOM 4037 C CA . VAL B 1 250 ? -7.602 -26.922 -28.906 1 89.62 250 VAL B CA 1
ATOM 4038 C C . VAL B 1 250 ? -6.18 -26.609 -29.375 1 89.62 250 VAL B C 1
ATOM 4040 O O . VAL B 1 250 ? -5.75 -27.094 -30.422 1 89.62 250 VAL B O 1
ATOM 4043 N N . MET B 1 251 ? -5.457 -25.844 -28.625 1 85.88 251 MET B N 1
ATOM 4044 C CA . MET B 1 251 ? -4.102 -25.438 -28.969 1 85.88 251 MET B CA 1
ATOM 4045 C C . MET B 1 251 ? -3.154 -26.625 -28.953 1 85.88 251 MET B C 1
ATOM 4047 O O . MET B 1 251 ? -2.305 -26.766 -29.844 1 85.88 251 MET B O 1
ATOM 4051 N N . ILE B 1 252 ? -3.254 -27.422 -27.953 1 73.06 252 ILE B N 1
ATOM 4052 C CA . ILE B 1 252 ? -2.387 -28.594 -27.812 1 73.06 252 ILE B CA 1
ATOM 4053 C C . ILE B 1 252 ? -2.703 -29.609 -28.906 1 73.06 252 ILE B C 1
ATOM 4055 O O . ILE B 1 252 ? -1.794 -30.203 -29.484 1 73.06 252 ILE B O 1
ATOM 4059 N N . ASN B 1 253 ? -3.941 -29.781 -29.141 1 68.56 253 ASN B N 1
ATOM 4060 C CA . ASN B 1 253 ? -4.328 -30.734 -30.172 1 68.56 253 ASN B CA 1
ATOM 4061 C C . ASN B 1 253 ? -4.02 -30.188 -31.562 1 68.56 253 ASN B C 1
ATOM 4063 O O . ASN B 1 253 ? -3.955 -30.938 -32.531 1 68.56 253 ASN B O 1
ATOM 4067 N N . ALA B 1 254 ? -3.922 -28.984 -31.531 1 60.84 254 ALA B N 1
ATOM 4068 C CA . ALA B 1 254 ? -3.602 -28.406 -32.844 1 60.84 254 ALA B CA 1
ATOM 4069 C C . ALA B 1 254 ? -2.105 -28.484 -33.125 1 60.84 254 ALA B C 1
ATOM 4071 O O . ALA B 1 254 ? -1.678 -28.344 -34.281 1 60.84 254 ALA B O 1
ATOM 4072 N N . VAL B 1 255 ? -1.325 -28.734 -32.188 1 49.94 255 VAL B N 1
ATOM 4073 C CA . VAL B 1 255 ? 0.103 -28.891 -32.469 1 49.94 255 VAL B CA 1
ATOM 4074 C C . VAL B 1 255 ? 0.429 -30.375 -32.688 1 49.94 255 VAL B C 1
ATOM 4076 O O . VAL B 1 255 ? -0.18 -31.25 -32.062 1 49.94 255 VAL B O 1
#

Sequence (510 aa):
MIGVSTQALYDKSLSLALYKIRQLKVNFVEIVNEGYHALNKYNYKTHVEFLEEAKLKSVIHAPFSDINIGSLNEKIRRASLELLFETLKIAHYMGSMLVVIHPAHHSPLSGRFPKAYEKIQKRSLEEIDKVAQKVGIKVALENMPSFWILDGQTPERIKELVEGTDIFVTFDIGHLNTVNGEFTEFIKLLKDRIIYAHLSDNDGAHDSHLALGEGNVPWKDVIRQTPNVPMSLEVKSFDGVLKSLEFLDVMINAVMIGVSTQALYDKSLSLALYKIRQLKVNFVEIVNEGYHALNKYNYKTHVEFLEEAKLKSVIHAPFSDINIGSLNEKIRRASLELLFETLKIAHYMGSMLVVIHPAHHSPLSGRFPKAYEKIQKRSLEEIDKVAQKVGIKVALENMPSFWILDGQTPERIKELVEGTDIFVTFDIGHLNTVNGEFTEFIKLLKDRIIYAHLSDNDGAHDSHLALGEGNVPWKDVIRQTPNVPMSLEVKSFDGVLKSLEFLDVMINAV

Foldseek 3Di:
DEEAELLQVLVDALVVSLVVRLVDPGAAYEQECDDNRNDAPVPLVVVLVVCVVSNHAYEYEFHDVQAFCLDPPVVRNVVNLVSLLRVLLSCLVSVHQAYEYEQGWADPVCVVVVVSSLVRRLVSLQVSLVSNVVSVHAYAYEAAADDDGGFRPDLVRVCVSCPPGLHAHEYEQQRNLLPPNPLLCNCVSRVVRHAEYEDAAAANNDSQRAAPPPYPNPCLVNVVSHDPHYYYRDHNHPVSVVRNVVVVVCSVVVD/DEEAELLQVLVDALVVSLVVRLVDPGAAYEQECDDNRNDAPVPLVVVLVVCVVSNHAYEYEFHDVQAFCLDPPVVRNVVNLVSLLRVLLSCLVSVHQAYEYEQGWADPVCVVVVVSSLVRRLVSLQVSQVSNVVSVHAYAYEAAADDDGGFRPDLVRVCVSCPPGLHAHEAEQLRNLLPPNPLLCNCVSRVVRHAEYEDAAAANNDSQRAAPPPYPNPCLVNVVSHDDHYYYRDHNHPVSVVRNVVVVVCSVVVD

pLDDT: mean 97.13, std 4.8, range [49.94, 99.0]

Organism: NCBI:txid2866384

InterPro domains:
  IPR013022 Xylose isomerase-like, TIM barrel domain [PF01261] (20-225)
  IPR036237 Xylose isomerase-like superfamily [SSF51658] (2-253)
  IPR050312 IolE/XylA/MocC-like [PTHR12110] (2-236)

Secondary structure (DSSP, 8-state):
-EEEEGGGGTTS-HHHHHHHHHTSS-SEEEEE-SGGG---TTTHHHHHHHHHHHT-EEEEE---TT--TT-SSHHHHHHHHHHHHHHHHHHHHHT-S-EEEPPPB--HHHHH-HHHHHHHHHHHHHHHHHHHHHHT--EEEEPPPS-TTB---SHHHHHHHHTTS--EEEEEHHHHHTTT--HHHHHHHHTTTEEEEEE-B--SSS---BPTTSS---HHHHHHHS-S--EEE--SSHHHHHHHHHHHHHHHHH-/-EEEEGGGGTTS-HHHHHHHHHTSS-SEEEEE-SGGG---TTTHHHHHHHHHHHT-EEEEE---TT--TT-SSHHHHHHHHHHHHHHHHHHHHHT-S-EEEPPPB--HHHHH-HHHHHHHHHHHHHHHHHHHHHHT--EEEEPPPS-TTB---SHHHHHHHHTTS--EEEEEHHHHHTTT--HHHHHHHHTTTEEEEEE-B--SSS---BPTTSS---HHHHHHHS-S--EEE--SSHHHHHHHHHHHHHHHHH-